Protein AF-A0A2N3FZS1-F1 (afdb_monomer)

pLDDT: mean 83.46, std 14.26, range [31.94, 97.81]

Nearest PDB structures (foldseek):
  8sd5-assembly1_A  TM=6.606E-01  e=2.708E-04  Methanocaldococcus jannaschii
  8sd5-assembly3_C  TM=6.291E-01  e=4.454E-04  Methanocaldococcus jannaschii
  8riu-assembly1_A  TM=2.107E-01  e=1.649E-01  Candidatus Methanoperedenaceae archaeon GB50
  4krg-assembly2_B  TM=2.454E-01  e=2.056E-01  Haemonchus contortus
  6wlf-assembly2_B  TM=1.527E-01  e=2.865E-01  Bursaphelenchus xylophilus

Sequence (386 aa):
MGRFRRTKSVEAGDHAIRGSVKTDRDVRALARKLRPGDIAVVDIMDIDQRSAEAIARCRPRAVINAQVSISGRYPTGGPLVLVDA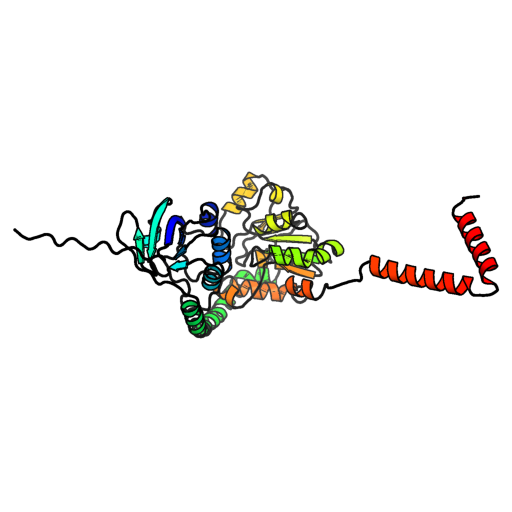GIVIVDNAGAEVMTWRDGTALTIDDGLITPLEGEPVQGTRLTRDVIESAMASAADGMHVQLASFTANAMDVVAHDAGVLLDGKDIPEIGVSLADKHVVVVAPGYRHVEQLAAIKRYVRERKPVFIAVGEAADAVAASTRRPAIIVGNVESVSEKVLSAAKAIVVHDPSAKEAGLNRVESLGLDHAGSKATIASADLAVLIAAAGGAAVIVTVGMDVRLIDFLEQGRSDMAGTFLARLQAGPAIVDASTLALVYRHQFSWWSLSALVLSGLAALAVAISATPGGPQWWRSVVDTVASWVGVA

Secondary structure (DSSP, 8-state):
-------------TT-EEEEEEE-SSHHHHHHH--TT-EEEE--SS--HHHHHHHHHT--SEEEESS-S--SSS--SHHHHHHHTT-EEEE---GGGGGPPTT-EEEEETTEEEESSS--EE-EEE-HHHHHHHHHHHHHHHHHHHHHHHHHHHHHHHHHHHHHHS-TTPPPPSS--TT-EEEEE-S-TTHHHHHHHTHHHHHHH-PEEEEETTHHHHHHHHTS--SEEEE--TTS-HHHHTT-SEEEE--TT---HHHHHHHHTT---EE----S-HHHHHHHHHHHTT-SEEEEES----HHHHHHS-TTHHHHHHHHHHHHGGGEEEHHHHHHHS-----HHHHHHHHHHHHHHHHHHHHHSTTHHHHHHHHHHHHHHHHT--

Radius of gyration: 29.66 Å; Cα contacts (8 Å, |Δi|>4): 709; chains: 1; bounding box: 73×57×118 Å

Solvent-accessible surface area (backbone atoms only — not comparable to full-atom values): 20675 Å² total; per-residue (Å²): 138,83,81,81,77,79,79,78,77,76,77,81,58,103,74,57,46,67,30,35,32,38,58,35,75,46,64,71,64,32,47,75,70,50,44,71,49,21,26,39,36,39,63,43,70,46,33,39,52,64,59,27,49,52,49,47,74,36,42,34,52,27,39,39,23,25,27,43,45,65,75,34,56,43,52,52,58,6,64,56,54,26,47,75,70,69,25,44,37,24,28,46,37,35,71,71,61,72,72,52,53,70,63,43,51,36,38,37,47,83,28,42,37,36,43,83,76,72,78,68,41,63,30,44,51,58,46,72,70,58,48,55,52,48,32,58,60,2,52,67,32,33,60,60,51,54,57,52,44,67,67,41,37,56,55,43,49,70,73,41,35,49,49,64,71,71,54,43,81,60,70,89,64,98,62,91,31,59,76,29,46,33,36,41,33,26,77,35,74,63,23,69,59,40,51,58,60,32,46,65,58,47,70,74,67,61,50,49,32,37,15,21,24,63,24,32,55,58,38,48,74,73,81,49,72,30,42,30,38,27,16,48,44,66,81,40,52,64,77,57,59,78,61,29,79,39,35,36,39,31,42,62,84,72,60,56,64,28,51,55,50,39,58,75,69,72,54,78,67,43,76,43,86,63,70,42,44,42,60,33,52,49,47,40,50,41,42,76,38,40,33,58,29,39,33,39,25,20,66,79,81,47,76,55,62,40,66,73,70,40,79,69,41,48,42,38,44,55,45,31,49,60,64,39,41,89,34,60,41,49,31,68,59,47,41,65,71,72,59,82,77,79,54,65,65,58,54,50,50,50,51,50,50,52,52,50,53,48,53,51,55,37,66,74,36,100,63,23,71,63,53,52,49,55,50,51,54,55,50,33,67,72,72,68,65,126

Structure (mmCIF, N/CA/C/O backbone):
data_AF-A0A2N3FZS1-F1
#
_entry.id   AF-A0A2N3FZS1-F1
#
loop_
_atom_site.group_PDB
_atom_site.id
_atom_site.type_symbol
_atom_site.label_atom_id
_atom_site.label_alt_id
_atom_site.label_comp_id
_atom_site.label_asym_id
_atom_site.label_entity_id
_atom_site.label_seq_id
_atom_site.pdbx_PDB_ins_code
_atom_site.Cartn_x
_atom_site.Cartn_y
_atom_site.Cartn_z
_atom_site.occupancy
_atom_site.B_iso_or_equiv
_atom_site.auth_seq_id
_atom_site.auth_comp_id
_atom_site.auth_asym_id
_atom_site.auth_atom_id
_atom_site.pdbx_PDB_model_num
ATOM 1 N N . MET A 1 1 ? -47.655 -1.595 49.159 1.00 39.94 1 MET A N 1
ATOM 2 C CA . MET A 1 1 ? -47.545 -2.605 48.080 1.00 39.94 1 MET A CA 1
ATOM 3 C C . MET A 1 1 ? -47.520 -1.885 46.738 1.00 39.94 1 MET A C 1
ATOM 5 O O . MET A 1 1 ? -48.568 -1.571 46.190 1.00 39.94 1 MET A O 1
ATOM 9 N N . GLY A 1 2 ? -46.321 -1.518 46.275 1.00 32.81 2 GLY A N 1
ATOM 10 C CA . GLY A 1 2 ? -46.117 -0.795 45.017 1.00 32.81 2 GLY A CA 1
ATOM 11 C C . GLY A 1 2 ? -46.139 -1.755 43.832 1.00 32.81 2 GLY A C 1
ATOM 12 O O . GLY A 1 2 ? -45.402 -2.738 43.813 1.00 32.81 2 GLY A O 1
ATOM 13 N N . ARG A 1 3 ? -47.018 -1.493 42.861 1.00 34.84 3 ARG A N 1
ATOM 14 C CA . ARG A 1 3 ? -47.107 -2.255 41.612 1.00 34.84 3 ARG A CA 1
ATOM 15 C C . ARG A 1 3 ? -45.893 -1.941 40.738 1.00 34.84 3 ARG A C 1
ATOM 17 O O . ARG A 1 3 ? -45.744 -0.818 40.267 1.00 34.84 3 ARG A O 1
ATOM 24 N N . PHE A 1 4 ? -45.065 -2.957 40.512 1.00 38.03 4 PHE A N 1
ATOM 25 C CA . PHE A 1 4 ? -44.002 -2.955 39.513 1.00 38.03 4 PHE A CA 1
ATOM 26 C C . PHE A 1 4 ? -44.577 -2.627 38.130 1.00 38.03 4 PHE A C 1
ATOM 28 O O . PHE A 1 4 ? -45.426 -3.343 37.593 1.00 38.03 4 PHE A O 1
ATOM 35 N N . ARG A 1 5 ? -44.110 -1.514 37.566 1.00 33.00 5 ARG A N 1
ATOM 36 C CA . ARG A 1 5 ? -44.392 -1.081 36.201 1.00 33.00 5 ARG A CA 1
ATOM 37 C C . ARG A 1 5 ? -43.515 -1.920 35.272 1.00 33.00 5 ARG A C 1
ATOM 39 O O . ARG A 1 5 ? -42.307 -1.732 35.223 1.00 33.00 5 ARG A O 1
ATOM 46 N N . ARG A 1 6 ? -44.139 -2.878 34.583 1.00 34.22 6 ARG A N 1
ATOM 47 C CA . ARG A 1 6 ? -43.544 -3.688 33.511 1.00 34.22 6 ARG A CA 1
ATOM 48 C C . ARG A 1 6 ? -42.936 -2.751 32.461 1.00 34.22 6 ARG A C 1
ATOM 50 O O . ARG A 1 6 ? -43.669 -1.998 31.820 1.00 34.22 6 ARG A O 1
ATOM 57 N N . THR A 1 7 ? -41.616 -2.780 32.312 1.00 33.97 7 THR A N 1
ATOM 58 C CA . THR A 1 7 ? -40.899 -2.101 31.232 1.00 33.97 7 THR A CA 1
ATOM 59 C C . THR A 1 7 ? -41.316 -2.751 29.919 1.00 33.97 7 THR A C 1
ATOM 61 O O . THR A 1 7 ? -41.229 -3.966 29.750 1.00 33.97 7 THR A O 1
ATOM 64 N N . LYS A 1 8 ? -41.869 -1.932 29.029 1.00 31.94 8 LYS A N 1
ATOM 65 C CA . LYS A 1 8 ? -42.335 -2.320 27.704 1.00 31.94 8 LYS A CA 1
ATOM 66 C C . LYS A 1 8 ? -41.091 -2.662 26.882 1.00 31.94 8 LYS A C 1
ATOM 68 O O . LYS A 1 8 ? -40.278 -1.783 26.620 1.00 31.94 8 LYS A O 1
ATOM 73 N N . SER A 1 9 ? -40.927 -3.937 26.553 1.00 36.78 9 SER A N 1
ATOM 74 C CA . SER A 1 9 ? -39.980 -4.417 25.551 1.00 36.78 9 SER A CA 1
ATOM 75 C C . SER A 1 9 ? -40.211 -3.630 24.262 1.00 36.78 9 SER A C 1
ATOM 77 O O . SER A 1 9 ? -41.295 -3.711 23.683 1.00 36.78 9 SER A O 1
ATOM 79 N N . VAL A 1 10 ? -39.229 -2.819 23.879 1.00 40.78 10 VAL A N 1
ATOM 80 C CA . VAL A 1 10 ? -39.198 -2.140 22.585 1.00 40.78 10 VAL A CA 1
ATOM 81 C C . VAL A 1 10 ? -39.111 -3.239 21.530 1.00 40.78 10 VAL A C 1
ATOM 83 O O . VAL A 1 10 ? -38.168 -4.029 21.527 1.00 40.78 10 VAL A O 1
ATOM 86 N N . GLU A 1 11 ? -40.151 -3.353 20.707 1.00 36.53 11 GLU A N 1
ATOM 87 C CA . GLU A 1 11 ? -40.146 -4.196 19.516 1.00 36.53 11 GLU A CA 1
ATOM 88 C C . GLU A 1 11 ? -38.977 -3.742 18.638 1.00 36.53 11 GLU A C 1
ATOM 90 O O . GLU A 1 11 ? -38.946 -2.601 18.180 1.00 36.53 11 GLU A O 1
ATOM 95 N N . ALA A 1 12 ? -37.982 -4.615 18.472 1.00 39.94 12 ALA A N 1
ATOM 96 C CA . ALA A 1 12 ? -36.862 -4.381 17.575 1.00 39.94 12 ALA A CA 1
ATOM 97 C C . ALA A 1 12 ? -37.417 -4.221 16.154 1.00 39.94 12 ALA A C 1
ATOM 99 O O . ALA A 1 12 ? -37.927 -5.183 15.578 1.00 39.94 12 ALA A O 1
ATOM 100 N N . GLY A 1 13 ? -37.357 -2.998 15.628 1.00 37.91 13 GLY A N 1
ATOM 101 C CA . GLY A 1 13 ? -37.726 -2.706 14.250 1.00 37.91 13 GLY A CA 1
ATOM 102 C C . GLY A 1 13 ? -36.845 -3.472 13.261 1.00 37.91 13 GLY A C 1
ATOM 103 O O . GLY A 1 13 ? -35.712 -3.848 13.567 1.00 37.91 13 GLY A O 1
ATOM 104 N N . ASP A 1 14 ? -37.368 -3.660 12.052 1.00 51.72 14 ASP A N 1
ATOM 105 C CA . ASP A 1 14 ? -36.834 -4.442 10.919 1.00 51.72 14 ASP A CA 1
ATOM 106 C C . ASP A 1 14 ? -35.474 -3.936 10.351 1.00 51.72 14 ASP A C 1
ATOM 108 O O . ASP A 1 14 ? -35.050 -4.303 9.257 1.00 51.72 14 ASP A O 1
ATOM 112 N N . HIS A 1 15 ? -34.764 -3.075 11.092 1.00 67.31 15 HIS A N 1
ATOM 113 C CA . HIS A 1 15 ? -33.503 -2.421 10.716 1.00 67.31 15 HIS A CA 1
ATOM 114 C C . HIS A 1 15 ? -32.329 -2.713 11.665 1.00 67.31 15 HIS A C 1
ATOM 116 O O . HIS A 1 15 ? -31.204 -2.288 11.391 1.00 67.31 15 HIS A O 1
ATOM 122 N N . ALA A 1 16 ? -32.557 -3.457 12.752 1.00 84.25 16 ALA A N 1
ATOM 123 C CA . ALA A 1 16 ? -31.519 -3.771 13.727 1.00 84.25 16 ALA A CA 1
ATOM 124 C C . ALA A 1 16 ? -30.495 -4.778 13.170 1.00 84.25 16 ALA A C 1
ATOM 126 O O . ALA A 1 16 ? -30.830 -5.899 12.768 1.00 84.25 16 ALA A O 1
ATOM 127 N N . ILE A 1 17 ? -29.218 -4.402 13.181 1.00 91.75 17 ILE A N 1
ATOM 128 C CA . ILE A 1 17 ? -28.123 -5.256 12.714 1.00 91.75 17 ILE A CA 1
ATOM 129 C C . ILE A 1 17 ? -27.674 -6.135 13.866 1.00 91.75 17 ILE A C 1
ATOM 131 O O . ILE A 1 17 ? -27.374 -5.649 14.949 1.00 91.75 17 ILE A O 1
ATOM 135 N N . ARG A 1 18 ? -27.589 -7.441 13.622 1.00 93.56 18 ARG A N 1
ATOM 136 C CA . ARG A 1 18 ? -27.043 -8.405 14.579 1.00 93.56 18 ARG A CA 1
ATOM 137 C C . ARG A 1 18 ? -25.853 -9.124 13.980 1.00 93.56 18 ARG A C 1
ATOM 139 O O . ARG A 1 18 ? -25.887 -9.484 12.797 1.00 93.56 18 ARG A O 1
ATOM 146 N N . GLY A 1 19 ? -24.848 -9.361 14.812 1.00 93.25 19 GLY A N 1
ATOM 147 C CA . GLY A 1 19 ? -23.646 -10.086 14.431 1.00 93.25 19 GLY A CA 1
ATOM 148 C C . GLY A 1 19 ? -22.753 -10.410 15.623 1.00 93.25 19 GLY A C 1
ATOM 149 O O . GLY A 1 19 ? -22.951 -9.912 16.733 1.00 93.25 19 GLY A O 1
ATOM 150 N N . SER A 1 20 ? -21.786 -11.286 15.369 1.00 95.81 20 SER A N 1
ATOM 151 C CA . SER A 1 20 ? -20.727 -11.629 16.313 1.00 95.81 20 SER A CA 1
ATOM 152 C C . SER A 1 20 ? -19.578 -10.640 16.174 1.00 95.81 20 SER A C 1
ATOM 154 O O . SER A 1 20 ? -19.136 -10.359 15.063 1.00 95.81 20 SER A O 1
ATOM 156 N N . VAL A 1 21 ? -19.045 -10.176 17.296 1.00 95.94 21 VAL A N 1
ATOM 157 C CA . VAL A 1 21 ? -17.900 -9.264 17.334 1.00 95.94 21 VAL A CA 1
ATOM 158 C C . VAL A 1 21 ? -16.602 -9.966 16.962 1.00 95.94 21 VAL A C 1
ATOM 160 O O . VAL A 1 21 ? -16.362 -11.110 17.376 1.00 95.94 21 VAL A O 1
ATOM 163 N N . LYS A 1 22 ? -15.756 -9.241 16.228 1.00 97.25 22 LYS A N 1
ATOM 164 C CA . LYS A 1 22 ? -14.310 -9.445 16.129 1.00 97.25 22 LYS A CA 1
ATOM 165 C C . LYS A 1 22 ? -13.610 -8.129 16.434 1.00 97.25 22 LYS A C 1
ATOM 167 O O . LYS A 1 22 ? -13.889 -7.135 15.766 1.00 97.25 22 LYS A O 1
ATOM 172 N N . THR A 1 23 ? -12.712 -8.144 17.410 1.00 95.69 23 THR A N 1
ATOM 173 C CA . THR A 1 23 ? -12.032 -6.943 17.904 1.00 95.69 23 THR A CA 1
ATOM 174 C C . THR A 1 23 ? -10.530 -7.075 17.705 1.00 95.69 23 THR A C 1
ATOM 176 O O . THR A 1 23 ? -9.921 -8.063 18.121 1.00 95.69 23 THR A O 1
ATOM 179 N N . ASP A 1 24 ? -9.909 -6.071 17.091 1.00 94.31 24 ASP A N 1
ATOM 180 C CA . ASP A 1 24 ? -8.452 -5.941 17.072 1.00 94.31 24 ASP A CA 1
ATOM 181 C C . ASP A 1 24 ? -8.042 -4.488 16.802 1.00 94.31 24 ASP A C 1
ATOM 183 O O . ASP A 1 24 ? -8.775 -3.736 16.161 1.00 94.31 24 ASP A O 1
ATOM 187 N N . ARG A 1 25 ? -6.855 -4.101 17.277 1.00 89.81 25 ARG A N 1
ATOM 188 C CA . ARG A 1 25 ? -6.254 -2.796 16.956 1.00 89.81 25 ARG A CA 1
ATOM 189 C C . ARG A 1 25 ? -5.504 -2.831 15.630 1.00 89.81 25 ARG A C 1
ATOM 191 O O . ARG A 1 25 ? -5.398 -1.809 14.963 1.00 89.81 25 ARG A O 1
ATOM 198 N N . ASP A 1 26 ? -4.983 -3.995 15.247 1.00 87.94 26 ASP A N 1
ATOM 199 C CA . ASP A 1 26 ? -4.335 -4.186 13.954 1.00 87.94 26 ASP A CA 1
ATOM 200 C C . ASP A 1 26 ? -5.359 -4.693 12.930 1.00 87.94 26 ASP A C 1
ATOM 202 O O . ASP A 1 26 ? -5.866 -5.813 13.027 1.00 87.94 26 ASP A O 1
ATOM 206 N N . VAL A 1 27 ? -5.622 -3.885 11.899 1.00 89.31 27 VAL A N 1
ATOM 207 C CA . VAL A 1 27 ? -6.530 -4.223 10.790 1.00 89.31 27 VAL A CA 1
ATOM 208 C C . VAL A 1 27 ? -6.135 -5.532 10.107 1.00 89.31 27 VAL A C 1
ATOM 210 O O . VAL A 1 27 ? -7.006 -6.307 9.711 1.00 89.31 27 VAL A O 1
ATOM 213 N N . ARG A 1 28 ? -4.835 -5.835 9.990 1.00 85.19 28 ARG A N 1
ATOM 214 C CA . ARG A 1 28 ? -4.372 -7.096 9.393 1.00 85.19 28 ARG A CA 1
ATOM 215 C C . ARG A 1 28 ? -4.717 -8.282 10.284 1.00 85.19 28 ARG A C 1
ATOM 217 O O . ARG A 1 28 ? -5.136 -9.326 9.781 1.00 85.19 28 ARG A O 1
ATOM 224 N N . ALA A 1 29 ? -4.547 -8.142 11.597 1.00 87.31 29 ALA A N 1
ATOM 225 C CA . ALA A 1 29 ? -4.935 -9.169 12.557 1.00 87.31 29 ALA A CA 1
ATOM 226 C C . ALA A 1 29 ? -6.454 -9.366 12.591 1.00 87.31 29 ALA A C 1
ATOM 228 O O . ALA A 1 29 ? -6.917 -10.510 12.578 1.00 87.31 29 ALA A O 1
ATOM 229 N N . LEU A 1 30 ? -7.216 -8.273 12.523 1.00 92.81 30 LEU A N 1
ATOM 230 C CA . LEU A 1 30 ? -8.670 -8.297 12.432 1.00 92.81 30 LEU A CA 1
ATOM 231 C C . LEU A 1 30 ? -9.154 -9.008 11.161 1.00 92.81 30 LEU A C 1
ATOM 233 O O . LEU A 1 30 ? -9.987 -9.912 11.236 1.00 92.81 30 LEU A O 1
ATOM 237 N N . ALA A 1 31 ? -8.591 -8.664 10.000 1.00 90.38 31 ALA A N 1
ATOM 238 C CA . ALA A 1 31 ? -8.965 -9.244 8.711 1.00 90.38 31 ALA A CA 1
ATOM 239 C C . ALA A 1 31 ? -8.760 -10.769 8.656 1.00 90.38 31 ALA A C 1
ATOM 241 O O . ALA A 1 31 ? -9.528 -11.469 8.000 1.00 90.38 31 ALA A O 1
ATOM 242 N N . ARG A 1 32 ? -7.771 -11.310 9.388 1.00 91.25 32 ARG A N 1
ATOM 243 C CA . ARG A 1 32 ? -7.554 -12.766 9.513 1.00 91.25 32 ARG A CA 1
ATOM 244 C C . ARG A 1 32 ? -8.639 -13.479 10.330 1.00 91.25 32 ARG A C 1
ATOM 246 O O . ARG A 1 32 ? -8.815 -14.685 10.171 1.00 91.25 32 ARG A O 1
ATOM 253 N N . LYS A 1 33 ? -9.330 -12.764 11.223 1.00 93.69 33 LYS A N 1
ATOM 254 C CA . LYS A 1 33 ? -10.345 -13.312 12.142 1.00 93.69 33 LYS A CA 1
ATOM 255 C C . LYS A 1 33 ? -11.778 -13.086 11.651 1.00 93.69 33 LYS A C 1
ATOM 257 O O . LYS A 1 33 ? -12.656 -13.883 11.988 1.00 93.69 33 LYS A O 1
ATOM 262 N N . LEU A 1 34 ? -12.003 -12.007 10.899 1.00 95.06 34 LEU A N 1
ATOM 263 C CA . LEU A 1 34 ? -13.308 -11.596 10.387 1.00 95.06 34 LEU A CA 1
ATOM 264 C C . LEU A 1 34 ? -13.909 -12.618 9.422 1.00 95.06 34 LEU A C 1
ATOM 266 O O . LEU A 1 34 ? -13.243 -13.113 8.510 1.00 95.06 34 LEU A O 1
ATOM 270 N N . ARG A 1 35 ? -15.207 -12.876 9.585 1.00 94.62 35 ARG A N 1
ATOM 271 C CA . ARG A 1 35 ? -16.020 -13.661 8.655 1.00 94.62 35 ARG A CA 1
ATOM 272 C C . ARG A 1 35 ? -17.152 -12.806 8.078 1.00 94.62 35 ARG A C 1
ATOM 274 O O . ARG A 1 35 ? -17.611 -11.872 8.739 1.00 94.62 35 ARG A O 1
ATOM 281 N N . PRO A 1 36 ? -17.652 -13.138 6.873 1.00 95.88 36 PRO A N 1
ATOM 282 C CA . PRO A 1 36 ? -18.831 -12.480 6.331 1.00 95.88 36 PRO A CA 1
ATOM 283 C C . PRO A 1 36 ? -19.996 -12.567 7.317 1.00 95.88 36 PRO A C 1
ATOM 285 O O . PRO A 1 36 ? -20.329 -13.659 7.777 1.00 95.88 36 PRO A O 1
ATOM 288 N N . GLY A 1 37 ? -20.616 -11.432 7.632 1.00 93.56 37 GLY A N 1
ATOM 289 C CA . GLY A 1 37 ? -21.695 -11.378 8.622 1.00 93.56 37 GLY A CA 1
ATOM 290 C C . GLY A 1 37 ? -21.290 -10.879 10.017 1.00 93.56 37 GLY A C 1
ATOM 291 O O . GLY A 1 37 ? -22.175 -10.499 10.786 1.00 93.56 37 GLY A O 1
ATOM 292 N N . ASP A 1 38 ? -19.993 -10.849 10.337 1.00 96.62 38 ASP A N 1
ATOM 293 C CA . ASP A 1 38 ? -19.489 -10.383 11.636 1.00 96.62 38 ASP A CA 1
ATOM 294 C C . ASP A 1 38 ? -19.627 -8.857 11.803 1.00 96.62 38 ASP A C 1
ATOM 296 O O . ASP A 1 38 ? -19.881 -8.117 10.847 1.00 96.62 38 ASP A O 1
ATOM 300 N N . ILE A 1 39 ? -19.446 -8.385 13.037 1.00 97.44 39 ILE A N 1
ATOM 301 C CA . ILE A 1 39 ? -19.285 -6.970 13.385 1.00 97.44 39 ILE A CA 1
ATOM 302 C C . ILE A 1 39 ? -17.807 -6.740 13.708 1.00 97.44 39 ILE A C 1
ATOM 304 O O . ILE A 1 39 ? -17.260 -7.356 14.623 1.00 97.44 39 ILE A O 1
ATOM 308 N N . ALA A 1 40 ? -17.162 -5.868 12.942 1.00 97.75 40 ALA A N 1
ATOM 309 C CA . ALA A 1 40 ? -15.778 -5.470 13.162 1.00 97.75 40 ALA A CA 1
ATOM 310 C C . ALA A 1 40 ? -15.717 -4.370 14.227 1.00 97.75 40 ALA A C 1
ATOM 312 O O . ALA A 1 40 ? -16.450 -3.391 14.124 1.00 97.75 40 ALA A O 1
ATOM 313 N N . VAL A 1 41 ? -14.837 -4.506 15.215 1.00 97.38 41 VAL A N 1
ATOM 314 C CA . VAL A 1 41 ? -14.562 -3.468 16.214 1.00 97.38 41 VAL A CA 1
ATOM 315 C C . VAL A 1 41 ? -13.108 -3.035 16.068 1.00 97.38 41 VAL A C 1
ATOM 317 O O . VAL A 1 41 ? -12.200 -3.868 16.133 1.00 97.38 41 VAL A O 1
ATOM 320 N N . VAL A 1 42 ? -12.906 -1.742 15.823 1.00 97.00 42 VAL A N 1
ATOM 321 C CA . VAL A 1 42 ? -11.608 -1.132 15.509 1.00 97.00 42 VAL A CA 1
ATOM 322 C C . VAL A 1 42 ? -11.342 0.093 16.382 1.00 97.00 42 VAL A C 1
ATOM 324 O O . VAL A 1 42 ? -12.260 0.696 16.930 1.00 97.00 42 VAL A O 1
ATOM 327 N N . ASP A 1 43 ? -10.071 0.463 16.489 1.00 95.38 43 ASP A N 1
ATOM 328 C CA . ASP A 1 43 ? -9.585 1.631 17.230 1.00 95.38 43 ASP A CA 1
ATOM 329 C C . ASP A 1 43 ? -8.657 2.428 16.312 1.00 95.38 43 ASP A C 1
ATOM 331 O O . ASP A 1 43 ? -7.434 2.290 16.368 1.00 95.38 43 ASP A O 1
ATOM 335 N N . ILE A 1 44 ? -9.255 3.157 15.364 1.00 92.88 44 ILE A N 1
ATOM 336 C CA . ILE A 1 44 ? -8.529 3.818 14.274 1.00 92.88 44 ILE A CA 1
ATOM 337 C C . ILE A 1 44 ? -8.993 5.267 14.176 1.00 92.88 44 ILE A C 1
ATOM 339 O O . ILE A 1 44 ? -10.147 5.546 13.851 1.00 92.88 44 ILE A O 1
ATOM 343 N N . MET A 1 45 ? -8.077 6.199 14.428 1.00 91.75 45 MET A N 1
ATOM 344 C CA . MET A 1 45 ? -8.280 7.597 14.059 1.00 91.75 45 MET A CA 1
ATOM 345 C C . MET A 1 45 ? -8.143 7.738 12.549 1.00 91.75 45 MET A C 1
ATOM 347 O O . MET A 1 45 ? -7.186 7.199 12.001 1.00 91.75 45 MET A O 1
ATOM 351 N N . ASP A 1 46 ? -9.016 8.522 11.914 1.00 90.31 46 ASP A N 1
ATOM 352 C CA . ASP A 1 46 ? -8.883 8.866 10.492 1.00 90.31 46 ASP A CA 1
ATOM 353 C C . ASP A 1 46 ? -8.774 7.614 9.604 1.00 90.31 46 ASP A C 1
ATOM 355 O O . ASP A 1 46 ? -7.743 7.377 8.980 1.00 90.31 46 ASP A O 1
ATOM 359 N N . ILE A 1 47 ? -9.830 6.783 9.575 1.00 90.69 47 ILE A N 1
ATOM 360 C CA . ILE A 1 47 ? -9.824 5.517 8.825 1.00 90.69 47 ILE A CA 1
ATOM 361 C C . ILE A 1 47 ? -9.440 5.786 7.368 1.00 90.69 47 ILE A C 1
ATOM 363 O O . ILE A 1 47 ? -10.194 6.393 6.603 1.00 90.69 47 ILE A O 1
ATOM 367 N N . ASP A 1 48 ? -8.275 5.280 6.986 1.00 85.69 48 ASP A N 1
ATOM 368 C CA . ASP A 1 48 ? -7.741 5.426 5.645 1.00 85.69 48 ASP A CA 1
ATOM 369 C C . ASP A 1 48 ? -8.408 4.451 4.663 1.00 85.69 48 ASP A C 1
ATOM 371 O O . ASP A 1 48 ? -9.055 3.455 5.023 1.00 85.69 48 ASP A O 1
ATOM 375 N N . GLN A 1 49 ? -8.231 4.732 3.376 1.00 84.38 49 GLN A N 1
ATOM 376 C CA . GLN A 1 49 ? -8.837 3.948 2.308 1.00 84.38 49 GLN A CA 1
ATOM 377 C C . GLN A 1 49 ? -8.340 2.488 2.276 1.00 84.38 49 GLN A C 1
ATOM 379 O O . GLN A 1 49 ? -9.124 1.579 1.992 1.00 84.38 49 GLN A O 1
ATOM 384 N N . ARG A 1 50 ? -7.064 2.226 2.588 1.00 81.19 50 ARG A N 1
ATOM 385 C CA . ARG A 1 50 ? -6.470 0.876 2.559 1.00 81.19 50 ARG A CA 1
ATOM 386 C C . ARG A 1 50 ? -7.014 0.014 3.696 1.00 81.19 50 ARG A C 1
ATOM 388 O O . ARG A 1 50 ? -7.385 -1.140 3.458 1.00 81.19 50 ARG A O 1
ATOM 395 N N . SER A 1 51 ? -7.078 0.565 4.904 1.00 87.50 51 SER A N 1
ATOM 396 C CA . SER A 1 51 ? -7.659 -0.090 6.077 1.00 87.50 51 SER A CA 1
ATOM 397 C C . SER A 1 51 ? -9.133 -0.417 5.844 1.00 87.50 51 SER A C 1
ATOM 399 O O . SER A 1 51 ? -9.556 -1.558 6.050 1.00 87.50 51 SER A O 1
ATOM 401 N N . ALA A 1 52 ? -9.894 0.540 5.307 1.00 91.94 52 ALA A N 1
ATOM 402 C CA . ALA A 1 52 ? -11.290 0.342 4.939 1.00 91.94 52 ALA A CA 1
ATOM 403 C C . ALA A 1 52 ? -11.482 -0.790 3.917 1.00 91.94 52 ALA A C 1
ATOM 405 O O . ALA A 1 52 ? -12.332 -1.654 4.117 1.00 91.94 52 ALA A O 1
ATOM 406 N N . GLU A 1 53 ? -10.673 -0.855 2.855 1.00 88.12 53 GLU A N 1
ATOM 407 C CA . GLU A 1 53 ? -10.755 -1.945 1.873 1.00 88.12 53 GLU A CA 1
ATOM 408 C C . GLU A 1 53 ? -10.412 -3.317 2.458 1.00 88.12 53 GLU A C 1
ATOM 410 O O . GLU A 1 53 ? -11.022 -4.325 2.091 1.00 88.12 53 GLU A O 1
ATOM 415 N N . ALA A 1 54 ? -9.404 -3.385 3.331 1.00 88.81 54 ALA A N 1
ATOM 416 C CA . ALA A 1 54 ? -9.035 -4.626 4.004 1.00 88.81 54 ALA A CA 1
ATOM 417 C C . ALA A 1 54 ? -10.211 -5.174 4.823 1.00 88.81 54 ALA A C 1
ATOM 419 O O . ALA A 1 54 ? -10.531 -6.357 4.708 1.00 88.81 54 ALA A O 1
ATOM 420 N N . ILE A 1 55 ? -10.903 -4.301 5.558 1.00 94.69 55 ILE A N 1
ATOM 421 C CA . ILE A 1 55 ? -12.107 -4.645 6.320 1.00 94.69 55 ILE A CA 1
ATOM 422 C C . ILE A 1 55 ? -13.266 -4.995 5.375 1.00 94.69 55 ILE A C 1
ATOM 424 O O . ILE A 1 55 ? -13.917 -6.028 5.545 1.00 94.69 55 ILE A O 1
ATOM 428 N N . ALA A 1 56 ? -13.501 -4.186 4.338 1.00 94.94 56 ALA A N 1
ATOM 429 C CA . ALA A 1 56 ? -14.611 -4.366 3.405 1.00 94.94 56 ALA A CA 1
ATOM 430 C C . ALA A 1 56 ? -14.545 -5.700 2.652 1.00 94.94 56 ALA A C 1
ATOM 432 O O . ALA A 1 56 ? -15.569 -6.358 2.449 1.00 94.94 56 ALA A O 1
ATOM 433 N N . ARG A 1 57 ? -13.337 -6.155 2.294 1.00 93.25 57 ARG A N 1
ATOM 434 C CA . ARG A 1 57 ? -13.117 -7.464 1.656 1.00 93.25 57 ARG A CA 1
ATOM 435 C C . ARG A 1 57 ? -13.632 -8.635 2.497 1.00 93.25 57 ARG A C 1
ATOM 437 O O . ARG A 1 57 ? -14.078 -9.628 1.921 1.00 93.25 57 ARG A O 1
ATOM 444 N N . CYS A 1 58 ? -13.631 -8.514 3.824 1.00 94.50 58 CYS A N 1
ATOM 445 C CA . CYS A 1 58 ? -14.155 -9.537 4.731 1.00 94.50 58 CYS A CA 1
ATOM 446 C C . CYS A 1 58 ? -15.693 -9.542 4.828 1.00 94.50 58 CYS A C 1
ATOM 448 O O . CYS A 1 58 ? -16.259 -10.490 5.371 1.00 94.50 58 CYS A O 1
ATOM 450 N N . ARG A 1 59 ? -16.372 -8.526 4.272 1.00 96.19 59 ARG A N 1
ATOM 451 C CA . ARG A 1 59 ? -17.838 -8.355 4.265 1.00 96.19 59 ARG A CA 1
ATOM 452 C C . ARG A 1 59 ? -18.492 -8.411 5.661 1.00 96.19 59 ARG A C 1
ATOM 454 O O . ARG A 1 59 ? -19.455 -9.168 5.848 1.00 96.19 59 ARG A O 1
ATOM 461 N N . PRO A 1 60 ? -17.997 -7.648 6.655 1.00 97.06 60 PRO A N 1
ATOM 462 C CA . PRO A 1 60 ? -18.723 -7.489 7.911 1.00 97.06 60 PRO A CA 1
ATOM 463 C C . PRO A 1 60 ? -20.068 -6.791 7.660 1.00 97.06 60 PRO A C 1
ATOM 465 O O . PRO A 1 60 ? -20.228 -6.068 6.679 1.00 97.06 60 PRO A O 1
ATOM 468 N N . ARG A 1 61 ? -21.048 -6.984 8.549 1.00 96.25 61 ARG A N 1
ATOM 469 C CA . ARG A 1 61 ? -22.321 -6.237 8.477 1.00 96.25 61 ARG A CA 1
ATOM 470 C C . ARG A 1 61 ? -22.175 -4.814 8.990 1.00 96.25 61 ARG A C 1
ATOM 472 O O . ARG A 1 61 ? -22.889 -3.927 8.530 1.00 96.25 61 ARG A O 1
ATOM 479 N N . ALA A 1 62 ? -21.281 -4.618 9.955 1.00 97.19 62 ALA A N 1
ATOM 480 C CA . ALA A 1 62 ? -21.010 -3.315 10.528 1.00 97.19 62 ALA A CA 1
ATOM 481 C C . ALA A 1 62 ? -19.563 -3.188 11.015 1.00 97.19 62 ALA A C 1
ATOM 483 O O . ALA A 1 62 ? -18.911 -4.188 11.326 1.00 97.19 62 ALA A O 1
ATOM 484 N N . VAL A 1 63 ? -19.099 -1.946 11.099 1.00 97.81 63 VAL A N 1
ATOM 485 C CA . VAL A 1 63 ? -17.840 -1.527 11.713 1.00 97.81 63 VAL A CA 1
ATOM 486 C C . VAL A 1 63 ? -18.174 -0.582 12.861 1.00 97.81 63 VAL A C 1
ATOM 488 O O . VAL A 1 63 ? -18.862 0.416 12.665 1.00 97.81 63 VAL A O 1
ATOM 491 N N . ILE A 1 64 ? -17.694 -0.901 14.056 1.00 97.69 64 ILE A N 1
ATOM 492 C CA . ILE A 1 64 ? -17.750 -0.040 15.232 1.00 97.69 64 ILE A CA 1
ATOM 493 C C . ILE A 1 64 ? -16.343 0.500 15.452 1.00 97.69 64 ILE A C 1
ATOM 495 O O . ILE A 1 64 ? -15.417 -0.279 15.678 1.00 97.69 64 ILE A O 1
ATOM 499 N N . ASN A 1 65 ? -16.177 1.814 15.376 1.00 97.50 65 ASN A N 1
ATOM 500 C CA . ASN A 1 65 ? -14.902 2.463 15.638 1.00 97.50 65 ASN A CA 1
ATOM 501 C C . ASN A 1 65 ? -14.924 3.131 17.014 1.00 97.50 65 ASN A C 1
ATOM 503 O O . ASN A 1 65 ? -15.826 3.909 17.328 1.00 97.50 65 ASN A O 1
ATOM 507 N N . ALA A 1 66 ? -13.915 2.835 17.829 1.00 96.81 66 ALA A N 1
ATOM 508 C CA . ALA A 1 66 ? -13.722 3.467 19.128 1.00 96.81 66 ALA A CA 1
ATOM 509 C C . ALA A 1 66 ? -13.405 4.967 18.996 1.00 96.81 66 ALA A C 1
ATOM 511 O O . ALA A 1 66 ? -13.778 5.759 19.861 1.00 96.81 66 ALA A O 1
ATOM 512 N N . GLN A 1 67 ? -12.726 5.355 17.913 1.00 95.81 67 GLN A N 1
ATOM 513 C CA . GLN A 1 67 ? -12.307 6.730 17.640 1.00 95.81 67 GLN A CA 1
ATOM 514 C C . GLN A 1 67 ? -13.167 7.393 16.564 1.00 95.81 67 GLN A C 1
ATOM 516 O O . GLN A 1 67 ? -14.156 6.824 16.115 1.00 95.81 67 GLN A O 1
ATOM 521 N N . VAL A 1 68 ? -12.792 8.613 16.172 1.00 94.31 68 VAL A N 1
ATOM 522 C CA . VAL A 1 68 ? -13.382 9.326 15.037 1.00 94.31 68 VAL A CA 1
ATOM 523 C C . VAL A 1 68 ? -12.720 8.898 13.729 1.00 94.31 68 VAL A C 1
ATOM 525 O O . VAL A 1 68 ? -11.498 8.943 13.577 1.00 94.31 68 VAL A O 1
ATOM 528 N N . SER A 1 69 ? -13.539 8.521 12.756 1.00 93.75 69 SER A N 1
ATOM 529 C CA . SER A 1 69 ? -13.100 8.126 11.420 1.00 93.75 69 SER A CA 1
ATOM 530 C C . SER A 1 69 ? -12.736 9.321 10.533 1.00 93.75 69 SER A C 1
ATOM 532 O O . SER A 1 69 ? -12.031 9.145 9.540 1.00 93.75 69 SER A O 1
ATOM 534 N N . ILE A 1 70 ? -13.231 10.520 10.868 1.00 92.94 70 ILE A N 1
ATOM 535 C CA . ILE A 1 70 ? -12.918 11.792 10.200 1.00 92.94 70 ILE A CA 1
ATOM 536 C C . ILE A 1 70 ? -12.700 12.848 11.288 1.00 92.94 70 ILE A C 1
ATOM 538 O O . ILE A 1 70 ? -13.648 13.425 11.814 1.00 92.94 70 ILE A O 1
ATOM 542 N N . SER A 1 71 ? -11.445 13.096 11.654 1.00 90.19 71 SER A N 1
ATOM 543 C CA . SER A 1 71 ? -11.071 14.031 12.727 1.00 90.19 71 SER A CA 1
ATOM 544 C C . SER A 1 71 ? -11.210 15.508 12.349 1.00 90.19 71 SER A C 1
ATOM 546 O O . SER A 1 71 ? -11.161 16.374 13.221 1.00 90.19 71 SER A O 1
ATOM 548 N N . GLY A 1 72 ? -11.327 15.813 11.053 1.00 87.19 72 GLY A N 1
ATOM 549 C CA . GLY A 1 72 ? -11.301 17.181 10.530 1.00 87.19 72 GLY A CA 1
ATOM 550 C C . GLY A 1 72 ? -9.900 17.702 10.192 1.00 87.19 72 GLY A C 1
ATOM 551 O O . GLY A 1 72 ? -9.780 18.813 9.684 1.00 87.19 72 GLY A O 1
ATOM 552 N N . ARG A 1 73 ? -8.835 16.919 10.430 1.00 81.94 73 ARG A N 1
ATOM 553 C CA . ARG A 1 73 ? -7.457 17.302 10.058 1.00 81.94 73 ARG A CA 1
ATOM 554 C C . ARG A 1 73 ? -7.259 17.375 8.544 1.00 81.94 73 ARG A C 1
ATOM 556 O O . ARG A 1 73 ? -6.538 18.239 8.054 1.00 81.94 73 ARG A O 1
ATOM 563 N N . TYR A 1 74 ? -7.866 16.439 7.827 1.00 81.69 74 TYR A N 1
ATOM 564 C CA . TYR A 1 74 ? -7.890 16.353 6.373 1.00 81.69 74 TYR A CA 1
ATOM 565 C C . TYR A 1 74 ? -9.040 15.422 5.947 1.00 81.69 74 TYR A C 1
ATOM 567 O O . TYR A 1 74 ? -9.511 14.624 6.762 1.00 81.69 74 TYR A O 1
ATOM 575 N N . PRO A 1 75 ? -9.526 15.510 4.698 1.00 82.88 75 PRO A N 1
ATOM 576 C CA . PRO A 1 75 ? -10.553 14.608 4.190 1.00 82.88 75 PRO A CA 1
ATOM 577 C C . PRO A 1 75 ? -10.011 13.176 4.066 1.00 82.88 75 PRO A C 1
ATOM 579 O O . PRO A 1 75 ? -9.045 12.953 3.338 1.00 82.88 75 PRO A O 1
ATOM 582 N N . THR A 1 76 ? -10.648 12.211 4.732 1.00 82.69 76 THR A N 1
ATOM 583 C CA . THR A 1 76 ? -10.322 10.776 4.647 1.00 82.69 76 THR A CA 1
ATOM 584 C C . THR A 1 76 ? -11.358 10.022 3.819 1.00 82.69 76 THR A C 1
ATOM 586 O O . THR A 1 76 ? -12.561 10.248 3.934 1.00 82.69 76 THR A O 1
ATOM 589 N N . GLY A 1 77 ? -10.897 9.112 2.955 1.00 83.50 77 GLY A N 1
ATOM 590 C CA . GLY A 1 77 ? -11.774 8.352 2.052 1.00 83.50 77 GLY A CA 1
ATOM 591 C C . GLY A 1 77 ? -12.305 7.030 2.620 1.00 83.50 77 GLY A C 1
ATOM 592 O O . GLY A 1 77 ? -13.230 6.451 2.049 1.00 83.50 77 GLY A O 1
ATOM 593 N N . GLY A 1 78 ? -11.733 6.523 3.718 1.00 90.56 78 GLY A N 1
ATOM 594 C CA . GLY A 1 78 ? -12.034 5.185 4.240 1.00 90.56 78 GLY A CA 1
ATOM 595 C C . GLY A 1 78 ? -13.497 4.955 4.635 1.00 90.56 78 GLY A C 1
ATOM 596 O O . GLY A 1 78 ? -14.062 3.938 4.223 1.00 90.56 78 GLY A O 1
ATOM 597 N N . PRO A 1 79 ? -14.168 5.881 5.347 1.00 94.12 79 PRO A N 1
ATOM 598 C CA . PRO A 1 79 ? -15.584 5.724 5.687 1.00 94.12 79 PRO A CA 1
ATOM 599 C C . PRO A 1 79 ? -16.481 5.577 4.459 1.00 94.12 79 PRO A C 1
ATOM 601 O O . PRO A 1 79 ? -17.403 4.763 4.462 1.00 94.12 79 PRO A O 1
ATOM 604 N N . LEU A 1 80 ? -16.180 6.305 3.380 1.00 93.25 80 LEU A N 1
ATOM 605 C CA . LEU A 1 80 ? -16.946 6.215 2.141 1.00 93.25 80 LEU A CA 1
ATOM 606 C C . LEU A 1 80 ? -16.808 4.829 1.502 1.00 93.25 80 LEU A C 1
ATOM 608 O O . LEU A 1 80 ? -17.806 4.249 1.095 1.00 93.25 80 LEU A O 1
ATOM 612 N N . VAL A 1 81 ? -15.602 4.249 1.503 1.00 92.75 81 VAL A N 1
ATOM 613 C CA . VAL A 1 81 ? -15.370 2.880 1.003 1.00 92.75 81 VAL A CA 1
ATOM 614 C C . VAL A 1 81 ? -16.205 1.842 1.753 1.00 92.75 81 VAL A C 1
ATOM 616 O O . VAL A 1 81 ? -16.758 0.932 1.135 1.00 92.75 81 VAL A O 1
ATOM 619 N N . LEU A 1 82 ? -16.316 1.967 3.077 1.00 95.88 82 LEU A N 1
ATOM 620 C CA . LEU A 1 82 ? -17.124 1.055 3.889 1.00 95.88 82 LEU A CA 1
ATOM 621 C C . LEU A 1 82 ? -18.625 1.213 3.589 1.00 95.88 82 LEU A C 1
ATOM 623 O O . LEU A 1 82 ? -19.311 0.212 3.370 1.00 95.88 82 LEU A O 1
ATOM 627 N N . VAL A 1 83 ? -19.125 2.451 3.509 1.00 95.06 83 VAL A N 1
ATOM 628 C CA . VAL A 1 83 ? -20.537 2.722 3.180 1.00 95.06 83 VAL A CA 1
ATOM 629 C C . VAL A 1 83 ? -20.884 2.263 1.761 1.00 95.06 83 VAL A C 1
ATOM 631 O O . VAL A 1 83 ? -21.930 1.643 1.564 1.00 95.06 83 VAL A O 1
ATOM 634 N N . ASP A 1 84 ? -20.002 2.486 0.785 1.00 92.94 84 ASP A N 1
ATOM 635 C CA . ASP A 1 84 ? -20.161 2.038 -0.607 1.00 92.94 84 ASP A CA 1
ATOM 636 C C . ASP A 1 84 ? -20.217 0.511 -0.715 1.00 92.94 84 ASP A C 1
ATOM 638 O O . ASP A 1 84 ? -20.932 -0.037 -1.556 1.00 92.94 84 ASP A O 1
ATOM 642 N N . ALA A 1 85 ? -19.503 -0.190 0.169 1.00 93.00 85 ALA A N 1
ATOM 643 C CA . ALA A 1 85 ? -19.561 -1.643 0.297 1.00 93.00 85 ALA A CA 1
ATOM 644 C C . ALA A 1 85 ? -20.829 -2.149 1.019 1.00 93.00 85 ALA A C 1
ATOM 646 O O . ALA A 1 85 ? -20.989 -3.360 1.193 1.00 93.00 85 ALA A O 1
ATOM 647 N N . GLY A 1 86 ? -21.734 -1.254 1.435 1.00 94.38 86 GLY A N 1
ATOM 648 C CA . GLY A 1 86 ? -22.967 -1.586 2.151 1.00 94.38 86 GLY A CA 1
ATOM 649 C C . GLY A 1 86 ? -22.754 -1.928 3.627 1.00 94.38 86 GLY A C 1
ATOM 650 O O . GLY A 1 86 ? -23.597 -2.599 4.225 1.00 94.38 86 GLY A O 1
ATOM 651 N N . ILE A 1 87 ? -21.631 -1.506 4.210 1.00 96.69 87 ILE A N 1
ATOM 652 C CA . ILE A 1 87 ? -21.261 -1.787 5.598 1.00 96.69 87 ILE A CA 1
ATOM 653 C C . ILE A 1 87 ? -21.698 -0.609 6.465 1.00 96.69 87 ILE A C 1
ATOM 655 O O . ILE A 1 87 ? -21.370 0.542 6.177 1.00 96.69 87 ILE A O 1
ATOM 659 N N . VAL A 1 88 ? -22.434 -0.883 7.542 1.00 96.44 88 VAL A N 1
ATOM 660 C CA . VAL A 1 88 ? -22.849 0.171 8.479 1.00 96.44 88 VAL A CA 1
ATOM 661 C C . VAL A 1 88 ? -21.690 0.561 9.383 1.00 96.44 88 VAL A C 1
ATOM 663 O O . VAL A 1 88 ? -21.025 -0.307 9.935 1.00 96.44 88 VAL A O 1
ATOM 666 N N . ILE A 1 89 ? -21.465 1.859 9.568 1.00 97.06 89 ILE A N 1
ATOM 667 C CA . ILE A 1 89 ? -20.418 2.363 10.458 1.00 97.06 89 ILE A CA 1
ATOM 668 C C . ILE A 1 89 ? -21.064 3.063 11.649 1.00 97.06 89 ILE A C 1
ATOM 670 O O . ILE A 1 89 ? -21.905 3.948 11.466 1.00 97.06 89 ILE A O 1
ATOM 674 N N . VAL A 1 90 ? -20.634 2.691 12.853 1.00 97.19 90 VAL A N 1
ATOM 675 C CA . VAL A 1 90 ? -20.888 3.439 14.086 1.00 97.19 90 VAL A CA 1
ATOM 676 C C . VAL A 1 90 ? -19.548 3.936 14.607 1.00 97.19 90 VAL A C 1
ATOM 678 O O . VAL A 1 90 ? -18.671 3.146 14.942 1.00 97.19 90 VAL A O 1
ATOM 681 N N . ASP A 1 91 ? -19.380 5.247 14.625 1.00 96.19 91 ASP A N 1
ATOM 682 C CA . ASP A 1 91 ? -18.123 5.932 14.899 1.00 96.19 91 ASP A CA 1
ATOM 683 C C . ASP A 1 91 ? -18.130 6.578 16.284 1.00 96.19 91 ASP A C 1
ATOM 685 O O . ASP A 1 91 ? -19.198 6.808 16.857 1.00 96.19 91 ASP A O 1
ATOM 689 N N . ASN A 1 92 ? -16.949 6.902 16.812 1.00 95.62 92 ASN A N 1
ATOM 690 C CA . ASN A 1 92 ? -16.791 7.541 18.118 1.00 95.62 92 ASN A CA 1
ATOM 691 C C . ASN A 1 92 ? -17.529 6.795 19.248 1.00 95.62 92 ASN A C 1
ATOM 693 O O . ASN A 1 92 ? -18.190 7.407 20.086 1.00 95.62 92 ASN A O 1
ATOM 697 N N . ALA A 1 93 ? -17.446 5.463 19.246 1.00 95.31 93 ALA A N 1
ATOM 698 C CA . ALA A 1 93 ? -18.116 4.615 20.229 1.00 95.31 93 ALA A CA 1
ATOM 699 C C . ALA A 1 93 ? -17.348 4.498 21.562 1.00 95.31 93 ALA A C 1
ATOM 701 O O . ALA A 1 93 ? -17.792 3.785 22.453 1.00 95.31 93 ALA A O 1
ATOM 702 N N . GLY A 1 94 ? -16.205 5.179 21.707 1.00 94.81 94 GLY A N 1
ATOM 703 C CA . GLY A 1 94 ? -15.403 5.168 22.930 1.00 94.81 94 GLY A CA 1
ATOM 704 C C . GLY A 1 94 ? -14.473 3.957 23.036 1.00 94.81 94 GLY A C 1
ATOM 705 O O . GLY A 1 94 ? -14.651 2.938 22.373 1.00 94.81 94 GLY A O 1
ATOM 706 N N . ALA A 1 95 ? -13.430 4.065 23.862 1.00 93.56 95 ALA A N 1
ATOM 707 C CA . ALA A 1 95 ? -12.399 3.029 23.996 1.00 93.56 95 ALA A CA 1
ATOM 708 C C . ALA A 1 95 ? -12.913 1.737 24.661 1.00 93.56 95 ALA A C 1
ATOM 710 O O . ALA A 1 95 ? -12.316 0.670 24.505 1.00 93.56 95 ALA A O 1
ATOM 711 N N . GLU A 1 96 ? -14.022 1.814 25.393 1.00 91.81 96 GLU A N 1
ATOM 712 C CA . GLU A 1 96 ? -14.673 0.705 26.084 1.00 91.81 96 GLU A CA 1
ATOM 713 C C . GLU A 1 96 ? -15.098 -0.427 25.141 1.00 91.81 96 GLU A C 1
ATOM 715 O O . GLU A 1 96 ? -15.028 -1.596 25.532 1.00 91.81 96 GLU A O 1
ATOM 720 N N . VAL A 1 97 ? -15.443 -0.123 23.884 1.00 92.94 97 VAL A N 1
ATOM 721 C CA . VAL A 1 97 ? -15.834 -1.137 22.885 1.00 92.94 97 VAL A CA 1
ATOM 722 C C . VAL A 1 97 ? -14.701 -2.114 22.581 1.00 92.94 97 VAL A C 1
ATOM 724 O O . VAL A 1 97 ? -14.944 -3.275 22.259 1.00 92.94 97 VAL A O 1
ATOM 727 N N . MET A 1 98 ? -13.449 -1.687 22.773 1.00 93.94 98 MET A N 1
ATOM 728 C CA . MET A 1 98 ? -12.268 -2.527 22.561 1.00 93.94 98 MET A CA 1
ATOM 729 C C . MET A 1 98 ? -12.114 -3.624 23.618 1.00 93.94 98 MET A C 1
ATOM 731 O O . MET A 1 98 ? -11.298 -4.529 23.451 1.00 93.94 98 MET A O 1
ATOM 735 N N . THR A 1 99 ? -12.885 -3.566 24.707 1.00 92.56 99 THR A N 1
ATOM 736 C CA . THR A 1 99 ? -12.890 -4.603 25.750 1.00 92.56 99 THR A CA 1
ATOM 737 C C . THR A 1 99 ? -13.798 -5.787 25.408 1.00 92.56 99 THR A C 1
ATOM 739 O O . THR A 1 99 ? -13.725 -6.831 26.067 1.00 92.56 99 THR A O 1
ATOM 742 N N . TRP A 1 100 ? -14.636 -5.664 24.372 1.00 92.31 100 TRP A N 1
ATOM 743 C CA . TRP A 1 100 ? -15.524 -6.737 23.945 1.00 92.31 100 TRP A CA 1
ATOM 744 C C . TRP A 1 100 ? -14.750 -7.906 23.351 1.00 92.31 100 TRP A C 1
ATOM 746 O O . TRP A 1 100 ? -13.880 -7.751 22.492 1.00 92.31 100 TRP A O 1
ATOM 756 N N . ARG A 1 101 ? -15.105 -9.108 23.810 1.00 91.75 101 ARG A N 1
ATOM 757 C CA . ARG A 1 101 ? -14.451 -10.349 23.396 1.00 91.75 101 ARG A CA 1
ATOM 758 C C . ARG A 1 101 ? -14.952 -10.801 22.030 1.00 91.75 101 ARG A C 1
ATOM 760 O O . ARG A 1 101 ? -16.144 -10.695 21.732 1.00 91.75 101 ARG A O 1
ATOM 767 N N . ASP A 1 102 ? -14.062 -11.404 21.251 1.00 93.31 102 ASP A N 1
ATOM 768 C CA . ASP A 1 102 ? -14.437 -12.103 20.024 1.00 93.31 102 ASP A CA 1
ATOM 769 C C . ASP A 1 102 ? -15.556 -13.117 20.302 1.00 93.31 102 ASP A C 1
ATOM 771 O O . ASP A 1 102 ? -15.454 -13.934 21.218 1.00 93.31 102 ASP A O 1
ATOM 775 N N . GLY A 1 103 ? -16.615 -13.091 19.492 1.00 92.44 103 GLY A N 1
ATOM 776 C CA . GLY A 1 103 ? -17.795 -13.941 19.697 1.00 92.44 103 GLY A CA 1
ATOM 777 C C . GLY A 1 103 ? -18.955 -13.263 20.428 1.00 92.44 103 GLY A C 1
ATOM 778 O O . GLY A 1 103 ? -20.054 -13.814 20.435 1.00 92.44 103 GLY A O 1
ATOM 779 N N . THR A 1 104 ? -18.747 -12.080 21.020 1.00 92.69 104 THR A N 1
ATOM 780 C CA . THR A 1 104 ? -19.821 -11.343 21.706 1.00 92.69 104 THR A CA 1
ATOM 781 C C . THR A 1 104 ? -20.924 -10.992 20.710 1.00 92.69 104 THR A C 1
ATOM 783 O O . THR A 1 104 ? -20.653 -10.416 19.657 1.00 92.69 104 THR A O 1
ATOM 786 N N . ALA A 1 105 ? -22.169 -11.346 21.029 1.00 93.38 105 ALA A N 1
ATOM 787 C CA . ALA A 1 105 ? -23.321 -11.000 20.206 1.00 93.38 105 ALA A CA 1
ATOM 788 C C . ALA A 1 105 ? -23.765 -9.564 20.508 1.00 93.38 105 ALA A C 1
ATOM 790 O O . ALA A 1 105 ? -24.077 -9.239 21.657 1.00 93.38 105 ALA A O 1
ATOM 791 N N . LEU A 1 106 ? -23.821 -8.729 19.470 1.00 93.81 106 LEU A N 1
ATOM 792 C CA . LEU A 1 106 ? -24.301 -7.351 19.564 1.00 93.81 106 LEU A CA 1
ATOM 793 C C . LEU A 1 106 ? -25.520 -7.137 18.672 1.00 93.81 106 LEU A C 1
ATOM 795 O O . LEU A 1 106 ? -25.670 -7.771 17.621 1.00 93.81 106 LEU A O 1
ATOM 799 N N . THR A 1 107 ? -26.359 -6.194 19.087 1.00 94.94 107 THR A N 1
ATOM 800 C CA . THR A 1 107 ? -27.378 -5.575 18.240 1.00 94.94 107 THR A CA 1
ATOM 801 C C . THR A 1 107 ? -27.045 -4.100 18.072 1.00 94.94 107 THR A C 1
ATOM 803 O O . THR A 1 107 ? -26.798 -3.417 19.059 1.00 94.94 107 THR A O 1
ATOM 806 N N . ILE A 1 108 ? -27.041 -3.614 16.837 1.00 94.88 108 ILE A N 1
ATOM 807 C CA . ILE A 1 108 ? -26.858 -2.202 16.509 1.00 94.88 108 ILE A CA 1
ATOM 808 C C . ILE A 1 108 ? -28.182 -1.681 15.968 1.00 94.88 108 ILE A C 1
ATOM 810 O O . ILE A 1 108 ? -28.717 -2.240 15.006 1.00 94.88 108 ILE A O 1
ATOM 814 N N . ASP A 1 109 ? -28.683 -0.615 16.576 1.00 93.75 109 ASP A N 1
ATOM 815 C CA . ASP A 1 109 ? -29.829 0.137 16.082 1.00 93.75 109 ASP A CA 1
ATOM 816 C C . ASP A 1 109 ? -29.431 1.603 15.923 1.00 93.75 109 ASP A C 1
ATOM 818 O O . ASP A 1 109 ? -29.129 2.293 16.896 1.00 93.75 109 ASP A O 1
ATOM 822 N N . ASP A 1 110 ? -29.365 2.046 14.671 1.00 86.62 110 ASP A N 1
ATOM 823 C CA . ASP A 1 110 ? -28.821 3.341 14.271 1.00 86.62 110 ASP A CA 1
ATOM 824 C C . ASP A 1 110 ? -27.376 3.565 14.772 1.00 86.62 110 ASP A C 1
ATOM 826 O O . ASP A 1 110 ? -26.437 3.089 14.131 1.00 86.62 110 ASP A O 1
ATOM 830 N N . GLY A 1 111 ? -27.201 4.226 15.920 1.00 89.75 111 GLY A N 1
ATOM 831 C CA . GLY A 1 111 ? -25.920 4.414 16.615 1.00 89.75 111 GLY A CA 1
ATOM 832 C C . GLY A 1 111 ? -25.857 3.797 18.019 1.00 89.75 111 GLY A C 1
ATOM 833 O O . GLY A 1 111 ? -24.825 3.901 18.678 1.00 89.75 111 GLY A O 1
ATOM 834 N N . LEU A 1 112 ? -26.935 3.165 18.493 1.00 95.00 112 LEU A N 1
ATOM 835 C CA . LEU A 1 112 ? -26.983 2.501 19.793 1.00 95.00 112 LEU A CA 1
ATOM 836 C C . LEU A 1 112 ? -26.527 1.046 19.652 1.00 95.00 112 LEU A C 1
ATOM 838 O O . LEU A 1 112 ? -27.164 0.233 18.976 1.00 95.00 112 LEU A O 1
ATOM 842 N N . ILE A 1 113 ? -25.434 0.703 20.321 1.00 95.19 113 ILE A N 1
ATOM 843 C CA . ILE A 1 113 ? -24.845 -0.632 20.318 1.00 95.19 113 ILE A CA 1
ATOM 844 C C . ILE A 1 113 ? -25.226 -1.327 21.622 1.00 95.19 113 ILE A C 1
ATOM 846 O O . ILE A 1 113 ? -24.818 -0.919 22.704 1.00 95.19 113 ILE A O 1
ATOM 850 N N . THR A 1 114 ? -26.008 -2.398 21.527 1.00 94.56 114 THR A N 1
ATOM 851 C CA . THR A 1 114 ? -26.495 -3.158 22.682 1.00 94.56 114 THR A CA 1
ATOM 852 C C . THR A 1 114 ? -25.849 -4.545 22.715 1.00 94.56 114 THR A C 1
ATOM 854 O O . THR A 1 114 ? -26.182 -5.387 21.868 1.00 94.56 114 THR A O 1
ATOM 857 N N . PRO A 1 115 ? -24.935 -4.818 23.663 1.00 89.81 115 PRO A N 1
ATOM 858 C CA . PRO A 1 115 ? -24.448 -6.169 23.902 1.00 89.81 115 PRO A CA 1
ATOM 859 C C . PRO A 1 115 ? -25.518 -7.042 24.559 1.00 89.81 115 PRO A C 1
ATOM 861 O O . PRO A 1 115 ? -26.401 -6.548 25.255 1.00 89.81 115 PRO A O 1
ATOM 864 N N . LEU A 1 116 ? -25.435 -8.360 24.347 1.00 84.81 116 LEU A N 1
ATOM 865 C CA . LEU A 1 116 ? -26.312 -9.313 25.039 1.00 84.81 116 LEU A CA 1
ATOM 866 C C . LEU A 1 116 ? -26.123 -9.254 26.566 1.00 84.81 116 LEU A C 1
ATOM 868 O O . LEU A 1 116 ? -27.086 -9.388 27.317 1.00 84.81 116 LEU A O 1
ATOM 872 N N . GLU A 1 117 ? -24.881 -9.039 27.002 1.00 82.75 117 GLU A N 1
ATOM 873 C CA . GLU A 1 117 ? -24.485 -8.864 28.396 1.00 82.75 117 GLU A CA 1
ATOM 874 C C . GLU A 1 117 ? -23.615 -7.604 28.511 1.00 82.75 117 GLU A C 1
ATOM 876 O O . GLU A 1 117 ? -22.555 -7.525 27.892 1.00 82.75 117 GLU A O 1
ATOM 881 N N . GLY A 1 118 ? -24.063 -6.616 29.288 1.00 83.69 118 GLY A N 1
ATOM 882 C CA . GLY A 1 118 ? -23.355 -5.349 29.496 1.00 83.69 118 GLY A CA 1
ATOM 883 C C . GLY A 1 118 ? -24.250 -4.125 29.317 1.00 83.69 118 GLY A C 1
ATOM 884 O O . GLY A 1 118 ? -25.451 -4.245 29.072 1.00 83.69 118 GLY A O 1
ATOM 885 N N . GLU A 1 119 ? -23.658 -2.942 29.466 1.00 88.62 119 GLU A N 1
ATOM 886 C CA . GLU A 1 119 ? -24.348 -1.674 29.224 1.00 88.62 119 GLU A CA 1
ATOM 887 C C . GLU A 1 119 ? -24.310 -1.303 27.733 1.00 88.62 119 GLU A C 1
ATOM 889 O O . GLU A 1 119 ? -23.324 -1.598 27.049 1.00 88.62 119 GLU A O 1
ATOM 894 N N . PRO A 1 120 ? -25.381 -0.684 27.206 1.00 92.06 120 PRO A N 1
ATOM 895 C CA . PRO A 1 120 ? -25.392 -0.200 25.837 1.00 92.06 120 PRO A CA 1
ATOM 896 C C . PRO A 1 120 ? -24.432 0.981 25.669 1.00 92.06 120 PRO A C 1
ATOM 898 O O . PRO A 1 120 ? -24.338 1.852 26.533 1.00 92.06 120 PRO A O 1
ATOM 901 N N . VAL A 1 121 ? -23.761 1.025 24.523 1.00 94.75 121 VAL A N 1
ATOM 902 C CA . VAL A 1 121 ? -22.814 2.077 24.146 1.00 94.75 121 VAL A CA 1
ATOM 903 C C . VAL A 1 121 ? -23.411 2.897 23.010 1.00 94.75 121 VAL A C 1
ATOM 905 O O . VAL A 1 121 ? -23.977 2.344 22.067 1.00 94.75 121 VAL A O 1
ATOM 908 N N . GLN A 1 122 ? -23.295 4.219 23.094 1.00 95.69 122 GLN A N 1
ATOM 909 C CA . GLN A 1 122 ? -23.759 5.130 22.055 1.00 95.69 122 GLN A CA 1
ATOM 910 C C . GLN A 1 122 ? -22.577 5.576 21.198 1.00 95.69 122 GLN A C 1
ATOM 912 O O . GLN A 1 122 ? -21.607 6.117 21.717 1.00 95.69 122 GLN A O 1
ATOM 917 N N . GLY A 1 123 ? -22.700 5.413 19.886 1.00 94.88 123 GLY A N 1
ATOM 918 C CA . GLY A 1 123 ? -21.833 6.061 18.909 1.00 94.88 123 GLY A CA 1
ATOM 919 C C . GLY A 1 123 ? -22.631 6.898 17.914 1.00 94.88 123 GLY A C 1
ATOM 920 O O . GLY A 1 123 ? -23.842 7.109 18.053 1.00 94.88 123 GLY A O 1
ATOM 921 N N . THR A 1 124 ? -21.939 7.362 16.882 1.00 95.31 124 THR A N 1
ATOM 922 C CA . THR A 1 124 ? -22.494 8.164 15.793 1.00 95.31 124 THR A CA 1
ATOM 923 C C . THR A 1 124 ? -22.580 7.313 14.538 1.00 95.31 124 THR A C 1
ATOM 925 O O . THR A 1 124 ? -21.559 6.886 14.003 1.00 95.31 124 THR A O 1
ATOM 928 N N . ARG A 1 125 ? -23.789 7.077 14.022 1.00 95.44 125 ARG A N 1
ATOM 929 C CA . ARG A 1 125 ? -23.929 6.409 12.728 1.00 95.44 125 ARG A CA 1
ATOM 930 C C . ARG A 1 125 ? -23.410 7.315 11.618 1.00 95.44 125 ARG A C 1
ATOM 932 O O . ARG A 1 125 ? -23.908 8.426 11.443 1.00 95.44 125 ARG A O 1
ATOM 939 N N . LEU A 1 126 ? -22.466 6.816 10.826 1.00 95.25 126 LEU A N 1
ATOM 940 C CA . LEU A 1 126 ? -22.002 7.530 9.641 1.00 95.25 126 LEU A CA 1
ATOM 941 C C . LEU A 1 126 ? -22.828 7.108 8.427 1.00 95.25 126 LEU A C 1
ATOM 943 O O . LEU A 1 126 ? -22.761 5.969 7.961 1.00 95.25 126 LEU A O 1
ATOM 947 N N . THR A 1 127 ? -23.629 8.039 7.918 1.00 94.31 127 THR A N 1
ATOM 948 C CA . THR A 1 127 ? -24.264 7.930 6.601 1.00 94.31 127 THR A CA 1
ATOM 949 C C . THR A 1 127 ? -23.384 8.597 5.548 1.00 94.31 127 THR A C 1
ATOM 951 O O . THR A 1 127 ? -22.483 9.367 5.884 1.00 94.31 127 THR A O 1
ATOM 954 N N . ARG A 1 128 ? -23.665 8.338 4.265 1.00 94.62 128 ARG A N 1
ATOM 955 C CA . ARG A 1 128 ? -22.993 9.031 3.156 1.00 94.62 128 ARG A CA 1
ATOM 956 C C . ARG A 1 128 ? -23.016 10.552 3.340 1.00 94.62 128 ARG A C 1
ATOM 958 O O . ARG A 1 128 ? -21.961 11.166 3.282 1.00 94.62 128 ARG A O 1
ATOM 965 N N . ASP A 1 129 ? -24.180 11.130 3.626 1.00 93.88 129 ASP A N 1
ATOM 966 C CA . ASP A 1 129 ? -24.332 12.585 3.757 1.00 93.88 129 ASP A CA 1
ATOM 967 C C . ASP A 1 129 ? -23.499 13.151 4.920 1.00 93.88 129 ASP A C 1
ATOM 969 O O . ASP A 1 129 ? -22.864 14.198 4.790 1.00 93.88 129 ASP A O 1
ATOM 973 N N . VAL A 1 130 ? -23.452 12.435 6.053 1.00 93.31 130 VAL A N 1
ATOM 974 C CA . VAL A 1 130 ? -22.624 12.814 7.212 1.00 93.31 130 VAL A CA 1
ATOM 975 C C . VAL A 1 130 ? -21.139 12.770 6.850 1.00 93.31 130 VAL A C 1
ATOM 977 O O . VAL A 1 130 ? -20.400 13.693 7.187 1.00 93.31 130 VAL A O 1
ATOM 980 N N . ILE A 1 131 ? -20.709 11.726 6.137 1.00 93.88 131 ILE A N 1
ATOM 981 C CA . ILE A 1 131 ? -19.323 11.562 5.681 1.00 93.88 131 ILE A CA 1
ATOM 982 C C . ILE A 1 131 ? -18.942 12.681 4.712 1.00 93.88 131 ILE A C 1
ATOM 984 O O . ILE A 1 131 ? -17.922 13.332 4.912 1.00 93.88 131 ILE A O 1
ATOM 988 N N . GLU A 1 132 ? -19.762 12.944 3.695 1.00 91.62 132 GLU A N 1
ATOM 989 C CA . GLU A 1 132 ? -19.492 13.975 2.689 1.00 91.62 132 GLU A CA 1
ATOM 990 C C . GLU A 1 132 ? -19.419 15.373 3.322 1.00 91.62 132 GLU A C 1
ATOM 992 O O . GLU A 1 132 ? -18.504 16.142 3.017 1.00 91.62 132 GLU A O 1
ATOM 997 N N . SER A 1 133 ? -20.305 15.680 4.276 1.00 91.38 133 SER A N 1
ATOM 998 C CA . SER A 1 133 ? -20.240 16.931 5.038 1.00 91.38 133 SER A CA 1
ATOM 999 C C . SER A 1 133 ? -18.975 17.023 5.896 1.00 91.38 133 SER A C 1
ATOM 1001 O O . SER A 1 133 ? -18.332 18.072 5.924 1.00 91.38 133 SER A O 1
ATOM 1003 N N . ALA A 1 134 ? -18.600 15.948 6.594 1.00 90.75 134 ALA A N 1
ATOM 1004 C CA . ALA A 1 134 ? -17.397 15.925 7.423 1.00 90.75 134 ALA A CA 1
ATOM 1005 C C . ALA A 1 134 ? -16.120 16.064 6.578 1.00 90.75 134 ALA A C 1
ATOM 1007 O O . ALA A 1 134 ? -15.212 16.805 6.952 1.00 90.75 134 ALA A O 1
ATOM 1008 N N . MET A 1 135 ? -16.069 15.420 5.408 1.00 88.31 135 MET A N 1
ATOM 1009 C CA . MET A 1 135 ? -14.978 15.571 4.442 1.00 88.31 135 MET A CA 1
ATOM 1010 C C . MET A 1 135 ? -14.870 17.007 3.922 1.00 88.31 135 MET A C 1
ATOM 1012 O O . MET A 1 135 ? -13.759 17.523 3.805 1.00 88.31 135 MET A O 1
ATOM 1016 N N . ALA A 1 136 ? -15.999 17.665 3.639 1.00 86.50 136 ALA A N 1
ATOM 1017 C CA . ALA A 1 136 ? -16.008 19.061 3.211 1.00 86.50 136 ALA A CA 1
ATOM 1018 C C . ALA A 1 136 ? -15.447 19.990 4.299 1.00 86.50 136 ALA A C 1
ATOM 1020 O O . ALA A 1 136 ? -14.589 20.817 4.007 1.00 86.50 136 ALA A O 1
ATOM 1021 N N . SER A 1 137 ? -15.853 19.812 5.560 1.00 85.62 137 SER A N 1
ATOM 1022 C CA . SER A 1 137 ? -15.305 20.587 6.685 1.00 85.62 137 SER A CA 1
ATOM 1023 C C . SER A 1 137 ? -13.826 20.292 6.954 1.00 85.62 137 SER A C 1
ATOM 1025 O O . SER A 1 137 ? -13.074 21.184 7.338 1.00 85.62 137 SER A O 1
ATOM 1027 N N . ALA A 1 138 ? -13.378 19.057 6.724 1.00 85.75 138 ALA A N 1
ATOM 1028 C CA . ALA A 1 138 ? -11.980 18.674 6.896 1.00 85.75 138 ALA A CA 1
ATOM 1029 C C . ALA A 1 138 ? -11.043 19.287 5.837 1.00 85.75 138 ALA A C 1
ATOM 1031 O O . ALA A 1 138 ? -9.828 19.327 6.041 1.00 85.75 138 ALA A O 1
ATOM 1032 N N . ALA A 1 139 ? -11.579 19.776 4.712 1.00 77.75 139 ALA A N 1
ATOM 1033 C CA . ALA A 1 139 ? -10.787 20.452 3.686 1.00 77.75 139 ALA A CA 1
ATOM 1034 C C . ALA A 1 139 ? -10.134 21.739 4.221 1.00 77.75 139 ALA A C 1
ATOM 1036 O O . ALA A 1 139 ? -8.979 22.011 3.898 1.00 77.75 139 ALA A O 1
ATOM 1037 N N . ASP A 1 140 ? -10.815 22.468 5.110 1.00 78.25 140 ASP A N 1
ATOM 1038 C CA . ASP A 1 140 ? -10.280 23.684 5.736 1.00 78.25 140 ASP A CA 1
ATOM 1039 C C . ASP A 1 140 ? -9.119 23.372 6.700 1.00 78.25 140 ASP A C 1
ATOM 1041 O O . ASP A 1 140 ? -8.139 24.120 6.781 1.00 78.25 140 ASP A O 1
ATOM 1045 N N . GLY A 1 141 ? -9.179 22.223 7.388 1.00 75.00 141 GLY A N 1
ATOM 1046 C CA . GLY A 1 141 ? -8.117 21.736 8.277 1.00 75.00 141 GLY A CA 1
ATOM 1047 C C . GLY A 1 141 ? -6.810 21.400 7.549 1.00 75.00 141 GLY A C 1
ATOM 1048 O O . GLY A 1 141 ? -5.722 21.504 8.127 1.00 75.00 141 GLY A O 1
ATOM 1049 N N . MET A 1 142 ? -6.892 21.097 6.249 1.00 73.69 142 MET A N 1
ATOM 1050 C CA . MET A 1 142 ? -5.743 20.725 5.423 1.00 73.69 142 MET A CA 1
ATOM 1051 C C . MET A 1 142 ? -4.692 21.839 5.335 1.00 73.69 142 MET A C 1
ATOM 1053 O O . MET A 1 142 ? -3.495 21.552 5.297 1.00 73.69 142 MET A O 1
ATOM 1057 N N . HIS A 1 143 ? -5.106 23.109 5.344 1.00 74.00 143 HIS A N 1
ATOM 1058 C CA . HIS A 1 143 ? -4.179 24.242 5.281 1.00 74.00 143 HIS A CA 1
ATOM 1059 C C . HIS A 1 143 ? -3.212 24.277 6.472 1.00 74.00 143 HIS A C 1
ATOM 1061 O O . HIS A 1 143 ? -2.020 24.539 6.298 1.00 74.00 143 HIS A O 1
ATOM 1067 N N . VAL A 1 144 ? -3.705 23.960 7.672 1.00 72.44 144 VAL A N 1
ATOM 1068 C CA . VAL A 1 144 ? -2.890 23.907 8.895 1.00 72.44 144 VAL A CA 1
ATOM 1069 C C . VAL A 1 144 ? -1.901 22.743 8.826 1.00 72.44 144 VAL A C 1
ATOM 1071 O O . VAL A 1 144 ? -0.725 22.899 9.164 1.00 72.44 144 VAL A O 1
ATOM 1074 N N . GLN A 1 145 ? -2.349 21.592 8.323 1.00 69.94 145 GLN A N 1
ATOM 1075 C CA . GLN A 1 145 ? -1.506 20.406 8.197 1.00 69.94 145 GLN A CA 1
ATOM 1076 C C . GLN A 1 145 ? -0.393 20.594 7.150 1.00 69.94 145 GLN A C 1
ATOM 1078 O O . GLN A 1 145 ? 0.754 20.214 7.391 1.00 69.94 145 GLN A O 1
ATOM 1083 N N . LEU A 1 146 ? -0.695 21.259 6.031 1.00 69.75 146 LEU A N 1
ATOM 1084 C CA . LEU A 1 146 ? 0.284 21.640 5.007 1.00 69.75 146 LEU A CA 1
ATOM 1085 C C . LEU A 1 146 ? 1.347 22.613 5.535 1.00 69.75 146 LEU A C 1
ATOM 1087 O O . LEU A 1 146 ? 2.527 22.470 5.222 1.00 69.75 146 LEU A O 1
ATOM 1091 N N . ALA A 1 147 ? 0.965 23.587 6.363 1.00 68.44 147 ALA A N 1
ATOM 1092 C CA . ALA A 1 147 ? 1.932 24.494 6.980 1.00 68.44 147 ALA A CA 1
ATOM 1093 C C . ALA A 1 147 ? 2.879 23.751 7.944 1.00 68.44 147 ALA A C 1
ATOM 1095 O O . ALA A 1 147 ? 4.079 24.030 7.976 1.00 68.44 147 ALA A O 1
ATOM 1096 N N . SER A 1 148 ? 2.360 22.764 8.686 1.00 65.81 148 SER A N 1
ATOM 1097 C CA . SER A 1 148 ? 3.176 21.900 9.549 1.00 65.81 148 SER A CA 1
ATOM 1098 C C . SER A 1 148 ? 4.152 21.020 8.757 1.00 65.81 148 SER A C 1
ATOM 1100 O O . SER A 1 148 ? 5.259 20.766 9.234 1.00 65.81 148 SER A O 1
ATOM 1102 N N . PHE A 1 149 ? 3.792 20.591 7.542 1.00 62.59 149 PHE A N 1
ATOM 1103 C CA . PHE A 1 149 ? 4.689 19.837 6.660 1.00 62.59 149 PHE A CA 1
ATOM 1104 C C . PHE A 1 149 ? 5.966 20.618 6.330 1.00 62.59 149 PHE A C 1
ATOM 1106 O O . PHE A 1 149 ? 7.061 20.094 6.528 1.00 62.59 149 PHE A O 1
ATOM 1113 N N . THR A 1 150 ? 5.849 21.878 5.900 1.00 62.81 150 THR A N 1
ATOM 1114 C CA . THR A 1 150 ? 7.013 22.697 5.517 1.00 62.81 150 THR A CA 1
ATOM 1115 C C . THR A 1 150 ? 8.012 22.853 6.664 1.00 62.81 150 THR A C 1
ATOM 1117 O O . THR A 1 150 ? 9.219 22.850 6.433 1.00 62.81 150 THR A O 1
ATOM 1120 N N . ALA A 1 151 ? 7.521 22.944 7.905 1.00 63.97 151 ALA A N 1
ATOM 1121 C CA . ALA A 1 151 ? 8.372 23.037 9.087 1.00 63.97 151 ALA A CA 1
ATOM 1122 C C . ALA A 1 151 ? 9.172 21.746 9.349 1.00 63.97 151 ALA A C 1
ATOM 1124 O O . ALA A 1 151 ? 10.335 21.834 9.726 1.00 63.97 151 ALA A O 1
ATOM 1125 N N . ASN A 1 152 ? 8.588 20.565 9.109 1.00 58.88 152 ASN A N 1
ATOM 1126 C CA . ASN A 1 152 ? 9.242 19.275 9.388 1.00 58.88 152 ASN A CA 1
ATOM 1127 C C . ASN A 1 152 ? 10.042 18.728 8.190 1.00 58.88 152 ASN A C 1
ATOM 1129 O O . ASN A 1 152 ? 10.904 17.872 8.366 1.00 58.88 152 ASN A O 1
ATOM 1133 N N . ALA A 1 153 ? 9.785 19.204 6.967 1.00 63.06 153 ALA A N 1
ATOM 1134 C CA . ALA A 1 153 ? 10.518 18.755 5.783 1.00 63.06 153 ALA A CA 1
ATOM 1135 C C . ALA A 1 153 ? 12.028 19.037 5.888 1.00 63.06 153 ALA A C 1
ATOM 1137 O O . ALA A 1 153 ? 12.839 18.253 5.396 1.00 63.06 153 ALA A O 1
ATOM 1138 N N . MET A 1 154 ? 12.408 20.119 6.577 1.00 65.81 154 MET A N 1
ATOM 1139 C CA . MET A 1 154 ? 13.811 20.464 6.826 1.00 65.81 154 MET A CA 1
ATOM 1140 C C . MET A 1 154 ? 14.506 19.477 7.771 1.00 65.81 154 MET A C 1
ATOM 1142 O O . MET A 1 154 ? 15.685 19.195 7.573 1.00 65.81 154 MET A O 1
ATOM 1146 N N . ASP A 1 155 ? 13.786 18.897 8.736 1.00 67.00 155 ASP A N 1
ATOM 1147 C CA . ASP A 1 155 ? 14.347 17.900 9.658 1.00 67.00 155 ASP A CA 1
ATOM 1148 C C . ASP A 1 155 ? 14.655 16.577 8.947 1.00 67.00 155 ASP A C 1
ATOM 1150 O O . ASP A 1 155 ? 15.674 15.950 9.238 1.00 67.00 155 ASP A O 1
ATOM 1154 N N . VAL A 1 156 ? 13.819 16.182 7.979 1.00 62.53 156 VAL A N 1
ATOM 1155 C CA . VAL A 1 156 ? 14.042 14.986 7.146 1.00 62.53 156 VAL A CA 1
ATOM 1156 C C . VAL A 1 156 ? 15.226 15.190 6.211 1.00 62.53 156 VAL A C 1
ATOM 1158 O O . VAL A 1 156 ? 16.080 14.315 6.109 1.00 62.53 156 VAL A O 1
ATOM 1161 N N . VAL A 1 157 ? 15.339 16.364 5.580 1.00 65.44 157 VAL A N 1
ATOM 1162 C CA . VAL A 1 157 ? 16.541 16.706 4.806 1.00 65.44 157 VAL A CA 1
ATOM 1163 C C . VAL A 1 157 ? 17.777 16.661 5.706 1.00 65.44 157 VAL A C 1
ATOM 1165 O O . VAL A 1 157 ? 18.790 16.108 5.304 1.00 65.44 157 VAL A O 1
ATOM 1168 N N . ALA A 1 158 ? 17.710 17.196 6.927 1.00 66.56 158 ALA A N 1
ATOM 1169 C CA . ALA A 1 158 ? 18.853 17.211 7.835 1.00 66.56 158 ALA A CA 1
ATOM 1170 C C . ALA A 1 158 ? 19.286 15.807 8.305 1.00 66.56 158 ALA A C 1
ATOM 1172 O O . ALA A 1 158 ? 20.487 15.568 8.426 1.00 66.56 158 ALA A O 1
ATOM 1173 N N . HIS A 1 159 ? 18.345 14.886 8.553 1.00 67.81 159 HIS A N 1
ATOM 1174 C CA . HIS A 1 159 ? 18.649 13.524 9.019 1.00 67.81 159 HIS A CA 1
ATOM 1175 C C . HIS A 1 159 ? 19.016 12.558 7.884 1.00 67.81 159 HIS A C 1
ATOM 1177 O O . HIS A 1 159 ? 19.951 11.775 8.041 1.00 67.81 159 HIS A O 1
ATOM 1183 N N . ASP A 1 160 ? 18.336 12.640 6.737 1.00 67.25 160 ASP A N 1
ATOM 1184 C CA . ASP A 1 160 ? 18.443 11.660 5.646 1.00 67.25 160 ASP A CA 1
ATOM 1185 C C . ASP A 1 160 ? 19.142 12.209 4.385 1.00 67.25 160 ASP A C 1
ATOM 1187 O O . ASP A 1 160 ? 19.172 11.544 3.345 1.00 67.25 160 ASP A O 1
ATOM 1191 N N . ALA A 1 161 ? 19.764 13.396 4.454 1.00 66.06 161 ALA A N 1
ATOM 1192 C CA . ALA A 1 161 ? 20.526 13.988 3.345 1.00 66.06 161 ALA A CA 1
ATOM 1193 C C . ALA A 1 161 ? 21.570 13.035 2.742 1.00 66.06 161 ALA A C 1
ATOM 1195 O O . ALA A 1 161 ? 21.784 13.065 1.536 1.00 66.06 161 ALA A O 1
ATOM 1196 N N . GLY A 1 162 ? 22.217 12.180 3.541 1.00 65.12 162 GLY A N 1
ATOM 1197 C CA . GLY A 1 162 ? 23.211 11.229 3.029 1.00 65.12 162 GLY A CA 1
ATOM 1198 C C . GLY A 1 162 ? 22.618 10.239 2.021 1.00 65.12 162 GLY A C 1
ATOM 1199 O O . GLY A 1 162 ? 23.166 10.063 0.934 1.00 65.12 162 GLY A O 1
ATOM 1200 N N . VAL A 1 163 ? 21.460 9.662 2.345 1.00 66.12 163 VAL A N 1
ATOM 1201 C CA . VAL A 1 163 ? 20.732 8.733 1.466 1.00 66.12 163 VAL A CA 1
ATOM 1202 C C . VAL A 1 163 ? 20.124 9.477 0.275 1.00 66.12 163 VAL A C 1
ATOM 1204 O O . VAL A 1 163 ? 20.239 9.027 -0.865 1.00 66.12 163 VAL A O 1
ATOM 1207 N N . LEU A 1 164 ? 19.520 10.641 0.530 1.00 66.62 164 LEU A N 1
ATOM 1208 C CA . LEU A 1 164 ? 18.739 11.402 -0.452 1.00 66.62 164 LEU A CA 1
ATOM 1209 C C . LEU A 1 164 ? 19.576 12.269 -1.410 1.00 66.62 164 LEU A C 1
ATOM 1211 O O . LEU A 1 164 ? 19.112 12.602 -2.497 1.00 66.62 164 LEU A O 1
ATOM 1215 N N . LEU A 1 165 ? 20.785 12.687 -1.025 1.00 67.12 165 LEU A N 1
ATOM 1216 C CA . LEU A 1 165 ? 21.633 13.582 -1.829 1.00 67.12 165 LEU A CA 1
ATOM 1217 C C . LEU A 1 165 ? 22.911 12.891 -2.307 1.00 67.12 165 LEU A C 1
ATOM 1219 O O . LEU A 1 165 ? 23.274 13.034 -3.472 1.00 67.12 165 LEU A O 1
ATOM 1223 N N . ASP A 1 166 ? 23.559 12.109 -1.439 1.00 65.38 166 ASP A N 1
ATOM 1224 C CA . ASP A 1 166 ? 24.838 11.460 -1.755 1.00 65.38 166 ASP A CA 1
ATOM 1225 C C . ASP A 1 166 ? 24.677 9.990 -2.187 1.00 65.38 166 ASP A C 1
ATOM 1227 O O . ASP A 1 166 ? 25.655 9.365 -2.601 1.00 65.38 166 ASP A O 1
ATOM 1231 N N . GLY A 1 167 ? 23.478 9.405 -2.045 1.00 62.81 167 GLY A N 1
ATOM 1232 C CA . GLY A 1 167 ? 23.260 7.963 -2.217 1.00 62.81 167 GLY A CA 1
ATOM 1233 C C . GLY A 1 167 ? 24.047 7.100 -1.219 1.00 62.81 167 GLY A C 1
ATOM 1234 O O . GLY A 1 167 ? 24.195 5.895 -1.427 1.00 62.81 167 GLY A O 1
ATOM 1235 N N . LYS A 1 168 ? 24.574 7.707 -0.147 1.00 63.31 168 LYS A N 1
ATOM 1236 C CA . LYS A 1 168 ? 25.245 7.001 0.950 1.00 63.31 168 LYS A CA 1
ATOM 1237 C C . LYS A 1 168 ? 24.222 6.139 1.682 1.00 63.31 168 LYS A C 1
ATOM 1239 O O . LYS A 1 168 ? 23.060 6.505 1.778 1.00 63.31 168 LYS A O 1
ATOM 1244 N N . ASP A 1 169 ? 24.647 4.980 2.169 1.00 67.00 169 ASP A N 1
ATOM 1245 C CA . ASP A 1 169 ? 23.796 4.008 2.875 1.00 67.00 169 ASP A CA 1
ATOM 1246 C C . ASP A 1 169 ? 22.701 3.328 2.023 1.00 67.00 169 ASP A C 1
ATOM 1248 O O . ASP A 1 169 ? 21.871 2.585 2.560 1.00 67.00 169 ASP A O 1
ATOM 1252 N N . ILE A 1 170 ? 22.726 3.490 0.691 1.00 77.44 170 ILE A N 1
ATOM 1253 C CA . ILE A 1 170 ? 22.008 2.585 -0.214 1.00 77.44 170 ILE A CA 1
ATOM 1254 C C . 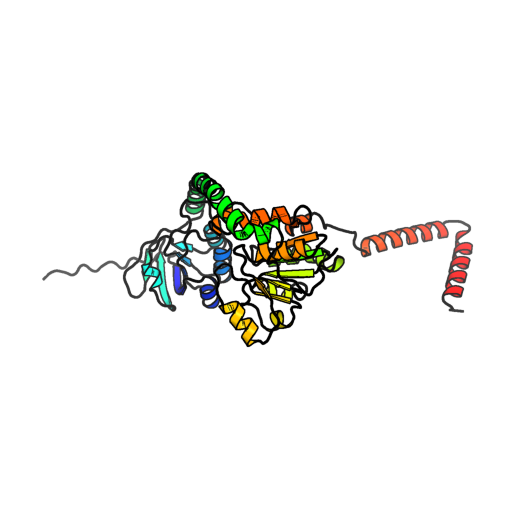ILE A 1 170 ? 22.814 1.279 -0.288 1.00 77.44 170 ILE A C 1
ATOM 1256 O O . ILE A 1 170 ? 23.966 1.301 -0.727 1.00 77.44 170 ILE A O 1
ATOM 1260 N N . PRO A 1 171 ? 22.252 0.137 0.141 1.00 80.50 171 PRO A N 1
ATOM 1261 C CA . PRO A 1 171 ? 22.988 -1.117 0.146 1.00 80.50 171 PRO A CA 1
ATOM 1262 C C . PRO A 1 171 ? 23.336 -1.542 -1.280 1.00 80.50 171 PRO A C 1
ATOM 1264 O O . PRO A 1 171 ? 22.496 -1.479 -2.180 1.00 80.50 171 PRO A O 1
ATOM 1267 N N . GLU A 1 172 ? 24.565 -2.017 -1.482 1.00 76.75 172 GLU A N 1
ATOM 1268 C CA . GLU A 1 172 ? 24.957 -2.604 -2.758 1.00 76.75 172 GLU A CA 1
ATOM 1269 C C . GLU A 1 172 ? 24.156 -3.880 -3.005 1.00 76.75 172 GLU A C 1
ATOM 1271 O O . GLU A 1 172 ? 24.200 -4.846 -2.241 1.00 76.75 172 GLU A O 1
ATOM 1276 N N . ILE A 1 173 ? 23.408 -3.880 -4.103 1.00 80.38 173 ILE A N 1
ATOM 1277 C CA . ILE A 1 173 ? 22.581 -5.012 -4.492 1.00 80.38 173 ILE A CA 1
ATOM 1278 C C . ILE A 1 173 ? 23.291 -5.740 -5.623 1.00 80.38 173 ILE A C 1
ATOM 1280 O O . ILE A 1 173 ? 23.526 -5.167 -6.684 1.00 80.38 173 ILE A O 1
ATOM 1284 N N . GLY A 1 174 ? 23.568 -7.036 -5.448 1.00 82.94 174 GLY A N 1
ATOM 1285 C CA . GLY A 1 174 ? 24.198 -7.903 -6.461 1.00 82.94 174 GLY A CA 1
ATOM 1286 C C . GLY A 1 174 ? 23.372 -8.127 -7.742 1.00 82.94 174 GLY A C 1
ATOM 1287 O O . GLY A 1 174 ? 23.627 -9.056 -8.510 1.00 82.94 174 GLY A O 1
ATOM 1288 N N . VAL A 1 175 ? 22.348 -7.305 -7.984 1.00 89.50 175 VAL A N 1
ATOM 1289 C CA . VAL A 1 175 ? 21.473 -7.333 -9.153 1.00 89.50 175 VAL A CA 1
ATOM 1290 C C . VAL A 1 175 ? 21.726 -6.075 -9.976 1.00 89.50 175 VAL A C 1
ATOM 1292 O O . VAL A 1 175 ? 21.362 -4.977 -9.580 1.00 89.50 175 VAL A O 1
ATOM 1295 N N . SER A 1 176 ? 22.293 -6.239 -11.172 1.00 91.81 176 SER A N 1
ATOM 1296 C CA . SER A 1 176 ? 22.492 -5.126 -12.109 1.00 91.81 176 SER A CA 1
ATOM 1297 C C . SER A 1 176 ? 21.147 -4.525 -12.549 1.00 91.81 176 SER A C 1
ATOM 1299 O O . SER A 1 176 ? 20.337 -5.225 -13.173 1.00 91.81 176 SER A O 1
ATOM 1301 N N . LEU A 1 177 ? 20.949 -3.234 -12.266 1.00 94.06 177 LEU A N 1
ATOM 1302 C CA . LEU A 1 177 ? 19.796 -2.427 -12.697 1.00 94.06 177 LEU A CA 1
ATOM 1303 C C . LEU A 1 177 ? 20.131 -1.458 -13.846 1.00 94.06 177 LEU A C 1
ATOM 1305 O O . LEU A 1 177 ? 19.212 -0.943 -14.478 1.00 94.06 177 LEU A O 1
ATOM 1309 N N . ALA A 1 178 ? 21.420 -1.289 -14.156 1.00 94.06 178 ALA A N 1
ATOM 1310 C CA . ALA A 1 178 ? 21.916 -0.384 -15.188 1.00 94.06 178 ALA A CA 1
ATOM 1311 C C . ALA A 1 178 ? 21.225 -0.603 -16.542 1.00 94.06 178 ALA A C 1
ATOM 1313 O O . ALA A 1 178 ? 21.127 -1.741 -17.016 1.00 94.06 178 ALA A O 1
ATOM 1314 N N . ASP A 1 179 ? 20.733 0.492 -17.129 1.00 92.12 179 ASP A N 1
ATOM 1315 C CA . ASP A 1 179 ? 20.042 0.562 -18.424 1.00 92.12 179 ASP A CA 1
ATOM 1316 C C . ASP A 1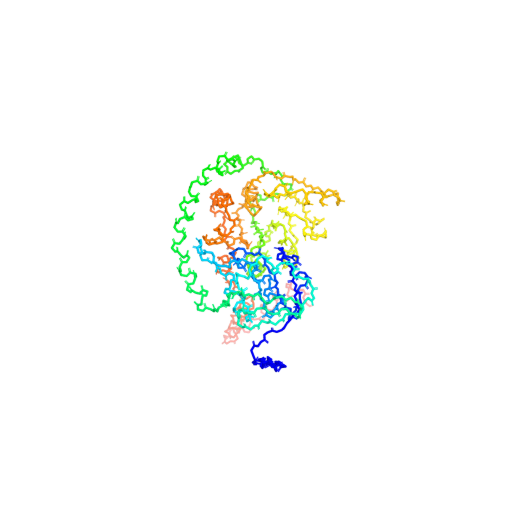 179 ? 18.793 -0.332 -18.546 1.00 92.12 179 ASP A C 1
ATOM 1318 O O . ASP A 1 179 ? 18.291 -0.601 -19.643 1.00 92.12 179 ASP A O 1
ATOM 1322 N N . LYS A 1 180 ? 18.249 -0.811 -17.420 1.00 94.94 180 LYS A N 1
ATOM 1323 C CA . LYS A 1 180 ? 17.058 -1.669 -17.397 1.00 94.94 180 LYS A CA 1
ATOM 1324 C C . LYS A 1 180 ? 15.819 -0.899 -16.983 1.00 94.94 180 LYS A C 1
ATOM 1326 O O . LYS A 1 180 ? 15.861 0.086 -16.254 1.00 94.94 180 LYS A O 1
ATOM 1331 N N . HIS A 1 181 ? 14.684 -1.429 -17.420 1.00 96.19 181 HIS A N 1
ATOM 1332 C CA . HIS A 1 181 ? 13.390 -1.053 -16.883 1.00 96.19 181 HIS A CA 1
ATOM 1333 C C . HIS A 1 181 ? 13.196 -1.775 -15.547 1.00 96.19 181 HIS A C 1
ATOM 1335 O O . HIS A 1 181 ? 13.343 -2.999 -15.469 1.00 96.19 181 HIS A O 1
ATOM 1341 N N . VAL A 1 182 ? 12.838 -1.025 -14.517 1.00 96.62 182 VAL A N 1
ATOM 1342 C CA . VAL A 1 182 ? 12.540 -1.521 -13.178 1.00 96.62 182 VAL A CA 1
ATOM 1343 C C . VAL A 1 182 ? 11.069 -1.266 -12.882 1.00 96.62 182 VAL A C 1
ATOM 1345 O O . VAL A 1 182 ? 10.531 -0.229 -13.256 1.00 96.62 182 VAL A O 1
ATOM 1348 N N . VAL A 1 183 ? 10.398 -2.222 -12.247 1.00 96.25 183 VAL A N 1
ATOM 1349 C CA . VAL A 1 183 ? 9.044 -2.051 -11.713 1.00 96.25 183 VAL A CA 1
ATOM 1350 C C . VAL A 1 183 ? 9.130 -2.170 -10.197 1.00 96.25 183 VAL A C 1
ATOM 1352 O O . VAL A 1 183 ? 9.459 -3.242 -9.683 1.00 96.25 183 VAL A O 1
ATOM 1355 N N . VAL A 1 184 ? 8.846 -1.071 -9.502 1.00 95.88 184 VAL A N 1
ATOM 1356 C CA . VAL A 1 184 ? 8.746 -1.007 -8.042 1.00 95.88 184 VAL A CA 1
ATOM 1357 C C . VAL A 1 184 ? 7.287 -1.220 -7.656 1.00 95.88 184 VAL A C 1
ATOM 1359 O O . VAL A 1 184 ? 6.414 -0.476 -8.102 1.00 95.88 184 VAL A O 1
ATOM 1362 N N . VAL A 1 185 ? 7.012 -2.249 -6.854 1.00 95.00 185 VAL A N 1
ATOM 1363 C CA . VAL A 1 185 ? 5.651 -2.612 -6.435 1.00 95.00 185 VAL A CA 1
ATOM 1364 C C . VAL A 1 185 ? 5.526 -2.483 -4.927 1.00 95.00 185 VAL A C 1
ATOM 1366 O O . VAL A 1 185 ? 6.142 -3.250 -4.189 1.00 95.00 185 VAL A O 1
ATOM 1369 N N . ALA A 1 186 ? 4.709 -1.534 -4.483 1.00 91.69 186 ALA A N 1
ATOM 1370 C CA . ALA A 1 186 ? 4.396 -1.296 -3.082 1.00 91.69 186 ALA A CA 1
ATOM 1371 C C . ALA A 1 186 ? 2.965 -1.744 -2.737 1.00 91.69 186 ALA A C 1
ATOM 1373 O O . ALA A 1 186 ? 2.118 -1.838 -3.631 1.00 91.69 186 ALA A O 1
ATOM 1374 N N . PRO A 1 187 ? 2.660 -2.025 -1.455 1.00 85.81 187 PRO A N 1
ATOM 1375 C CA . PRO A 1 187 ? 1.350 -2.519 -1.032 1.00 85.81 187 PRO A CA 1
ATOM 1376 C C . PRO A 1 187 ? 0.301 -1.399 -0.920 1.00 85.81 187 PRO A C 1
ATOM 1378 O O . PRO A 1 187 ? -0.498 -1.360 0.014 1.00 85.81 187 PRO A O 1
ATOM 1381 N N . GLY A 1 188 ? 0.308 -0.452 -1.856 1.00 79.62 188 GLY A N 1
ATOM 1382 C CA . GLY A 1 188 ? -0.684 0.613 -1.906 1.00 79.62 188 GLY A CA 1
ATOM 1383 C C . GLY A 1 188 ? -1.982 0.209 -2.584 1.00 79.62 188 GLY A C 1
ATOM 1384 O O . GLY A 1 188 ? -2.223 -0.952 -2.942 1.00 79.62 188 GLY A O 1
ATOM 1385 N N . TYR A 1 189 ? -2.841 1.213 -2.726 1.00 73.44 189 TYR A N 1
ATOM 1386 C CA . TYR A 1 189 ? -4.180 1.077 -3.273 1.00 73.44 189 TYR A CA 1
ATOM 1387 C C . TYR A 1 189 ? -4.157 0.409 -4.652 1.00 73.44 189 TYR A C 1
ATOM 1389 O O . TYR A 1 189 ? -3.346 0.755 -5.508 1.00 73.44 189 TYR A O 1
ATOM 1397 N N . ARG A 1 190 ? -5.022 -0.597 -4.851 1.00 79.00 190 ARG A N 1
ATOM 1398 C CA . ARG A 1 190 ? -5.207 -1.314 -6.130 1.00 79.00 190 ARG A CA 1
ATOM 1399 C C . ARG A 1 190 ? -3.913 -1.780 -6.825 1.00 79.00 190 ARG A C 1
ATOM 1401 O O . ARG A 1 190 ? -3.926 -2.018 -8.033 1.00 79.00 190 ARG A O 1
ATOM 1408 N N . HIS A 1 191 ? -2.817 -1.997 -6.093 1.00 86.81 191 HIS A N 1
ATOM 1409 C CA . HIS A 1 191 ? -1.525 -2.385 -6.676 1.00 86.81 191 HIS A CA 1
ATOM 1410 C C . HIS A 1 191 ? -1.617 -3.663 -7.530 1.00 86.81 191 HIS A C 1
ATOM 1412 O O . HIS A 1 191 ? -0.980 -3.759 -8.576 1.00 86.81 191 HIS A O 1
ATOM 1418 N N . VAL A 1 192 ? -2.466 -4.624 -7.140 1.00 88.88 192 VAL A N 1
ATOM 1419 C CA . VAL A 1 192 ? -2.732 -5.851 -7.916 1.00 88.88 192 VAL A CA 1
ATOM 1420 C C . VAL A 1 192 ? -3.370 -5.536 -9.272 1.00 88.88 192 VAL A C 1
ATOM 1422 O O . VAL A 1 192 ? -2.982 -6.104 -10.293 1.00 88.88 192 VAL A O 1
ATOM 1425 N N . GLU A 1 193 ? -4.337 -4.621 -9.303 1.00 88.00 193 GLU A N 1
ATOM 1426 C CA . GLU A 1 193 ? -5.033 -4.228 -10.530 1.00 88.00 193 GLU A CA 1
ATOM 1427 C C . GLU A 1 193 ? -4.135 -3.385 -11.436 1.00 88.00 193 GLU A C 1
ATOM 1429 O O . GLU A 1 193 ? -4.095 -3.609 -12.646 1.00 88.00 193 GLU A O 1
ATOM 1434 N N . GLN A 1 194 ? -3.358 -2.468 -10.856 1.00 89.44 194 GLN A N 1
ATOM 1435 C CA . GLN A 1 194 ? -2.354 -1.689 -11.579 1.00 89.44 194 GLN A CA 1
ATOM 1436 C C . GLN A 1 194 ? -1.284 -2.601 -12.200 1.00 89.44 194 GLN A C 1
ATOM 1438 O O . GLN A 1 194 ? -0.947 -2.457 -13.378 1.00 89.44 194 GLN A O 1
ATOM 1443 N N . LEU A 1 195 ? -0.805 -3.601 -11.452 1.00 90.62 195 LEU A N 1
ATOM 1444 C CA . LEU A 1 195 ? 0.143 -4.595 -11.955 1.00 90.62 195 LEU A CA 1
ATOM 1445 C C . LEU A 1 195 ? -0.454 -5.420 -13.105 1.00 90.62 195 LEU A C 1
ATOM 1447 O O . LEU A 1 195 ? 0.212 -5.669 -14.115 1.00 90.62 195 LEU A O 1
ATOM 1451 N N . ALA A 1 196 ? -1.730 -5.802 -12.996 1.00 90.25 196 ALA A N 1
ATOM 1452 C CA . ALA A 1 196 ? -2.448 -6.479 -14.071 1.00 90.25 196 ALA A CA 1
ATOM 1453 C C . ALA A 1 196 ? -2.609 -5.588 -15.317 1.00 90.25 196 ALA A C 1
ATOM 1455 O O . ALA A 1 196 ? -2.469 -6.081 -16.442 1.00 90.25 196 ALA A O 1
ATOM 1456 N N . ALA A 1 197 ? -2.834 -4.283 -15.140 1.00 89.62 197 ALA A N 1
ATOM 1457 C CA . ALA A 1 197 ? -2.985 -3.326 -16.235 1.00 89.62 197 ALA A CA 1
ATOM 1458 C C . ALA A 1 197 ? -1.704 -3.184 -17.079 1.00 89.62 197 ALA A C 1
ATOM 1460 O O . ALA A 1 197 ? -1.779 -3.051 -18.302 1.00 89.62 197 ALA A O 1
ATOM 1461 N N . ILE A 1 198 ? -0.522 -3.307 -16.465 1.00 91.19 198 ILE A N 1
ATOM 1462 C CA . ILE A 1 198 ? 0.774 -3.227 -17.164 1.00 91.19 198 ILE A CA 1
ATOM 1463 C C . ILE A 1 198 ? 1.311 -4.585 -17.648 1.00 91.19 198 ILE A C 1
ATOM 1465 O O . ILE A 1 198 ? 2.437 -4.667 -18.146 1.00 91.19 198 ILE A O 1
ATOM 1469 N N . LYS A 1 199 ? 0.524 -5.669 -17.569 1.00 90.06 199 LYS A N 1
ATOM 1470 C CA . LYS A 1 199 ? 0.956 -7.037 -17.931 1.00 90.06 199 LYS A CA 1
ATOM 1471 C C . LYS A 1 199 ? 1.602 -7.130 -19.318 1.00 90.06 199 LYS A C 1
ATOM 1473 O O . LYS A 1 199 ? 2.552 -7.890 -19.519 1.00 90.06 199 LYS A O 1
ATOM 1478 N N . ARG A 1 200 ? 1.110 -6.351 -20.286 1.00 86.38 200 ARG A N 1
ATOM 1479 C CA . ARG A 1 200 ? 1.676 -6.293 -21.642 1.00 86.38 200 ARG A CA 1
ATOM 1480 C C . ARG A 1 200 ? 3.090 -5.715 -21.646 1.00 86.38 200 ARG A C 1
ATOM 1482 O O . ARG A 1 200 ? 3.992 -6.346 -22.192 1.00 86.38 200 ARG A O 1
ATOM 1489 N N . TYR A 1 201 ? 3.275 -4.562 -21.010 1.00 90.31 201 TYR A N 1
ATOM 1490 C CA . TYR A 1 201 ? 4.579 -3.927 -20.859 1.00 90.31 201 TYR A CA 1
ATOM 1491 C C . TYR A 1 201 ? 5.573 -4.873 -20.176 1.00 90.31 201 TYR A C 1
ATOM 1493 O O . TYR A 1 201 ? 6.681 -5.063 -20.672 1.00 90.31 201 TYR A O 1
ATOM 1501 N N . VAL A 1 202 ? 5.147 -5.561 -19.110 1.00 91.50 202 VAL A N 1
ATOM 1502 C CA . VAL A 1 202 ? 5.980 -6.551 -18.410 1.00 91.50 202 VAL A CA 1
ATOM 1503 C C . VAL A 1 202 ? 6.416 -7.685 -19.343 1.00 91.50 202 VAL A C 1
ATOM 1505 O O . VAL A 1 202 ? 7.576 -8.099 -19.326 1.00 91.50 202 VAL A O 1
ATOM 1508 N N . ARG A 1 203 ? 5.508 -8.187 -20.187 1.00 88.88 203 ARG A N 1
ATOM 1509 C CA . ARG A 1 203 ? 5.812 -9.255 -21.149 1.00 88.88 203 ARG A CA 1
ATOM 1510 C C . ARG A 1 203 ? 6.813 -8.811 -22.221 1.00 88.88 203 ARG A C 1
ATOM 1512 O O . ARG A 1 203 ? 7.686 -9.598 -22.580 1.00 88.88 203 ARG A O 1
ATOM 1519 N N . GLU A 1 204 ? 6.672 -7.589 -22.728 1.00 88.56 204 GLU A N 1
ATOM 1520 C CA . GLU A 1 204 ? 7.468 -7.063 -23.845 1.00 88.56 204 GLU A CA 1
ATOM 1521 C C . GLU A 1 204 ? 8.838 -6.540 -23.392 1.00 88.56 204 GLU A C 1
ATOM 1523 O O . GLU A 1 204 ? 9.852 -6.859 -24.009 1.00 88.56 204 GLU A O 1
ATOM 1528 N N . ARG A 1 205 ? 8.892 -5.791 -22.284 1.00 91.38 205 ARG A N 1
ATOM 1529 C CA . ARG A 1 205 ? 10.125 -5.169 -21.771 1.00 91.38 205 ARG A CA 1
ATOM 1530 C C . ARG A 1 205 ? 10.891 -6.029 -20.772 1.00 91.38 205 ARG A C 1
ATOM 1532 O O . ARG A 1 205 ? 12.060 -5.754 -20.537 1.00 91.38 205 ARG A O 1
ATOM 1539 N N . LYS A 1 206 ? 10.267 -7.076 -20.213 1.00 92.62 206 LYS A N 1
ATOM 1540 C CA . LYS A 1 206 ? 10.866 -7.990 -19.219 1.00 92.62 206 LYS A CA 1
ATOM 1541 C C . LYS A 1 206 ? 11.618 -7.235 -18.098 1.00 92.62 206 LYS A C 1
ATOM 1543 O O . LYS A 1 206 ? 12.794 -7.527 -17.877 1.00 92.62 206 LYS A O 1
ATOM 1548 N N . PRO A 1 207 ? 10.965 -6.280 -17.410 1.00 95.06 207 PRO A N 1
ATOM 1549 C CA . PRO A 1 207 ? 11.620 -5.450 -16.407 1.00 95.06 207 PRO A CA 1
ATOM 1550 C C . PRO A 1 207 ? 12.096 -6.262 -15.194 1.00 95.06 207 PRO A C 1
ATOM 1552 O O . PRO A 1 207 ? 11.622 -7.376 -14.941 1.00 95.06 207 PRO A O 1
ATOM 1555 N N . VAL A 1 208 ? 13.017 -5.677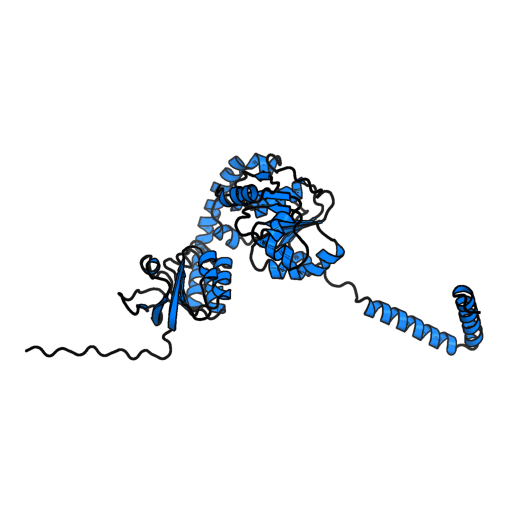 -14.428 1.00 95.94 208 VAL A N 1
ATOM 1556 C CA . VAL A 1 208 ? 13.416 -6.172 -13.105 1.00 95.94 208 VAL A CA 1
ATOM 1557 C C . VAL A 1 208 ? 12.373 -5.728 -12.080 1.00 95.94 208 VAL A C 1
ATOM 1559 O O . VAL A 1 208 ? 11.963 -4.574 -12.081 1.00 95.94 208 VAL A O 1
ATOM 1562 N N . PHE A 1 209 ? 11.936 -6.635 -11.208 1.00 96.38 209 PHE A N 1
ATOM 1563 C CA . PHE A 1 209 ? 10.959 -6.324 -10.165 1.00 96.38 209 PHE A CA 1
ATOM 1564 C C . PHE A 1 209 ? 11.641 -6.076 -8.823 1.00 96.38 209 PHE A C 1
ATOM 1566 O O . PHE A 1 209 ? 12.392 -6.938 -8.354 1.00 96.38 209 PHE A O 1
ATOM 1573 N N . ILE A 1 210 ? 11.311 -4.942 -8.209 1.00 96.94 210 ILE A N 1
ATOM 1574 C CA . ILE A 1 210 ? 11.581 -4.641 -6.804 1.00 96.94 210 ILE A CA 1
ATOM 1575 C C . ILE A 1 210 ? 10.233 -4.638 -6.087 1.00 96.94 210 ILE A C 1
ATOM 1577 O O . ILE A 1 210 ? 9.358 -3.845 -6.427 1.00 96.94 210 ILE A O 1
ATOM 1581 N N . ALA A 1 211 ? 10.032 -5.545 -5.137 1.00 96.12 211 ALA A N 1
ATOM 1582 C CA . ALA A 1 211 ? 8.792 -5.610 -4.373 1.00 96.12 211 ALA A CA 1
ATOM 1583 C C . ALA A 1 211 ? 9.002 -5.128 -2.939 1.00 96.12 211 ALA A C 1
ATOM 1585 O O . ALA A 1 211 ? 10.009 -5.454 -2.314 1.00 96.12 211 ALA A O 1
ATOM 1586 N N . VAL A 1 212 ? 8.040 -4.370 -2.421 1.00 94.75 212 VAL A N 1
ATOM 1587 C CA . VAL A 1 212 ? 8.116 -3.775 -1.088 1.00 94.75 212 VAL A CA 1
ATOM 1588 C C . VAL A 1 212 ? 7.287 -4.600 -0.107 1.00 94.75 212 VAL A C 1
ATOM 1590 O O . VAL A 1 212 ? 6.059 -4.646 -0.220 1.00 94.75 212 VAL A O 1
ATOM 1593 N N . GLY A 1 213 ? 7.951 -5.253 0.848 1.00 91.69 213 GLY A N 1
ATOM 1594 C CA . GLY A 1 213 ? 7.326 -6.080 1.884 1.00 91.69 213 GLY A CA 1
ATOM 1595 C C . GLY A 1 213 ? 6.264 -7.037 1.331 1.00 91.69 213 GLY A C 1
ATOM 1596 O O . GLY A 1 213 ? 6.523 -7.808 0.406 1.00 91.69 213 GLY A O 1
ATOM 1597 N N . GLU A 1 214 ? 5.042 -6.950 1.862 1.00 86.94 214 GLU A N 1
ATOM 1598 C CA . GLU A 1 214 ? 3.906 -7.821 1.507 1.00 86.94 214 GLU A CA 1
ATOM 1599 C C . GLU A 1 214 ? 3.503 -7.789 0.020 1.00 86.94 214 GLU A C 1
ATOM 1601 O O . GLU A 1 214 ? 2.896 -8.738 -0.479 1.00 86.94 214 GLU A O 1
ATOM 1606 N N . ALA A 1 215 ? 3.886 -6.751 -0.733 1.00 91.31 215 ALA A N 1
ATOM 1607 C CA . ALA A 1 215 ? 3.647 -6.714 -2.175 1.00 91.31 215 ALA A CA 1
ATOM 1608 C C . ALA A 1 215 ? 4.441 -7.796 -2.936 1.00 91.31 215 ALA A C 1
ATOM 1610 O O . ALA A 1 215 ? 4.092 -8.137 -4.069 1.00 91.31 215 ALA A O 1
ATOM 1611 N N . ALA A 1 216 ? 5.485 -8.372 -2.328 1.00 94.19 216 ALA A N 1
ATOM 1612 C CA . ALA A 1 216 ? 6.294 -9.435 -2.923 1.00 94.19 216 ALA A CA 1
ATOM 1613 C C . ALA A 1 216 ? 5.468 -10.670 -3.304 1.00 94.19 216 ALA A C 1
ATOM 1615 O O . ALA A 1 216 ? 5.660 -11.226 -4.391 1.00 94.19 216 ALA A O 1
ATOM 1616 N N . ASP A 1 217 ? 4.503 -11.056 -2.469 1.00 91.88 217 ASP A N 1
ATOM 1617 C CA . ASP A 1 217 ? 3.620 -12.187 -2.752 1.00 91.88 217 ASP A CA 1
ATOM 1618 C C . ASP A 1 217 ? 2.653 -11.878 -3.909 1.00 91.88 217 ASP A C 1
ATOM 1620 O O . ASP A 1 217 ? 2.439 -12.718 -4.788 1.00 91.88 217 ASP A O 1
ATOM 1624 N N . ALA A 1 218 ? 2.141 -10.644 -3.989 1.00 89.19 218 ALA A N 1
ATOM 1625 C CA . ALA A 1 218 ? 1.294 -10.199 -5.099 1.00 89.19 218 ALA A CA 1
ATOM 1626 C C . ALA A 1 218 ? 2.047 -10.184 -6.445 1.00 89.19 218 ALA A C 1
ATOM 1628 O O . ALA A 1 218 ? 1.498 -10.573 -7.486 1.00 89.19 218 ALA A O 1
ATOM 1629 N N . VAL A 1 219 ? 3.323 -9.787 -6.437 1.00 92.56 219 VAL A N 1
ATOM 1630 C CA . VAL A 1 219 ? 4.203 -9.841 -7.617 1.00 92.56 219 VAL A CA 1
ATOM 1631 C C . VAL A 1 219 ? 4.426 -11.288 -8.055 1.00 92.56 219 VAL A C 1
ATOM 1633 O O . VAL A 1 219 ? 4.199 -11.626 -9.224 1.00 92.56 219 VAL A O 1
ATOM 1636 N N . ALA A 1 220 ? 4.773 -12.161 -7.104 1.00 91.62 220 ALA A N 1
ATOM 1637 C CA . ALA A 1 220 ? 4.994 -13.579 -7.360 1.00 91.62 220 ALA A CA 1
ATOM 1638 C C . ALA A 1 220 ? 3.749 -14.292 -7.921 1.00 91.62 220 ALA A C 1
ATOM 1640 O O . ALA A 1 220 ? 3.892 -15.200 -8.743 1.00 91.62 220 ALA A O 1
ATOM 1641 N N . ALA A 1 221 ? 2.544 -13.871 -7.523 1.00 88.12 221 ALA A N 1
ATOM 1642 C CA . ALA A 1 221 ? 1.282 -14.446 -7.985 1.00 88.12 221 ALA A CA 1
ATOM 1643 C C . ALA A 1 221 ? 0.860 -14.006 -9.402 1.00 88.12 221 ALA A C 1
ATOM 1645 O O . ALA A 1 221 ? 0.180 -14.757 -10.100 1.00 88.12 221 ALA A O 1
ATOM 1646 N N . SER A 1 222 ? 1.228 -12.799 -9.844 1.00 77.81 222 SER A N 1
ATOM 1647 C CA . SER A 1 222 ? 0.601 -12.151 -11.012 1.00 77.81 222 SER A CA 1
ATOM 1648 C C . SER A 1 222 ? 1.473 -12.075 -12.271 1.00 77.81 222 SER A C 1
ATOM 1650 O O . SER A 1 222 ? 0.936 -11.997 -13.380 1.00 77.81 222 SER A O 1
ATOM 1652 N N . THR A 1 223 ? 2.806 -12.079 -12.145 1.00 69.88 223 THR A N 1
ATOM 1653 C CA . THR A 1 223 ? 3.701 -11.807 -13.290 1.00 69.88 223 THR A CA 1
ATOM 1654 C C . THR A 1 223 ? 4.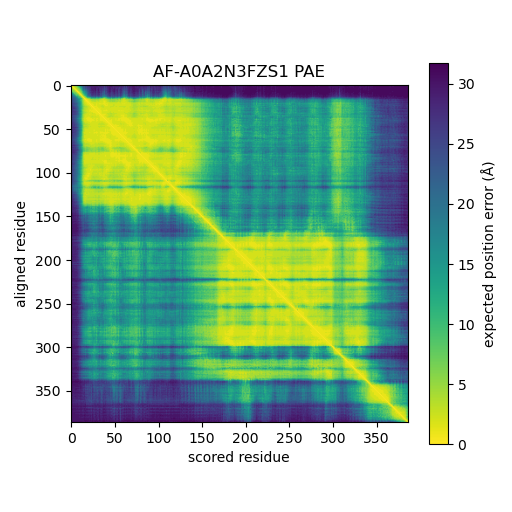981 -12.640 -13.296 1.00 69.88 223 THR A C 1
ATOM 1656 O O . THR A 1 223 ? 5.165 -13.455 -14.204 1.00 69.88 223 THR A O 1
ATOM 1659 N N . ARG A 1 224 ? 5.885 -12.412 -12.335 1.00 74.75 224 ARG A N 1
ATOM 1660 C CA . ARG A 1 224 ? 7.198 -13.072 -12.173 1.00 74.75 224 ARG A CA 1
ATOM 1661 C C . ARG A 1 224 ? 7.640 -12.977 -10.712 1.00 74.75 224 ARG A C 1
ATOM 1663 O O . ARG A 1 224 ? 7.077 -12.207 -9.952 1.00 74.75 224 ARG A O 1
ATOM 1670 N N . ARG A 1 225 ? 8.669 -13.733 -10.320 1.00 86.06 225 ARG A N 1
ATOM 1671 C CA . ARG A 1 225 ? 9.263 -13.595 -8.981 1.00 86.06 225 ARG A CA 1
ATOM 1672 C C . ARG A 1 225 ? 9.959 -12.230 -8.847 1.00 86.06 225 ARG A C 1
ATOM 1674 O O . ARG A 1 225 ? 10.631 -11.833 -9.808 1.00 86.06 225 ARG A O 1
ATOM 1681 N N . PRO A 1 226 ? 9.824 -11.532 -7.706 1.00 92.56 226 PRO A N 1
ATOM 1682 C CA . PRO A 1 226 ? 10.581 -10.312 -7.459 1.00 92.56 226 PRO A CA 1
ATOM 1683 C C . PRO A 1 226 ? 12.077 -10.635 -7.449 1.00 92.56 226 PRO A C 1
ATOM 1685 O O . PRO A 1 226 ? 12.501 -11.634 -6.871 1.00 92.56 226 PRO A O 1
ATOM 1688 N N . ALA A 1 227 ? 12.878 -9.822 -8.137 1.00 95.00 227 ALA A N 1
ATOM 1689 C CA . ALA A 1 227 ? 14.328 -9.990 -8.118 1.00 95.00 227 ALA A CA 1
ATOM 1690 C C . ALA A 1 227 ? 14.911 -9.445 -6.813 1.00 95.00 227 ALA A C 1
ATOM 1692 O O . ALA A 1 227 ? 15.845 -10.031 -6.273 1.00 95.00 227 ALA A O 1
ATOM 1693 N N . ILE A 1 228 ? 14.343 -8.342 -6.331 1.00 96.38 228 ILE A N 1
ATOM 1694 C CA . ILE A 1 228 ? 14.749 -7.654 -5.112 1.00 96.38 228 ILE A CA 1
ATOM 1695 C C . ILE A 1 228 ? 13.507 -7.502 -4.233 1.00 96.38 228 ILE A C 1
ATOM 1697 O O . ILE A 1 228 ? 12.434 -7.153 -4.734 1.00 96.38 228 ILE A O 1
ATOM 1701 N N . ILE A 1 229 ? 13.649 -7.763 -2.937 1.00 96.75 229 ILE A N 1
ATOM 1702 C CA . ILE A 1 229 ? 12.625 -7.476 -1.927 1.00 96.75 229 ILE A CA 1
ATOM 1703 C C . ILE A 1 229 ? 13.181 -6.408 -0.988 1.00 96.75 229 ILE A C 1
ATOM 1705 O O . ILE A 1 229 ? 14.309 -6.543 -0.528 1.00 96.75 229 ILE A O 1
ATOM 1709 N N . VAL A 1 230 ? 12.411 -5.354 -0.717 1.00 95.50 230 VAL A N 1
ATOM 1710 C CA . VAL A 1 230 ? 12.801 -4.242 0.166 1.00 95.50 230 VAL A CA 1
ATOM 1711 C C . VAL A 1 230 ? 11.740 -4.049 1.247 1.00 95.50 230 VAL A C 1
ATOM 1713 O O . VAL A 1 230 ? 10.550 -4.085 0.950 1.00 95.50 230 VAL A O 1
ATOM 1716 N N . GLY A 1 231 ? 12.132 -3.800 2.492 1.00 92.44 231 GLY A N 1
ATOM 1717 C CA . GLY A 1 231 ? 11.204 -3.426 3.565 1.00 92.44 231 GLY A CA 1
ATOM 1718 C C . GLY A 1 231 ? 11.032 -4.492 4.647 1.00 92.44 231 GLY A C 1
ATOM 1719 O O . GLY A 1 231 ? 11.874 -5.378 4.800 1.00 92.44 231 GLY A O 1
ATOM 1720 N N . ASN A 1 232 ? 9.938 -4.404 5.409 1.00 90.06 232 ASN A N 1
ATOM 1721 C CA . ASN A 1 232 ? 9.608 -5.404 6.419 1.00 90.06 232 ASN A CA 1
ATOM 1722 C C . ASN A 1 232 ? 9.084 -6.683 5.738 1.00 90.06 232 ASN A C 1
ATOM 1724 O O . ASN A 1 232 ? 8.084 -6.673 5.017 1.00 90.06 232 ASN A O 1
ATOM 1728 N N . VAL A 1 233 ? 9.790 -7.784 5.978 1.00 90.56 233 VAL A N 1
ATOM 1729 C CA . VAL A 1 233 ? 9.579 -9.100 5.363 1.00 90.56 233 VAL A CA 1
ATOM 1730 C C . VAL A 1 233 ? 8.883 -10.107 6.282 1.00 90.56 233 VAL A C 1
ATOM 1732 O O . VAL A 1 233 ? 8.739 -11.274 5.922 1.00 90.56 233 VAL A O 1
ATOM 1735 N N . GLU A 1 234 ? 8.425 -9.671 7.457 1.00 88.50 234 GLU A N 1
ATOM 1736 C CA . GLU A 1 234 ? 7.763 -10.515 8.458 1.00 88.50 234 GLU A CA 1
ATOM 1737 C C . GLU A 1 234 ? 6.572 -11.292 7.876 1.00 88.50 234 GLU A C 1
ATOM 1739 O O . GLU A 1 234 ? 6.417 -12.486 8.133 1.00 88.50 234 GLU A O 1
ATOM 1744 N N . SER A 1 235 ? 5.762 -10.634 7.044 1.00 85.75 235 SER A N 1
ATOM 1745 C CA . SER A 1 235 ? 4.564 -11.216 6.433 1.00 85.75 235 SER A CA 1
ATOM 1746 C C . SER A 1 235 ? 4.803 -11.905 5.087 1.00 85.75 235 SER A C 1
ATOM 1748 O O . SER A 1 235 ? 3.860 -12.471 4.536 1.00 85.75 235 SER A O 1
ATOM 1750 N N . VAL A 1 236 ? 6.027 -11.876 4.551 1.00 92.31 236 VAL A N 1
ATOM 1751 C CA . VAL A 1 236 ? 6.328 -12.409 3.214 1.00 92.31 236 VAL A CA 1
ATOM 1752 C C . VAL A 1 236 ? 6.512 -13.925 3.271 1.00 92.31 236 VAL A C 1
ATOM 1754 O O . VAL A 1 236 ? 7.165 -14.468 4.174 1.00 92.31 236 VAL A O 1
ATOM 1757 N N . SER A 1 237 ? 5.947 -14.629 2.286 1.00 92.00 237 SER A N 1
ATOM 1758 C CA . SER A 1 237 ? 6.073 -16.085 2.212 1.00 92.00 237 SER A CA 1
ATOM 1759 C C . SER A 1 237 ? 7.526 -16.541 2.004 1.00 92.00 237 SER A C 1
ATOM 1761 O O . SER A 1 237 ? 8.279 -15.980 1.205 1.00 92.00 237 SER A O 1
ATOM 1763 N N . GLU A 1 238 ? 7.923 -17.622 2.683 1.00 93.00 238 GLU A N 1
ATOM 1764 C CA . GLU A 1 238 ? 9.291 -18.170 2.612 1.00 93.00 238 GLU A CA 1
ATOM 1765 C C . GLU A 1 238 ? 9.691 -18.533 1.181 1.00 93.00 238 GLU A C 1
ATOM 1767 O O . GLU A 1 238 ? 10.789 -18.223 0.732 1.00 93.00 238 GLU A O 1
ATOM 1772 N N . LYS A 1 239 ? 8.756 -19.105 0.411 1.00 92.88 239 LYS A N 1
ATOM 1773 C CA . LYS A 1 239 ? 8.966 -19.440 -1.003 1.00 92.88 239 LYS A CA 1
ATOM 1774 C C . LYS A 1 239 ? 9.359 -18.220 -1.840 1.00 92.88 239 LYS A C 1
ATOM 1776 O O . LYS A 1 239 ? 10.103 -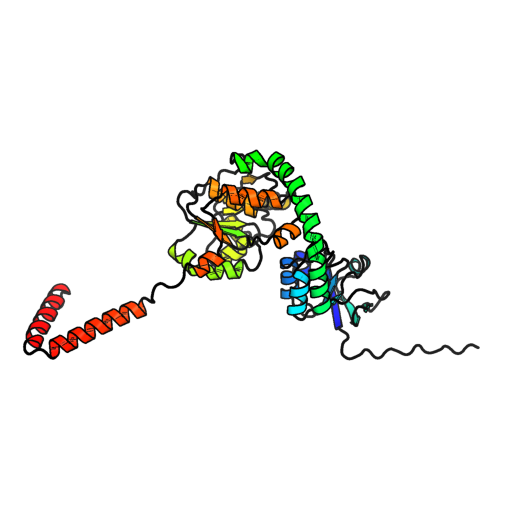18.373 -2.810 1.00 92.88 239 LYS A O 1
ATOM 1781 N N . VAL A 1 240 ? 8.809 -17.047 -1.529 1.00 94.31 240 VAL A N 1
ATOM 1782 C CA . VAL A 1 240 ? 9.116 -15.800 -2.236 1.00 94.31 240 VAL A CA 1
ATOM 1783 C C . VAL A 1 240 ? 10.434 -15.216 -1.740 1.00 94.31 240 VAL A C 1
ATOM 1785 O O . VAL A 1 240 ? 11.253 -14.846 -2.580 1.00 94.31 240 VAL A O 1
ATOM 1788 N N . LEU A 1 241 ? 10.688 -15.234 -0.426 1.00 94.06 241 LEU A N 1
ATOM 1789 C CA . LEU A 1 241 ? 11.960 -14.794 0.160 1.00 94.06 241 LEU A CA 1
ATOM 1790 C C . LEU A 1 241 ? 13.149 -15.588 -0.391 1.00 94.06 241 LEU A C 1
ATOM 1792 O O . LEU A 1 241 ? 14.053 -15.001 -0.975 1.00 94.06 241 LEU A O 1
ATOM 1796 N N . SER A 1 242 ? 13.109 -16.921 -0.324 1.00 92.12 242 SER A N 1
ATOM 1797 C CA . SER A 1 242 ? 14.192 -17.785 -0.820 1.00 92.12 242 SER A CA 1
ATOM 1798 C C . SER A 1 242 ? 14.396 -17.717 -2.337 1.00 92.12 242 SER A C 1
ATOM 1800 O O . SER A 1 242 ? 15.365 -18.259 -2.859 1.00 92.12 242 SER A O 1
ATOM 1802 N N . ALA A 1 243 ? 13.460 -17.117 -3.075 1.00 91.69 243 ALA A N 1
ATOM 1803 C CA . ALA A 1 243 ? 13.552 -16.979 -4.520 1.00 91.69 243 ALA A CA 1
ATOM 1804 C C . ALA A 1 243 ? 14.043 -15.607 -4.989 1.00 91.69 243 ALA A C 1
ATOM 1806 O O . ALA A 1 243 ? 14.327 -15.453 -6.183 1.00 91.69 243 ALA A O 1
ATOM 1807 N N . ALA A 1 244 ? 14.085 -14.621 -4.093 1.00 93.38 244 ALA A N 1
ATOM 1808 C CA . ALA A 1 244 ? 14.646 -13.318 -4.391 1.00 93.38 244 ALA A CA 1
ATOM 1809 C C . ALA A 1 244 ? 16.163 -13.438 -4.569 1.00 93.38 244 ALA A C 1
ATOM 1811 O O . ALA A 1 244 ? 16.818 -14.269 -3.949 1.00 93.38 244 ALA A O 1
ATOM 1812 N N . LYS A 1 245 ? 16.728 -12.605 -5.443 1.00 94.56 245 LYS A N 1
ATOM 1813 C CA . LYS A 1 245 ? 18.184 -12.533 -5.636 1.00 94.56 245 LYS A CA 1
ATOM 1814 C C . LYS A 1 245 ? 18.857 -11.640 -4.604 1.00 94.56 245 LYS A C 1
ATOM 1816 O O . LYS A 1 245 ? 20.055 -11.763 -4.396 1.00 94.56 245 LYS A O 1
ATOM 1821 N N . ALA A 1 246 ? 18.100 -10.713 -4.028 1.00 95.00 246 ALA A N 1
ATOM 1822 C CA . ALA A 1 246 ? 18.557 -9.851 -2.959 1.00 95.00 246 ALA A CA 1
ATOM 1823 C C . ALA A 1 246 ? 17.387 -9.449 -2.062 1.00 95.00 246 ALA A C 1
ATOM 1825 O O . ALA A 1 246 ? 16.273 -9.207 -2.542 1.00 95.00 246 ALA A O 1
ATOM 1826 N N . ILE A 1 247 ? 17.666 -9.350 -0.767 1.00 95.50 247 ILE A N 1
ATOM 1827 C CA . ILE A 1 247 ? 16.720 -8.922 0.258 1.00 95.50 247 ILE A CA 1
ATOM 1828 C C . ILE A 1 247 ? 17.346 -7.732 0.982 1.00 95.50 247 ILE A C 1
ATOM 1830 O O . ILE A 1 247 ? 18.460 -7.826 1.491 1.00 95.50 247 ILE A O 1
ATOM 1834 N N . VAL A 1 248 ? 16.631 -6.613 1.017 1.00 94.69 248 VAL A N 1
ATOM 1835 C CA . VAL A 1 248 ? 16.989 -5.423 1.788 1.00 94.69 248 VAL A CA 1
ATOM 1836 C C . VAL A 1 248 ? 15.984 -5.286 2.922 1.00 94.69 248 VAL A C 1
ATOM 1838 O O . VAL A 1 248 ? 14.854 -4.835 2.718 1.00 94.69 248 VAL A O 1
ATOM 1841 N N . VAL A 1 249 ? 16.382 -5.710 4.117 1.00 92.94 249 VAL A N 1
ATOM 1842 C CA . VAL A 1 249 ? 15.546 -5.599 5.312 1.00 92.94 249 VAL A CA 1
ATOM 1843 C C . VAL A 1 249 ? 15.563 -4.151 5.777 1.00 92.94 249 VAL A C 1
ATOM 1845 O O . VAL A 1 249 ? 16.624 -3.559 5.987 1.00 92.94 249 VAL A O 1
ATOM 1848 N N . HIS A 1 250 ? 14.374 -3.575 5.906 1.00 90.94 250 HIS A N 1
ATOM 1849 C CA . HIS A 1 250 ? 14.216 -2.174 6.258 1.00 90.94 250 HIS A CA 1
ATOM 1850 C C . HIS A 1 250 ? 12.861 -1.937 6.931 1.00 90.94 250 HIS A C 1
ATOM 1852 O O . HIS A 1 250 ? 11.812 -2.168 6.329 1.00 90.94 250 HIS A O 1
ATOM 1858 N N . ASP A 1 251 ? 12.881 -1.462 8.172 1.00 85.06 251 ASP A N 1
ATOM 1859 C CA . ASP A 1 251 ? 11.687 -1.064 8.915 1.00 85.06 251 ASP A CA 1
ATOM 1860 C C . ASP A 1 251 ? 11.914 0.353 9.471 1.00 85.06 251 ASP A C 1
ATOM 1862 O O . ASP A 1 251 ? 12.776 0.518 10.339 1.00 85.06 251 ASP A O 1
ATOM 1866 N N . PRO A 1 252 ? 11.167 1.371 8.998 1.00 73.12 252 PRO A N 1
ATOM 1867 C CA . PRO A 1 252 ? 11.316 2.749 9.475 1.00 73.12 252 PRO A CA 1
ATOM 1868 C C . PRO A 1 252 ? 11.063 2.907 10.982 1.00 73.12 252 PRO A C 1
ATOM 1870 O O . PRO A 1 252 ? 11.574 3.828 11.609 1.00 73.12 252 PRO A O 1
ATOM 1873 N N . SER A 1 253 ? 10.303 1.990 11.598 1.00 75.06 253 SER A N 1
ATOM 1874 C CA . SER A 1 253 ? 10.063 1.962 13.048 1.00 75.06 253 SER A CA 1
ATOM 1875 C C . SER A 1 253 ? 11.169 1.241 13.833 1.00 75.06 253 SER A C 1
ATOM 1877 O O . SER A 1 253 ? 10.985 0.968 15.019 1.00 75.06 253 SER A O 1
ATOM 1879 N N . ALA A 1 254 ? 12.285 0.886 13.184 1.00 71.25 254 ALA A N 1
ATOM 1880 C CA . ALA A 1 254 ? 13.422 0.169 13.763 1.00 71.25 254 ALA A CA 1
ATOM 1881 C C . ALA A 1 254 ? 13.055 -1.173 14.431 1.00 71.25 254 ALA A C 1
ATOM 1883 O O . ALA A 1 254 ? 13.692 -1.602 15.394 1.00 71.25 254 ALA A O 1
ATOM 1884 N N . LYS A 1 255 ? 12.018 -1.859 13.931 1.00 77.25 255 LYS A N 1
ATOM 1885 C CA . LYS A 1 255 ? 11.635 -3.190 14.423 1.00 77.25 255 LYS A CA 1
ATOM 1886 C C . LYS A 1 255 ? 12.537 -4.273 13.836 1.00 77.25 255 LYS A C 1
ATOM 1888 O O . LYS A 1 255 ? 12.728 -4.354 12.627 1.00 77.25 255 LYS A O 1
ATOM 1893 N N . GLU A 1 256 ? 12.992 -5.186 14.688 1.00 82.88 256 GLU A N 1
ATOM 1894 C CA . GLU A 1 256 ? 13.893 -6.281 14.295 1.00 82.88 256 GLU A CA 1
ATOM 1895 C C . GLU A 1 256 ? 13.160 -7.554 13.834 1.00 82.88 256 GLU A C 1
ATOM 1897 O O . GLU A 1 256 ? 13.796 -8.497 13.378 1.00 82.88 256 GLU A O 1
ATOM 1902 N N . ALA A 1 257 ? 11.824 -7.611 13.911 1.00 84.88 257 ALA A N 1
ATOM 1903 C CA . ALA A 1 257 ? 11.054 -8.823 13.594 1.00 84.88 257 ALA A CA 1
ATOM 1904 C C . ALA A 1 257 ? 11.323 -9.355 12.172 1.00 84.88 257 ALA A C 1
ATOM 1906 O O . ALA A 1 257 ? 11.520 -10.557 11.979 1.00 84.88 257 ALA A O 1
ATOM 1907 N N . GLY A 1 258 ? 11.390 -8.456 11.184 1.00 85.12 258 GLY A N 1
ATOM 1908 C CA . GLY A 1 258 ? 11.744 -8.808 9.810 1.00 85.12 258 GLY A CA 1
ATOM 1909 C C . GLY A 1 258 ? 13.184 -9.316 9.674 1.00 85.12 258 GLY A C 1
ATOM 1910 O O . GLY A 1 258 ? 13.412 -10.283 8.951 1.00 85.12 258 GLY A O 1
ATOM 1911 N N . LEU A 1 259 ? 14.134 -8.717 10.401 1.00 88.69 259 LEU A N 1
ATOM 1912 C CA . LEU A 1 259 ? 15.544 -9.122 10.407 1.00 88.69 259 LEU A CA 1
ATOM 1913 C C . LEU A 1 259 ? 15.706 -10.523 11.004 1.00 88.69 259 LEU A C 1
ATOM 1915 O O . LEU A 1 259 ? 16.198 -11.427 10.331 1.00 88.69 259 LEU A O 1
ATOM 1919 N N . ASN A 1 260 ? 15.163 -10.729 12.206 1.00 89.94 260 ASN A N 1
ATOM 1920 C CA . ASN A 1 260 ? 15.184 -12.009 12.913 1.00 89.94 260 ASN A CA 1
ATOM 1921 C C . ASN A 1 260 ? 14.597 -13.142 12.058 1.00 89.94 260 ASN A C 1
ATOM 1923 O O . ASN A 1 260 ? 15.112 -14.260 12.054 1.00 89.94 260 ASN A O 1
ATOM 1927 N N . ARG A 1 261 ? 13.528 -12.863 11.296 1.00 90.75 261 ARG A N 1
ATOM 1928 C CA . ARG A 1 261 ? 12.930 -13.836 10.371 1.00 90.75 261 ARG A CA 1
ATOM 1929 C C . ARG A 1 261 ? 13.907 -14.250 9.270 1.00 90.75 261 ARG A C 1
ATOM 1931 O O . ARG A 1 261 ? 14.073 -15.444 9.037 1.00 90.75 261 ARG A O 1
ATOM 1938 N N . VAL A 1 262 ? 14.546 -13.297 8.597 1.00 91.44 262 VAL A N 1
ATOM 1939 C CA . VAL A 1 262 ? 15.491 -13.581 7.501 1.00 91.44 262 VAL A CA 1
ATOM 1940 C C . VAL A 1 262 ? 16.723 -14.326 8.008 1.00 91.44 262 VAL A C 1
ATOM 1942 O O . VAL A 1 262 ? 17.136 -15.304 7.383 1.00 91.44 262 VAL A O 1
ATOM 1945 N N . GLU A 1 263 ? 17.247 -13.929 9.168 1.00 92.19 263 GLU A N 1
ATOM 1946 C CA . GLU A 1 263 ? 18.362 -14.611 9.830 1.00 92.19 263 GLU A CA 1
ATOM 1947 C C . GLU A 1 263 ? 18.001 -16.052 10.205 1.00 92.19 263 GLU A C 1
ATOM 1949 O O . GLU A 1 263 ? 18.762 -16.974 9.913 1.00 92.19 263 GLU A O 1
ATOM 1954 N N . SER A 1 264 ? 16.808 -16.282 10.767 1.00 92.25 264 SER A N 1
ATOM 1955 C CA . SER A 1 264 ? 16.342 -17.631 11.123 1.00 92.25 264 SER A CA 1
ATOM 1956 C C . SER A 1 264 ? 16.181 -18.567 9.918 1.00 92.25 264 SER A C 1
ATOM 1958 O O . SER A 1 264 ? 16.311 -19.782 10.057 1.00 92.25 264 SER A O 1
ATOM 1960 N N . LEU A 1 265 ? 15.922 -18.005 8.732 1.00 92.31 265 LEU A N 1
ATOM 1961 C CA . LEU A 1 265 ? 15.827 -18.740 7.469 1.00 92.31 265 LEU A CA 1
ATOM 1962 C C . LEU A 1 265 ? 17.191 -18.916 6.779 1.00 92.31 265 LEU A C 1
ATOM 1964 O O . LEU A 1 265 ? 17.262 -19.600 5.758 1.00 92.31 265 LEU A O 1
ATOM 1968 N N . GLY A 1 266 ? 18.261 -18.310 7.310 1.00 92.56 266 GLY A N 1
ATOM 1969 C CA . GLY A 1 266 ? 19.610 -18.379 6.748 1.00 92.56 266 GLY A CA 1
ATOM 1970 C C . GLY A 1 266 ? 19.733 -17.732 5.366 1.00 92.56 266 GLY A C 1
ATOM 1971 O O . GLY A 1 266 ? 20.477 -18.232 4.525 1.00 92.56 266 GLY A O 1
ATOM 1972 N N . LEU A 1 267 ? 18.961 -16.673 5.103 1.00 93.31 267 LEU A N 1
ATOM 1973 C CA . LEU A 1 267 ? 18.953 -15.981 3.813 1.00 93.31 267 LEU A CA 1
ATOM 1974 C C . LEU A 1 267 ? 19.897 -14.770 3.819 1.00 93.31 267 LEU A C 1
ATOM 1976 O O . LEU A 1 267 ? 19.892 -13.964 4.754 1.00 93.31 267 LEU A O 1
ATOM 1980 N N . ASP A 1 268 ? 20.658 -14.610 2.734 1.00 91.62 268 ASP A N 1
ATOM 1981 C CA . ASP A 1 268 ? 21.515 -13.442 2.520 1.00 91.62 268 ASP A CA 1
ATOM 1982 C C . ASP A 1 268 ? 20.679 -12.163 2.416 1.00 91.62 268 ASP A C 1
ATOM 1984 O O . ASP A 1 268 ? 19.683 -12.096 1.684 1.00 91.62 268 ASP A O 1
ATOM 1988 N N . HIS A 1 269 ? 21.100 -11.126 3.137 1.00 92.38 269 HIS A N 1
ATOM 1989 C CA . HIS A 1 269 ? 20.389 -9.858 3.188 1.00 92.38 269 HIS A CA 1
ATOM 1990 C C . HIS A 1 269 ? 21.319 -8.678 3.456 1.00 92.38 269 HIS A C 1
ATOM 1992 O O . HIS A 1 269 ? 22.394 -8.817 4.035 1.00 92.38 269 HIS A O 1
ATOM 1998 N N . ALA A 1 270 ? 20.862 -7.498 3.054 1.00 91.69 270 ALA A N 1
ATOM 1999 C CA . ALA A 1 270 ? 21.420 -6.226 3.477 1.00 91.69 270 ALA A CA 1
ATOM 2000 C C . ALA A 1 270 ? 20.436 -5.529 4.425 1.00 91.69 270 ALA A C 1
ATOM 2002 O O . ALA A 1 270 ? 19.222 -5.602 4.232 1.00 91.69 270 ALA A O 1
ATOM 2003 N N . GLY A 1 271 ? 20.953 -4.842 5.439 1.00 86.12 271 GLY A N 1
ATOM 2004 C CA . GLY A 1 271 ? 20.158 -3.959 6.290 1.00 86.12 271 GLY A CA 1
ATOM 2005 C C . GLY A 1 271 ? 20.237 -2.520 5.792 1.00 86.12 271 GLY A C 1
ATOM 2006 O O . GLY A 1 271 ? 21.312 -2.062 5.410 1.00 86.12 271 GLY A O 1
ATOM 2007 N N . SER A 1 272 ? 19.122 -1.794 5.832 1.00 84.19 272 SER A N 1
ATOM 2008 C CA . SER A 1 272 ? 19.126 -0.334 5.704 1.00 84.19 272 SER A CA 1
ATOM 2009 C C . SER A 1 272 ? 18.567 0.296 6.974 1.00 84.19 272 SER A C 1
ATOM 2011 O O . SER A 1 272 ? 17.585 -0.190 7.532 1.00 84.19 272 SER A O 1
ATOM 2013 N N . LYS A 1 273 ? 19.213 1.374 7.426 1.00 81.56 273 LYS A N 1
ATOM 2014 C CA . LYS A 1 273 ? 18.805 2.177 8.590 1.00 81.56 273 LYS A CA 1
ATOM 2015 C C . LYS A 1 273 ? 18.143 3.498 8.191 1.00 81.56 273 LYS A C 1
ATOM 2017 O O . LYS A 1 273 ? 18.011 4.377 9.036 1.00 81.56 273 LYS A O 1
ATOM 2022 N N . ALA A 1 274 ? 17.805 3.659 6.912 1.00 79.56 274 ALA A N 1
ATOM 2023 C CA . ALA A 1 274 ? 17.145 4.865 6.436 1.00 79.56 274 ALA A CA 1
ATOM 2024 C C . ALA A 1 274 ? 15.823 5.081 7.194 1.00 79.56 274 ALA A C 1
ATOM 2026 O O . ALA A 1 274 ? 15.181 4.113 7.602 1.00 79.56 274 ALA A O 1
ATOM 2027 N N . THR A 1 275 ? 15.427 6.338 7.407 1.00 76.31 275 THR A N 1
ATOM 2028 C CA . THR A 1 275 ? 14.154 6.638 8.092 1.00 76.31 275 THR A CA 1
ATOM 2029 C C . THR A 1 275 ? 12.995 6.884 7.127 1.00 76.31 275 THR A C 1
ATOM 2031 O O . THR A 1 275 ? 11.837 6.909 7.536 1.00 76.31 275 THR A O 1
ATOM 2034 N N . ILE A 1 276 ? 13.294 6.994 5.828 1.00 78.00 276 ILE A N 1
ATOM 2035 C CA . ILE A 1 276 ? 12.310 7.116 4.745 1.00 78.00 276 ILE A CA 1
ATOM 2036 C C . ILE A 1 276 ? 11.431 5.865 4.616 1.00 78.00 276 ILE A C 1
ATOM 2038 O O . ILE A 1 276 ? 11.780 4.791 5.094 1.00 78.00 276 ILE A O 1
ATOM 2042 N N . ALA A 1 277 ? 10.310 5.948 3.895 1.00 83.50 277 ALA A N 1
ATOM 2043 C CA . ALA A 1 277 ? 9.464 4.778 3.671 1.00 83.50 277 ALA A CA 1
ATOM 2044 C C . ALA A 1 277 ? 10.173 3.704 2.820 1.00 83.50 277 ALA A C 1
ATOM 2046 O O . ALA A 1 277 ? 10.936 3.997 1.895 1.00 83.50 277 ALA A O 1
ATOM 2047 N N . SER A 1 278 ? 9.872 2.421 3.058 1.00 89.38 278 SER A N 1
ATOM 2048 C CA . SER A 1 278 ? 10.491 1.311 2.309 1.00 89.38 278 SER A CA 1
ATOM 2049 C C . SER A 1 278 ? 10.229 1.370 0.798 1.00 89.38 278 SER A C 1
ATOM 2051 O O . SER A 1 278 ? 11.046 0.884 0.017 1.00 89.38 278 SER A O 1
ATOM 2053 N N . ALA A 1 279 ? 9.107 1.964 0.378 1.00 89.69 279 ALA A N 1
ATOM 2054 C CA . ALA A 1 279 ? 8.800 2.175 -1.035 1.00 89.69 279 ALA A CA 1
ATOM 2055 C C . ALA A 1 279 ? 9.717 3.223 -1.681 1.00 89.69 279 ALA A C 1
ATOM 2057 O O . ALA A 1 279 ? 10.125 3.055 -2.829 1.00 89.69 279 ALA A O 1
ATOM 2058 N N . ASP A 1 280 ? 10.098 4.252 -0.930 1.00 88.25 280 ASP A N 1
ATOM 2059 C CA . ASP A 1 280 ? 11.007 5.295 -1.398 1.00 88.25 280 ASP A CA 1
ATOM 2060 C C . ASP A 1 280 ? 12.431 4.776 -1.472 1.00 88.25 280 ASP A C 1
ATOM 2062 O O . ASP A 1 280 ? 13.089 4.950 -2.494 1.00 88.25 280 ASP A O 1
ATOM 2066 N N . LEU A 1 281 ? 12.870 4.020 -0.461 1.00 89.31 281 LEU A N 1
ATOM 2067 C CA . LEU A 1 281 ? 14.150 3.318 -0.510 1.00 89.31 281 LEU A CA 1
ATOM 2068 C C . LEU A 1 281 ? 14.245 2.404 -1.743 1.00 89.31 281 LEU A C 1
ATOM 2070 O O . LEU A 1 281 ? 15.282 2.361 -2.398 1.00 89.31 281 LEU A O 1
ATOM 2074 N N . ALA A 1 282 ? 13.165 1.707 -2.109 1.00 93.62 282 ALA A N 1
ATOM 2075 C CA . ALA A 1 282 ? 13.130 0.883 -3.317 1.00 93.62 282 ALA A CA 1
ATOM 2076 C C . ALA A 1 282 ? 13.286 1.704 -4.613 1.00 93.62 282 ALA A C 1
ATOM 2078 O O . ALA A 1 282 ? 13.950 1.252 -5.550 1.00 93.62 282 ALA A O 1
ATOM 2079 N N . VAL A 1 283 ? 12.714 2.911 -4.668 1.00 92.38 283 VAL A N 1
ATOM 2080 C CA . VAL A 1 283 ? 12.916 3.854 -5.781 1.00 92.38 283 VAL A CA 1
ATOM 2081 C C . VAL A 1 283 ? 14.358 4.361 -5.814 1.00 92.38 283 VAL A C 1
ATOM 2083 O O . VAL A 1 283 ? 14.962 4.377 -6.885 1.00 92.38 283 VAL A O 1
ATOM 2086 N N . LEU A 1 284 ? 14.938 4.700 -4.661 1.00 90.56 284 LEU A N 1
ATOM 2087 C CA . LEU A 1 284 ? 16.330 5.144 -4.557 1.00 90.56 284 LEU A CA 1
ATOM 2088 C C . LEU A 1 284 ? 17.316 4.061 -4.977 1.00 90.56 284 LEU A C 1
ATOM 2090 O O . LEU A 1 284 ? 18.230 4.332 -5.747 1.00 90.56 284 LEU A O 1
ATOM 2094 N N . ILE A 1 285 ? 17.091 2.820 -4.550 1.00 92.44 285 ILE A N 1
ATOM 2095 C CA . ILE A 1 285 ? 17.842 1.645 -5.002 1.00 92.44 285 ILE A CA 1
ATOM 2096 C C . ILE A 1 285 ? 17.792 1.529 -6.531 1.00 92.44 285 ILE A C 1
ATOM 2098 O O . ILE A 1 285 ? 18.817 1.288 -7.170 1.00 92.44 285 ILE A O 1
ATOM 2102 N N . ALA A 1 286 ? 16.611 1.700 -7.134 1.00 93.88 286 ALA A N 1
ATOM 2103 C CA . ALA A 1 286 ? 16.463 1.632 -8.584 1.00 93.88 286 ALA A CA 1
ATOM 2104 C C . ALA A 1 286 ? 17.219 2.764 -9.296 1.00 93.88 286 ALA A C 1
ATOM 2106 O O . ALA A 1 286 ? 17.902 2.511 -10.290 1.00 93.88 286 ALA A O 1
ATOM 2107 N N . ALA A 1 287 ? 17.125 3.987 -8.771 1.00 90.75 287 ALA A N 1
ATOM 2108 C CA . ALA A 1 287 ? 17.800 5.161 -9.312 1.00 90.75 287 ALA A CA 1
ATOM 2109 C C . ALA A 1 287 ? 19.329 5.050 -9.188 1.00 90.75 287 ALA A C 1
ATOM 2111 O O . ALA A 1 287 ? 20.033 5.166 -10.190 1.00 90.75 287 ALA A O 1
ATOM 2112 N N . ALA A 1 288 ? 19.841 4.738 -7.995 1.00 89.12 288 ALA A N 1
ATOM 2113 C CA . ALA A 1 288 ? 21.267 4.543 -7.734 1.00 89.12 288 ALA A CA 1
ATOM 2114 C C . ALA A 1 288 ? 21.850 3.370 -8.537 1.00 89.12 288 ALA A C 1
ATOM 2116 O O . ALA A 1 288 ? 22.995 3.421 -8.980 1.00 89.12 288 ALA A O 1
ATOM 2117 N N . GLY A 1 289 ? 21.045 2.335 -8.794 1.00 89.50 289 GLY A N 1
ATOM 2118 C CA . GLY A 1 289 ? 21.412 1.216 -9.660 1.00 89.50 289 GLY A CA 1
AT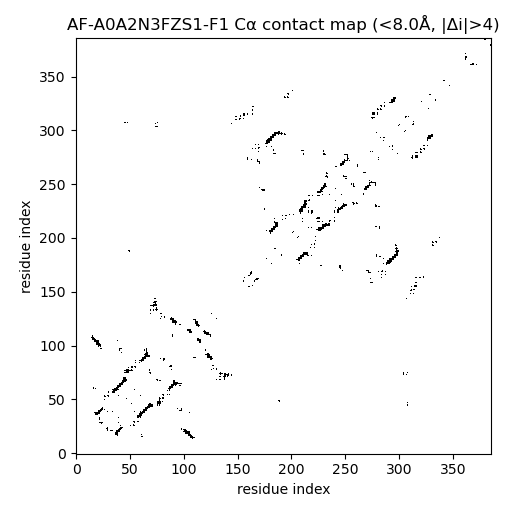OM 2119 C C . GLY A 1 289 ? 21.458 1.543 -11.160 1.00 89.50 289 GLY A C 1
ATOM 2120 O O . GLY A 1 289 ? 21.788 0.654 -11.948 1.00 89.50 289 GLY A O 1
ATOM 2121 N N . GLY A 1 290 ? 21.124 2.773 -11.571 1.00 90.25 290 GLY A N 1
ATOM 2122 C CA . GLY A 1 290 ? 21.181 3.226 -12.963 1.00 90.25 290 GLY A CA 1
ATOM 2123 C C . GLY A 1 290 ? 20.019 2.738 -13.832 1.00 90.25 290 GLY A C 1
ATOM 2124 O O . GLY A 1 290 ? 20.204 2.511 -15.030 1.00 90.25 290 GLY A O 1
ATOM 2125 N N . ALA A 1 291 ? 18.836 2.521 -13.251 1.00 94.25 291 ALA A N 1
ATOM 2126 C CA . ALA A 1 291 ? 17.655 2.128 -14.016 1.00 94.25 291 ALA A CA 1
ATOM 2127 C C . ALA A 1 291 ? 17.292 3.184 -15.074 1.00 94.25 291 ALA A C 1
ATOM 2129 O O . ALA A 1 291 ? 17.157 4.366 -14.768 1.00 94.25 291 ALA A O 1
ATOM 2130 N N . ALA A 1 292 ? 17.059 2.745 -16.314 1.00 92.94 292 ALA A N 1
ATOM 2131 C CA . ALA A 1 292 ? 16.649 3.634 -17.404 1.00 92.94 292 ALA A CA 1
ATOM 2132 C C . ALA A 1 292 ? 15.200 4.124 -17.247 1.00 92.94 292 ALA A C 1
ATOM 2134 O O . ALA A 1 292 ? 14.861 5.227 -17.667 1.00 92.94 292 ALA A O 1
ATOM 2135 N N . VAL A 1 293 ? 14.332 3.283 -16.674 1.00 94.38 293 VAL A N 1
ATOM 2136 C CA . VAL A 1 293 ? 12.921 3.593 -16.399 1.00 94.38 293 VAL A CA 1
ATOM 2137 C C . VAL A 1 293 ? 12.523 2.933 -15.087 1.00 94.38 293 VAL A C 1
ATOM 2139 O O . VAL A 1 293 ? 12.754 1.736 -14.913 1.00 94.38 293 VAL A O 1
ATOM 2142 N N . ILE A 1 294 ? 11.871 3.679 -14.202 1.00 95.62 294 ILE A N 1
ATOM 2143 C CA . ILE A 1 294 ? 11.366 3.216 -12.910 1.00 95.62 294 ILE A CA 1
ATOM 2144 C C . ILE A 1 294 ? 9.841 3.320 -12.936 1.00 95.62 294 ILE A C 1
ATOM 2146 O O . ILE A 1 294 ? 9.274 4.403 -12.841 1.00 95.62 294 ILE A O 1
ATOM 2150 N N . VAL A 1 295 ? 9.163 2.185 -13.089 1.00 94.38 295 VAL A N 1
ATOM 2151 C CA . VAL A 1 295 ? 7.700 2.118 -13.080 1.00 94.38 295 VAL A CA 1
ATOM 2152 C C . VAL A 1 295 ? 7.207 1.910 -11.657 1.00 94.38 295 VAL A C 1
ATOM 2154 O O . VAL A 1 295 ? 7.552 0.902 -11.043 1.00 94.38 295 VAL A O 1
ATOM 2157 N N . THR A 1 296 ? 6.376 2.813 -11.147 1.00 93.56 296 THR A N 1
ATOM 2158 C CA . THR A 1 296 ? 5.795 2.703 -9.803 1.00 93.56 296 THR A CA 1
ATOM 2159 C C . THR A 1 296 ? 4.409 2.068 -9.845 1.00 93.56 296 THR A C 1
ATOM 2161 O O . THR A 1 296 ? 3.558 2.467 -10.637 1.00 93.56 296 THR A O 1
ATOM 2164 N N . VAL A 1 297 ? 4.177 1.071 -8.989 1.00 92.12 297 VAL A N 1
ATOM 2165 C CA . VAL A 1 297 ? 2.898 0.362 -8.826 1.00 92.12 297 VAL A CA 1
ATOM 2166 C C . VAL A 1 297 ? 2.526 0.365 -7.349 1.00 92.12 297 VAL A C 1
ATOM 2168 O O . VAL A 1 297 ? 3.341 -0.006 -6.506 1.00 92.12 297 VAL A O 1
ATOM 2171 N N . GLY A 1 298 ? 1.294 0.746 -7.021 1.00 86.44 298 GLY A N 1
ATOM 2172 C CA . GLY A 1 298 ? 0.823 0.806 -5.639 1.00 86.44 298 GLY A CA 1
ATOM 2173 C C . GLY A 1 298 ? 1.545 1.865 -4.813 1.00 86.44 298 GLY A C 1
ATOM 2174 O O . GLY A 1 298 ? 1.629 1.740 -3.598 1.00 86.44 298 GLY A O 1
ATOM 2175 N N . MET A 1 299 ? 2.109 2.876 -5.469 1.00 82.38 299 MET A N 1
ATOM 2176 C CA . MET A 1 299 ? 2.763 4.018 -4.831 1.00 82.38 299 MET A CA 1
ATOM 2177 C C . MET A 1 299 ? 1.969 5.297 -5.103 1.00 82.38 299 MET A C 1
ATOM 2179 O O . MET A 1 299 ? 2.566 6.359 -5.281 1.00 82.38 299 MET A O 1
ATOM 2183 N N . ASP A 1 300 ? 0.641 5.186 -5.217 1.00 63.88 300 ASP A N 1
ATOM 2184 C CA . ASP A 1 300 ? -0.227 6.327 -5.497 1.00 63.88 300 ASP A CA 1
ATOM 2185 C C . ASP A 1 300 ? 0.066 7.428 -4.478 1.00 63.88 300 ASP A C 1
ATOM 2187 O O . ASP A 1 300 ? 0.021 7.226 -3.266 1.00 63.88 300 ASP A O 1
ATOM 2191 N N . VAL A 1 301 ? 0.453 8.581 -5.008 1.00 58.88 301 VAL A N 1
ATOM 2192 C CA . VAL A 1 301 ? 0.812 9.757 -4.234 1.00 58.88 301 VAL A CA 1
ATOM 2193 C C . VAL A 1 301 ? -0.232 10.805 -4.556 1.00 58.88 301 VAL A C 1
ATOM 2195 O O . VAL A 1 301 ? -0.114 11.575 -5.510 1.00 58.88 301 VAL A O 1
ATOM 2198 N N . ARG A 1 302 ? -1.306 10.798 -3.771 1.00 60.50 302 ARG A N 1
ATOM 2199 C CA . ARG A 1 302 ? -2.169 11.967 -3.630 1.00 60.50 302 ARG A CA 1
ATOM 2200 C C . ARG A 1 302 ? -1.749 12.690 -2.361 1.00 60.50 302 ARG A C 1
ATOM 2202 O O . ARG A 1 302 ? -1.290 12.077 -1.403 1.00 60.50 302 ARG A O 1
ATOM 2209 N N . LEU A 1 303 ? -1.939 14.004 -2.341 1.00 60.72 303 LEU A N 1
ATOM 2210 C CA . LEU A 1 303 ? -1.649 14.822 -1.164 1.00 60.72 303 LEU A CA 1
ATOM 2211 C C . LEU A 1 303 ? -2.359 14.299 0.097 1.00 60.72 303 LEU A C 1
ATOM 2213 O O . LEU A 1 303 ? -1.811 14.361 1.186 1.00 60.72 303 LEU A O 1
ATOM 2217 N N . ILE A 1 304 ? -3.557 13.742 -0.060 1.00 62.62 304 ILE A N 1
ATOM 2218 C CA . ILE A 1 304 ? -4.314 13.135 1.037 1.00 62.62 304 ILE A CA 1
ATOM 2219 C C . ILE A 1 304 ? -3.654 11.858 1.567 1.00 62.62 304 ILE A C 1
ATOM 2221 O O . ILE A 1 304 ? -3.476 11.743 2.775 1.00 62.62 304 ILE A O 1
ATOM 2225 N N . ASP A 1 305 ? -3.177 10.974 0.685 1.00 59.75 305 ASP A N 1
ATOM 2226 C CA . ASP A 1 305 ? -2.494 9.735 1.088 1.00 59.75 305 ASP A CA 1
ATOM 2227 C C . ASP A 1 305 ? -1.173 10.039 1.835 1.00 59.75 305 ASP A C 1
ATOM 2229 O O . ASP A 1 305 ? -0.700 9.239 2.642 1.00 59.75 305 ASP A O 1
ATOM 2233 N N . PHE A 1 306 ? -0.581 11.215 1.587 1.00 63.22 306 PHE A N 1
ATOM 2234 C CA . PHE A 1 306 ? 0.574 11.737 2.321 1.00 63.22 306 PHE A CA 1
ATOM 2235 C C . PHE A 1 306 ? 0.237 12.235 3.725 1.00 63.22 306 PHE A C 1
ATOM 2237 O O . PHE A 1 306 ? 1.014 12.031 4.655 1.00 63.22 306 PHE A O 1
ATOM 2244 N N . LEU A 1 307 ? -0.899 12.916 3.885 1.00 61.91 307 LEU A N 1
ATOM 2245 C CA . LEU A 1 307 ? -1.342 13.424 5.186 1.00 61.91 307 LEU A CA 1
ATOM 2246 C C . LEU A 1 307 ? -1.763 12.270 6.115 1.00 61.91 307 LEU A C 1
ATOM 2248 O O . LEU A 1 307 ? -1.598 12.387 7.331 1.00 61.91 307 LEU A O 1
ATOM 2252 N N . GLU A 1 308 ? -2.217 11.153 5.535 1.00 60.34 308 GLU A N 1
ATOM 2253 C CA . GLU A 1 308 ? -2.556 9.897 6.220 1.00 60.34 308 GLU A CA 1
ATOM 2254 C C . GLU A 1 308 ? -1.333 9.174 6.820 1.00 60.34 308 GLU A C 1
ATOM 2256 O O . GLU A 1 308 ? -1.428 8.610 7.908 1.00 60.34 308 GLU A O 1
ATOM 2261 N N . GLN A 1 309 ? -0.166 9.218 6.164 1.00 57.12 309 GLN A N 1
ATOM 2262 C CA . GLN A 1 309 ? 1.040 8.475 6.583 1.00 57.12 309 GLN A CA 1
ATOM 2263 C C . GLN A 1 309 ? 1.826 9.140 7.730 1.00 57.12 309 GLN A C 1
ATOM 2265 O O . GLN A 1 309 ? 2.696 8.517 8.332 1.00 57.12 309 GLN A O 1
ATOM 2270 N N . GLY A 1 310 ? 1.485 10.376 8.104 1.00 54.34 310 GLY A N 1
ATOM 2271 C CA . GLY A 1 310 ? 2.127 11.089 9.208 1.00 54.34 310 GLY A CA 1
ATOM 2272 C C . GLY A 1 310 ? 3.321 11.962 8.796 1.00 54.34 310 GLY A C 1
ATOM 2273 O O . GLY A 1 310 ? 3.626 12.163 7.624 1.00 54.34 310 GLY A O 1
ATOM 2274 N N . ARG A 1 311 ? 3.943 12.594 9.798 1.00 51.16 311 ARG A N 1
ATOM 2275 C CA . ARG A 1 311 ? 4.750 13.821 9.638 1.00 51.16 311 ARG A CA 1
ATOM 2276 C C . ARG A 1 311 ? 6.178 13.618 9.103 1.00 51.16 311 ARG A C 1
ATOM 2278 O O . ARG A 1 311 ? 6.706 14.572 8.539 1.00 51.16 311 ARG A O 1
ATOM 2285 N N . SER A 1 312 ? 6.800 12.452 9.296 1.00 51.09 312 SER A N 1
ATOM 2286 C CA . SER A 1 312 ? 8.197 12.164 8.905 1.00 51.09 312 SER A CA 1
ATOM 2287 C C . SER A 1 312 ? 8.328 11.638 7.476 1.00 51.09 312 SER A C 1
ATOM 2289 O O . SER A 1 312 ? 9.244 12.016 6.753 1.00 51.09 312 SER A O 1
ATOM 2291 N N . ASP A 1 313 ? 7.377 10.818 7.038 1.00 59.25 313 ASP A N 1
ATOM 2292 C CA . ASP A 1 313 ? 7.528 10.024 5.813 1.00 59.25 313 ASP A CA 1
ATOM 2293 C C . ASP A 1 313 ? 7.314 10.880 4.547 1.00 59.25 313 ASP A C 1
ATOM 2295 O O . ASP A 1 3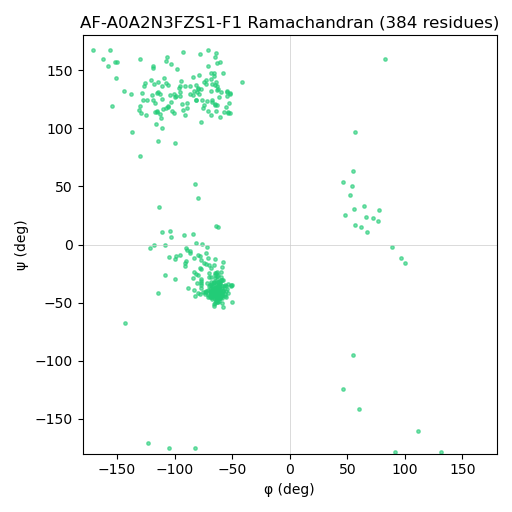13 ? 7.835 10.584 3.472 1.00 59.25 313 ASP A O 1
ATOM 2299 N N . MET A 1 314 ? 6.620 12.017 4.690 1.00 64.06 314 MET A N 1
ATOM 2300 C CA . MET A 1 314 ? 6.179 12.876 3.585 1.00 64.06 314 MET A CA 1
ATOM 2301 C C . MET A 1 314 ? 7.326 13.548 2.809 1.00 64.06 314 MET A C 1
ATOM 2303 O O . MET A 1 314 ? 7.273 13.652 1.582 1.00 64.06 314 MET A O 1
ATOM 2307 N N . ALA A 1 315 ? 8.370 14.022 3.494 1.00 69.06 315 ALA A N 1
ATOM 2308 C CA . ALA A 1 315 ? 9.486 14.700 2.829 1.00 69.06 315 ALA A CA 1
ATOM 2309 C C . ALA A 1 315 ? 10.436 13.707 2.141 1.00 69.06 315 ALA A C 1
ATOM 2311 O O . ALA A 1 315 ? 10.928 13.994 1.048 1.00 69.06 315 ALA A O 1
ATOM 2312 N N . GLY A 1 316 ? 10.625 12.519 2.726 1.00 72.44 316 GLY A N 1
ATOM 2313 C CA . GLY A 1 316 ? 11.446 11.449 2.156 1.00 72.44 316 GLY A CA 1
ATOM 2314 C C . GLY A 1 316 ? 10.920 10.976 0.801 1.00 72.44 316 GLY A C 1
ATOM 2315 O O . GLY A 1 316 ? 11.681 10.923 -0.164 1.00 72.44 316 GLY A O 1
ATOM 2316 N N . THR A 1 317 ? 9.608 10.745 0.680 1.00 75.38 317 THR A N 1
ATOM 2317 C CA . THR A 1 317 ? 8.983 10.363 -0.598 1.00 75.38 317 THR A CA 1
ATOM 2318 C C . THR A 1 317 ? 9.145 11.423 -1.676 1.00 75.38 317 THR A C 1
ATOM 2320 O O . THR A 1 317 ? 9.457 11.104 -2.827 1.00 75.38 317 THR A O 1
ATOM 2323 N N . PHE A 1 318 ? 8.929 12.695 -1.333 1.00 73.38 318 PHE A N 1
ATOM 2324 C CA . PHE A 1 318 ? 9.063 13.781 -2.300 1.00 73.38 318 PHE A CA 1
ATOM 2325 C C . PHE A 1 318 ? 10.503 13.892 -2.816 1.00 73.38 318 PHE A C 1
ATOM 2327 O O . PHE A 1 318 ? 10.723 13.969 -4.026 1.00 73.38 318 PHE A O 1
ATOM 2334 N N . LEU A 1 319 ? 11.482 13.836 -1.911 1.00 74.44 319 LEU A N 1
ATOM 2335 C CA . LEU A 1 319 ? 12.901 13.926 -2.249 1.00 74.44 319 LEU A CA 1
ATOM 2336 C C . LEU A 1 319 ? 13.385 12.703 -3.031 1.00 74.44 319 LEU A C 1
ATOM 2338 O O . LEU A 1 319 ? 14.078 12.872 -4.031 1.00 74.44 319 LEU A O 1
ATOM 2342 N N . ALA A 1 320 ? 12.950 11.495 -2.666 1.00 78.19 320 ALA A N 1
ATOM 2343 C CA . ALA A 1 320 ? 13.290 10.281 -3.402 1.00 78.19 320 ALA A CA 1
ATOM 2344 C C . ALA A 1 320 ? 12.780 10.315 -4.849 1.00 78.19 320 ALA A C 1
ATOM 2346 O O . ALA A 1 320 ? 13.481 9.913 -5.779 1.00 78.19 320 ALA A O 1
ATOM 2347 N N . ARG A 1 321 ? 11.577 10.857 -5.068 1.00 80.38 321 ARG A N 1
ATOM 2348 C CA . ARG A 1 321 ? 11.038 11.069 -6.419 1.00 80.38 321 ARG A CA 1
ATOM 2349 C C . ARG A 1 321 ? 11.788 12.153 -7.181 1.00 80.38 321 ARG A C 1
ATOM 2351 O O . ARG A 1 321 ? 12.032 11.982 -8.372 1.00 80.38 321 ARG A O 1
ATOM 2358 N N . LEU A 1 322 ? 12.165 13.242 -6.511 1.00 78.81 322 LEU A N 1
ATOM 2359 C CA . LEU A 1 322 ? 12.968 14.303 -7.118 1.00 78.81 322 LEU A CA 1
ATOM 2360 C C . LEU A 1 322 ? 14.341 13.773 -7.559 1.00 78.81 322 LEU A C 1
ATOM 2362 O O . LEU A 1 322 ? 14.781 14.080 -8.664 1.00 78.81 322 LEU A O 1
ATOM 2366 N N . GLN A 1 323 ? 14.970 12.928 -6.737 1.00 78.94 323 GLN A N 1
ATOM 2367 C CA . GLN A 1 323 ? 16.247 12.278 -7.037 1.00 78.94 323 GLN A CA 1
ATOM 2368 C C . GLN A 1 323 ? 16.127 11.252 -8.173 1.00 78.94 323 GLN A C 1
ATOM 2370 O O . GLN A 1 323 ? 16.980 11.217 -9.057 1.00 78.94 323 GLN A O 1
ATOM 2375 N N . ALA A 1 324 ? 15.057 10.449 -8.197 1.00 79.44 324 ALA A N 1
ATOM 2376 C CA . ALA A 1 324 ? 14.769 9.539 -9.312 1.00 79.44 324 ALA A CA 1
ATOM 2377 C C . ALA A 1 324 ? 14.502 10.287 -10.634 1.00 79.44 324 ALA A C 1
ATOM 2379 O O . ALA A 1 324 ? 14.696 9.737 -11.723 1.00 79.44 324 ALA A O 1
ATOM 2380 N N . GLY A 1 325 ? 14.083 11.553 -10.544 1.00 79.25 325 GLY A N 1
ATOM 2381 C CA . GLY A 1 325 ? 14.015 12.483 -11.661 1.00 79.25 325 GLY A CA 1
ATOM 2382 C C . GLY A 1 325 ? 13.086 12.006 -12.787 1.00 79.25 325 GLY A C 1
ATOM 2383 O O . GLY A 1 325 ? 12.018 11.450 -12.523 1.00 79.25 325 GLY A O 1
ATOM 2384 N N . PRO A 1 326 ? 13.450 12.218 -14.066 1.00 77.31 326 PRO A N 1
ATOM 2385 C CA . PRO A 1 326 ? 12.574 11.928 -15.203 1.00 77.31 326 PRO A CA 1
ATOM 2386 C C . PRO A 1 326 ? 12.406 10.429 -15.497 1.00 77.31 326 PRO A C 1
ATOM 2388 O O . PRO A 1 326 ? 11.599 10.070 -16.352 1.00 77.31 326 PRO A O 1
ATOM 2391 N N . ALA A 1 327 ? 13.160 9.549 -14.829 1.00 82.81 327 ALA A N 1
ATOM 2392 C CA . ALA A 1 327 ? 13.070 8.108 -15.049 1.00 82.81 327 ALA A CA 1
ATOM 2393 C C . ALA A 1 327 ? 11.785 7.497 -14.461 1.00 82.81 327 ALA A C 1
ATOM 2395 O O . ALA A 1 327 ? 11.427 6.374 -14.826 1.00 82.81 327 ALA A O 1
ATOM 2396 N N . ILE A 1 328 ? 11.094 8.202 -13.556 1.00 89.25 328 ILE A N 1
ATOM 2397 C CA . ILE A 1 328 ? 9.915 7.688 -12.858 1.00 89.25 328 ILE A CA 1
ATOM 2398 C C . ILE A 1 328 ? 8.647 7.784 -13.720 1.00 89.25 328 ILE A C 1
ATOM 2400 O O . ILE A 1 328 ? 8.336 8.824 -14.300 1.00 89.25 328 ILE A O 1
ATOM 2404 N N . VAL A 1 329 ? 7.889 6.691 -13.802 1.00 89.50 329 VAL A N 1
ATOM 2405 C CA . VAL A 1 329 ? 6.633 6.614 -14.559 1.00 89.50 329 VAL A CA 1
ATOM 2406 C C . VAL A 1 329 ? 5.594 5.845 -13.754 1.00 89.50 329 VAL A C 1
ATOM 2408 O O . VAL A 1 329 ? 5.835 4.719 -13.329 1.00 89.50 329 VAL A O 1
ATOM 2411 N N . ASP A 1 330 ? 4.401 6.409 -13.594 1.00 88.75 330 ASP A N 1
ATOM 2412 C CA . ASP A 1 330 ? 3.321 5.704 -12.907 1.00 88.75 330 ASP A CA 1
ATOM 2413 C C . ASP A 1 330 ? 2.714 4.587 -13.772 1.00 88.75 330 ASP A C 1
ATOM 2415 O O . ASP A 1 330 ? 2.499 4.759 -14.978 1.00 88.75 330 ASP A O 1
ATOM 2419 N N . ALA A 1 331 ? 2.402 3.441 -13.164 1.00 86.31 331 ALA A N 1
ATOM 2420 C CA . ALA A 1 331 ? 1.801 2.308 -13.858 1.00 86.31 331 ALA A CA 1
ATOM 2421 C C . ALA A 1 331 ? 0.440 2.632 -14.490 1.00 86.31 331 ALA A C 1
ATOM 2423 O O . ALA A 1 331 ? 0.136 2.114 -15.567 1.00 86.31 331 ALA A O 1
ATOM 2424 N N . SER A 1 332 ? -0.363 3.501 -13.871 1.00 82.50 332 SER A N 1
ATOM 2425 C CA . SER A 1 332 ? -1.640 3.949 -14.433 1.00 82.50 332 SER A CA 1
ATOM 2426 C C . SER A 1 332 ? -1.428 4.767 -15.713 1.00 82.50 332 SER A C 1
ATOM 2428 O O . SER A 1 332 ? -2.054 4.482 -16.737 1.00 82.50 332 SER A O 1
ATOM 2430 N N . THR A 1 333 ? -0.463 5.690 -15.712 1.00 83.94 333 THR A N 1
ATOM 2431 C CA . THR A 1 333 ? -0.041 6.448 -16.901 1.00 83.94 333 THR A CA 1
ATOM 2432 C C . THR A 1 333 ? 0.500 5.515 -17.979 1.00 83.94 333 THR A C 1
ATOM 2434 O O . THR A 1 333 ? 0.116 5.603 -19.148 1.00 83.94 333 THR A O 1
ATOM 2437 N N . LEU A 1 334 ? 1.347 4.560 -17.594 1.00 85.38 334 LEU A N 1
ATOM 2438 C CA . LEU A 1 334 ? 1.907 3.583 -18.518 1.00 85.38 334 LEU A CA 1
ATOM 2439 C C . LEU A 1 334 ? 0.814 2.720 -19.161 1.00 85.38 334 LEU A C 1
ATOM 2441 O O . LEU A 1 334 ? 0.865 2.474 -20.362 1.00 85.38 334 LEU A O 1
ATOM 2445 N N . ALA A 1 335 ? -0.207 2.308 -18.408 1.00 83.62 335 ALA A N 1
ATOM 2446 C CA . ALA A 1 335 ? -1.341 1.553 -18.937 1.00 83.62 335 ALA A CA 1
ATOM 2447 C C . ALA A 1 335 ? -2.189 2.357 -19.946 1.00 83.62 335 ALA A C 1
ATOM 2449 O O . ALA A 1 335 ? -2.822 1.772 -20.831 1.00 83.62 335 ALA A O 1
ATOM 2450 N N . LEU A 1 336 ? -2.200 3.691 -19.849 1.00 81.62 336 LEU A N 1
ATOM 2451 C CA . LEU A 1 336 ? -2.876 4.567 -20.809 1.00 81.62 336 LEU A CA 1
ATOM 2452 C C . LEU A 1 336 ? -2.068 4.751 -22.098 1.00 81.62 336 LEU A C 1
ATOM 2454 O O . LEU A 1 336 ? -2.643 4.691 -23.184 1.00 81.62 336 LEU A O 1
ATOM 2458 N N . VAL A 1 337 ? -0.751 4.942 -21.986 1.00 82.56 337 VAL A N 1
ATOM 2459 C CA . VAL A 1 337 ? 0.136 5.215 -23.133 1.00 82.56 337 VAL A CA 1
ATOM 2460 C C . VAL A 1 337 ? 0.516 3.933 -23.875 1.00 82.56 337 VAL A C 1
ATOM 2462 O O . VAL A 1 337 ? 0.634 3.926 -25.099 1.00 82.56 337 VAL A O 1
ATOM 2465 N N . TYR A 1 338 ? 0.651 2.813 -23.165 1.00 76.06 338 TYR A N 1
ATOM 2466 C CA . T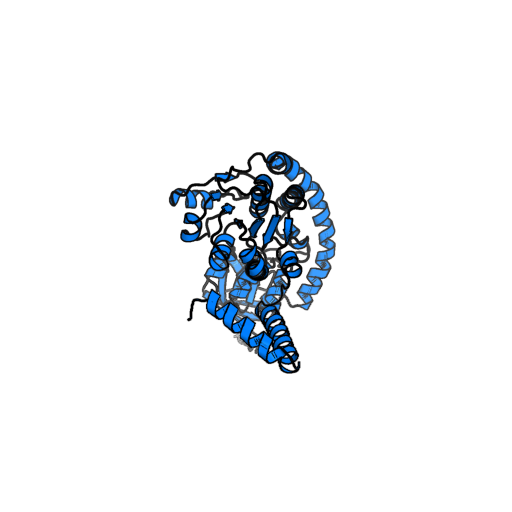YR A 1 338 ? 0.995 1.513 -23.742 1.00 76.06 338 TYR A CA 1
ATOM 2467 C C . TYR A 1 338 ? -0.240 0.801 -24.319 1.00 76.06 338 TYR A C 1
ATOM 2469 O O . TYR A 1 338 ? -0.537 -0.357 -24.006 1.00 76.06 338 TYR A O 1
ATOM 2477 N N . ARG A 1 339 ? -0.989 1.506 -25.176 1.00 64.06 339 ARG A N 1
ATOM 2478 C CA . ARG A 1 339 ? -2.164 0.976 -25.873 1.00 64.06 339 ARG A CA 1
ATOM 2479 C C . ARG A 1 339 ? -1.828 0.576 -27.311 1.00 64.06 339 ARG A C 1
ATOM 2481 O O . ARG A 1 339 ? -1.289 1.345 -28.087 1.00 64.06 339 ARG A O 1
ATOM 2488 N N . HIS A 1 340 ? -2.233 -0.649 -27.639 1.00 52.38 340 HIS A N 1
ATOM 2489 C CA . HIS A 1 340 ? -2.527 -1.153 -28.982 1.00 52.38 340 HIS A CA 1
ATOM 2490 C C . HIS A 1 340 ? -1.419 -1.068 -30.060 1.00 52.38 340 HIS A C 1
ATOM 2492 O O . HIS A 1 340 ? -1.336 -0.124 -30.832 1.00 52.38 340 HIS A O 1
ATOM 2498 N N . GLN A 1 341 ? -0.684 -2.170 -30.250 1.00 55.97 341 GLN A N 1
ATOM 2499 C CA . GLN A 1 341 ? -0.198 -2.550 -31.587 1.00 55.97 341 GLN A CA 1
ATOM 2500 C C . GLN A 1 341 ? -1.186 -3.565 -32.174 1.00 55.97 341 GLN A C 1
ATOM 2502 O O . GLN A 1 341 ? -1.641 -4.440 -31.430 1.00 55.97 341 GLN A O 1
ATOM 2507 N N . PHE A 1 342 ? -1.563 -3.387 -33.446 1.00 62.94 342 PHE A N 1
ATOM 2508 C CA . PHE A 1 342 ? -2.544 -4.196 -34.179 1.00 62.94 342 PHE A CA 1
ATOM 2509 C C . PHE A 1 342 ? -2.389 -5.695 -33.898 1.00 62.94 342 PHE A C 1
ATOM 2511 O O . PHE A 1 342 ? -1.272 -6.207 -33.808 1.00 62.94 342 PHE A O 1
ATOM 2518 N N . SER A 1 343 ? -3.515 -6.404 -33.755 1.00 67.44 343 SER A N 1
ATOM 2519 C CA . SER A 1 343 ? -3.495 -7.864 -33.651 1.00 67.44 343 SER A CA 1
ATOM 2520 C C . SER A 1 343 ? -2.743 -8.413 -34.859 1.00 67.44 343 SER A C 1
ATOM 2522 O O . SER A 1 343 ? -3.037 -8.014 -35.986 1.00 67.44 343 SER A O 1
ATOM 2524 N N . TRP A 1 344 ? -1.787 -9.322 -34.646 1.00 76.81 344 TRP A N 1
ATOM 2525 C CA . TRP A 1 344 ? -1.104 -10.000 -35.752 1.00 76.81 344 TRP A CA 1
ATOM 2526 C C . TRP A 1 344 ? -2.146 -10.571 -36.724 1.00 76.81 344 TRP A C 1
ATOM 2528 O O . TRP A 1 344 ? -1.973 -10.469 -37.927 1.00 76.81 344 TRP A O 1
ATOM 2538 N N . TRP A 1 345 ? -3.297 -11.038 -36.232 1.00 82.69 345 TRP A N 1
ATOM 2539 C CA . TRP A 1 345 ? -4.416 -11.475 -37.068 1.00 82.69 345 TRP A CA 1
ATOM 2540 C C . TRP A 1 345 ? -4.949 -10.400 -38.013 1.00 82.69 345 TRP A C 1
ATOM 2542 O O . TRP A 1 345 ? -5.251 -10.714 -39.156 1.00 82.69 345 TRP A O 1
ATOM 2552 N N . SER A 1 346 ? -5.031 -9.143 -37.575 1.00 86.06 346 SER A N 1
ATOM 2553 C CA . SER A 1 346 ? -5.425 -8.017 -38.427 1.00 86.06 346 SER A CA 1
ATOM 2554 C C . SER A 1 346 ? -4.381 -7.754 -39.511 1.00 86.06 346 SER A C 1
ATOM 2556 O O . SER A 1 346 ? -4.740 -7.530 -40.662 1.00 86.06 346 SER A O 1
ATOM 2558 N N . LEU A 1 347 ? -3.093 -7.829 -39.159 1.00 86.88 347 LEU A N 1
ATOM 2559 C CA . LEU A 1 347 ? -1.998 -7.652 -40.113 1.00 86.88 347 LEU A CA 1
ATOM 2560 C C . LEU A 1 347 ? -1.942 -8.813 -41.117 1.00 86.88 347 LEU A C 1
ATOM 2562 O O . LEU A 1 347 ? -1.867 -8.585 -42.318 1.00 86.88 347 LEU A O 1
ATOM 2566 N N . SER A 1 348 ? -2.070 -10.052 -40.641 1.00 89.62 348 SER A N 1
ATOM 2567 C CA . SER A 1 348 ? -2.173 -11.246 -41.479 1.00 89.62 348 SER A CA 1
ATOM 2568 C C . SER A 1 348 ? -3.393 -11.189 -42.382 1.00 89.62 348 SER A C 1
ATOM 2570 O O . SER A 1 348 ? -3.260 -11.474 -43.562 1.00 89.62 348 SER A O 1
ATOM 2572 N N . ALA A 1 349 ? -4.564 -10.798 -41.870 1.00 92.75 349 ALA A N 1
ATOM 2573 C CA . ALA A 1 349 ? -5.776 -10.661 -42.672 1.00 92.75 349 ALA A CA 1
ATOM 2574 C C . ALA A 1 349 ? -5.617 -9.587 -43.756 1.00 92.75 349 ALA A C 1
ATOM 2576 O O . ALA A 1 349 ? -6.056 -9.797 -44.882 1.00 92.75 349 ALA A O 1
ATOM 2577 N N . LEU A 1 350 ? -4.944 -8.473 -43.450 1.00 93.94 350 LEU A N 1
ATOM 2578 C CA . LEU A 1 350 ? -4.629 -7.433 -44.429 1.00 93.94 350 LEU A CA 1
ATOM 2579 C C . LEU A 1 350 ? -3.683 -7.953 -45.520 1.00 93.94 350 LEU A C 1
ATOM 2581 O O . LEU A 1 350 ? -3.949 -7.758 -46.704 1.00 93.94 350 LEU A O 1
ATOM 2585 N N . VAL A 1 351 ? -2.614 -8.655 -45.132 1.00 94.69 351 VAL A N 1
ATOM 2586 C CA . VAL A 1 351 ? -1.662 -9.266 -46.073 1.00 94.69 351 VAL A CA 1
ATOM 2587 C C . VAL A 1 351 ? -2.354 -10.323 -46.935 1.00 94.69 351 VAL A C 1
ATOM 2589 O O . VAL A 1 351 ? -2.214 -10.299 -48.154 1.00 94.69 351 VAL A O 1
ATOM 2592 N N . LEU A 1 352 ? -3.149 -11.211 -46.333 1.00 95.69 352 LEU A N 1
ATOM 2593 C CA . LEU A 1 352 ? -3.937 -12.228 -47.035 1.00 95.69 352 LEU A CA 1
ATOM 2594 C C . LEU A 1 352 ? -4.948 -11.603 -47.996 1.00 95.69 352 LEU A C 1
ATOM 2596 O O . LEU A 1 352 ? -5.084 -12.082 -49.115 1.00 95.69 352 LEU A O 1
ATOM 2600 N N . SER A 1 353 ? -5.615 -10.522 -47.592 1.00 96.19 353 SER A N 1
ATOM 2601 C CA . SER A 1 353 ? -6.527 -9.773 -48.459 1.00 96.19 353 SER A CA 1
ATOM 2602 C C . SER A 1 353 ? -5.790 -9.181 -49.664 1.00 96.19 353 SER A C 1
ATOM 2604 O O . SER A 1 353 ? -6.234 -9.342 -50.799 1.00 96.19 353 SER A O 1
ATOM 2606 N N . GLY A 1 354 ? -4.611 -8.586 -49.447 1.00 95.69 354 GLY A N 1
ATOM 2607 C CA . GLY A 1 354 ? -3.754 -8.084 -50.524 1.00 95.69 354 GLY A CA 1
ATOM 2608 C C . GLY A 1 354 ? -3.282 -9.186 -51.479 1.00 95.69 354 GLY A C 1
ATOM 2609 O O . GLY A 1 354 ? -3.359 -9.020 -52.695 1.00 95.69 354 GLY A O 1
ATOM 2610 N N . LEU A 1 355 ? -2.857 -10.336 -50.946 1.00 94.31 355 LEU A N 1
ATOM 2611 C CA . LEU A 1 355 ? -2.471 -11.503 -51.747 1.00 94.31 355 LEU A CA 1
ATOM 2612 C C . LEU A 1 355 ? -3.652 -12.068 -52.544 1.00 94.31 355 LEU A C 1
ATOM 2614 O O . LEU A 1 355 ? -3.489 -12.410 -53.713 1.00 94.31 355 LEU A O 1
ATOM 2618 N N . ALA A 1 356 ? -4.841 -12.131 -51.945 1.00 93.94 356 ALA A N 1
ATOM 2619 C CA . ALA A 1 356 ? -6.051 -12.576 -52.626 1.00 93.94 356 ALA A CA 1
ATOM 2620 C C . ALA A 1 356 ? -6.437 -11.616 -53.761 1.00 93.94 356 ALA A C 1
ATOM 2622 O O . ALA A 1 356 ? -6.707 -12.062 -54.874 1.00 93.94 356 ALA A O 1
ATOM 2623 N N . ALA A 1 357 ? -6.392 -10.303 -53.518 1.00 93.56 357 ALA A N 1
ATOM 2624 C CA . ALA A 1 357 ? -6.633 -9.294 -54.546 1.00 93.56 357 ALA A CA 1
ATOM 2625 C C . ALA A 1 357 ? -5.624 -9.408 -55.703 1.00 93.56 357 ALA A C 1
ATOM 2627 O O . ALA A 1 357 ? -6.016 -9.348 -56.868 1.00 93.56 357 ALA A O 1
ATOM 2628 N N . LEU A 1 358 ? -4.344 -9.646 -55.396 1.00 89.19 358 LEU A N 1
ATOM 2629 C CA . LEU A 1 358 ? -3.306 -9.867 -56.402 1.00 89.19 358 LEU A CA 1
ATOM 2630 C C . LEU A 1 358 ? -3.566 -11.143 -57.219 1.00 89.19 358 LEU A C 1
ATOM 2632 O O . LEU A 1 358 ? -3.469 -11.115 -58.444 1.00 89.19 358 LEU A O 1
ATOM 2636 N N . ALA A 1 359 ? -3.947 -12.243 -56.567 1.00 85.19 359 ALA A N 1
ATOM 2637 C CA . ALA A 1 359 ? -4.290 -13.496 -57.240 1.00 85.19 359 ALA A CA 1
ATOM 2638 C C . ALA A 1 359 ? -5.491 -13.328 -58.191 1.00 85.19 359 ALA A C 1
ATOM 2640 O O . ALA A 1 359 ? -5.483 -13.837 -59.316 1.00 85.19 359 ALA A O 1
ATOM 2641 N N . VAL A 1 360 ? -6.499 -12.552 -57.782 1.00 89.12 360 VAL A N 1
ATOM 2642 C CA . VAL A 1 360 ? -7.643 -12.205 -58.637 1.00 89.12 360 VAL A CA 1
ATOM 2643 C C . VAL A 1 360 ? -7.201 -11.332 -59.818 1.00 89.12 360 VAL A C 1
ATOM 2645 O O . VAL A 1 360 ? -7.544 -11.635 -60.957 1.00 89.12 360 VAL A O 1
ATOM 2648 N N . ALA A 1 361 ? -6.381 -10.303 -59.591 1.00 86.06 361 ALA A N 1
ATOM 2649 C CA . ALA A 1 361 ? -5.886 -9.428 -60.658 1.00 86.06 361 ALA A CA 1
ATOM 2650 C C . ALA A 1 361 ? -5.039 -10.181 -61.701 1.00 86.06 361 ALA A C 1
ATOM 2652 O O . ALA A 1 361 ? -5.198 -9.978 -62.907 1.00 86.06 361 ALA A O 1
ATOM 2653 N N . ILE A 1 362 ? -4.172 -11.092 -61.247 1.00 81.31 362 ILE A N 1
ATOM 2654 C CA . ILE A 1 362 ? -3.372 -11.947 -62.130 1.00 81.31 362 ILE A CA 1
ATOM 2655 C C . ILE A 1 362 ? -4.289 -12.867 -62.934 1.00 81.31 362 ILE A C 1
ATOM 2657 O O . ILE A 1 362 ? -4.155 -12.928 -64.152 1.00 81.31 362 ILE A O 1
ATOM 2661 N N . SER A 1 363 ? -5.248 -13.546 -62.297 1.00 77.56 363 SER A N 1
ATOM 2662 C CA . SER A 1 363 ? -6.140 -14.477 -63.007 1.00 77.56 363 SER A CA 1
ATOM 2663 C C . SER A 1 363 ? -7.053 -13.793 -64.034 1.00 77.56 363 SER A C 1
ATOM 2665 O O . SER A 1 363 ? -7.363 -14.398 -65.057 1.00 77.56 363 SER A O 1
ATOM 2667 N N . ALA A 1 364 ? -7.416 -12.526 -63.820 1.00 83.56 364 ALA A N 1
ATOM 2668 C CA . ALA A 1 364 ? -8.183 -11.725 -64.774 1.00 83.56 364 ALA A CA 1
ATOM 2669 C C . ALA A 1 364 ? -7.352 -11.188 -65.963 1.00 83.56 364 ALA A C 1
ATOM 2671 O O . ALA A 1 364 ? -7.926 -10.713 -66.943 1.00 83.56 364 ALA A O 1
ATOM 2672 N N . THR A 1 365 ? -6.016 -11.248 -65.906 1.00 84.38 365 THR A N 1
ATOM 2673 C CA . THR A 1 365 ? -5.137 -10.713 -66.959 1.00 84.38 365 THR A CA 1
ATOM 2674 C C . THR A 1 365 ? -4.825 -11.791 -68.017 1.00 84.38 365 THR A C 1
ATOM 2676 O O . THR A 1 365 ? -4.460 -12.906 -67.641 1.00 84.38 365 THR A O 1
ATOM 2679 N N . PRO A 1 366 ? -4.856 -11.491 -69.337 1.00 71.12 366 PRO A N 1
ATOM 2680 C CA . PRO A 1 366 ? -4.673 -12.483 -70.413 1.00 71.12 366 PRO A CA 1
ATOM 2681 C C . PRO A 1 366 ? -3.352 -13.286 -70.403 1.00 71.12 366 PRO A C 1
ATOM 2683 O O . PRO A 1 366 ? -3.264 -14.309 -71.074 1.00 71.12 366 PRO A O 1
ATOM 2686 N N . GLY A 1 367 ? -2.333 -12.853 -69.647 1.00 70.75 367 GLY A N 1
ATOM 2687 C CA . GLY A 1 367 ? -1.055 -13.563 -69.448 1.00 70.75 367 GLY A CA 1
ATOM 2688 C C . GLY A 1 367 ? -0.856 -14.181 -68.052 1.00 70.75 367 GLY A C 1
ATOM 2689 O O . GLY A 1 367 ? 0.173 -14.801 -67.787 1.00 70.75 367 GLY A O 1
ATOM 2690 N N . GLY A 1 368 ? -1.822 -14.034 -67.143 1.00 67.75 368 GLY A N 1
ATOM 2691 C CA . GLY A 1 368 ? -1.711 -14.481 -65.751 1.00 67.75 368 GLY A CA 1
ATOM 2692 C C . GLY A 1 368 ? -1.496 -15.985 -65.540 1.00 67.75 368 GLY A C 1
ATOM 2693 O O . GLY A 1 368 ? -0.665 -16.351 -64.707 1.00 67.75 368 GLY A O 1
ATOM 2694 N N . PRO A 1 369 ? -2.162 -16.882 -66.297 1.00 69.75 369 PRO A N 1
ATOM 2695 C CA . PRO A 1 369 ? -1.988 -18.326 -66.126 1.00 69.75 369 PRO A CA 1
ATOM 2696 C C . PRO A 1 369 ? -0.565 -18.828 -66.415 1.00 69.75 369 PRO A C 1
ATOM 2698 O O . PRO A 1 369 ? -0.134 -19.815 -65.821 1.00 69.75 369 PRO A O 1
ATOM 2701 N N . GLN A 1 370 ? 0.177 -18.163 -67.310 1.00 71.69 370 GLN A N 1
ATOM 2702 C CA . GLN A 1 370 ? 1.577 -18.503 -67.596 1.00 71.69 370 GLN A CA 1
ATOM 2703 C C . GLN A 1 370 ? 2.510 -18.037 -66.475 1.00 71.69 370 GLN A C 1
ATOM 2705 O O . GLN A 1 370 ? 3.394 -18.783 -66.059 1.00 71.69 370 GLN A O 1
ATOM 2710 N N . TRP A 1 371 ? 2.271 -16.841 -65.936 1.00 73.19 371 TRP A N 1
ATOM 2711 C CA . TRP A 1 371 ? 3.042 -16.309 -64.814 1.00 73.19 371 TRP A CA 1
ATOM 2712 C C . TRP A 1 371 ? 2.832 -17.127 -63.529 1.00 73.19 371 TRP A C 1
ATOM 2714 O O . TRP A 1 371 ? 3.798 -17.466 -62.851 1.00 73.19 371 TRP A O 1
ATOM 2724 N N . TRP A 1 372 ? 1.589 -17.533 -63.238 1.00 71.00 372 TRP A N 1
ATOM 2725 C CA . TRP A 1 372 ? 1.265 -18.368 -62.074 1.00 71.00 372 TRP A CA 1
ATOM 2726 C C . TRP A 1 372 ? 2.006 -19.709 -62.086 1.00 71.00 372 TRP A C 1
ATOM 2728 O O . TRP A 1 372 ? 2.576 -20.101 -61.071 1.00 71.00 372 TRP A O 1
ATOM 2738 N N . ARG A 1 373 ? 2.064 -20.386 -63.241 1.00 72.88 373 ARG A N 1
ATOM 2739 C CA . ARG A 1 373 ? 2.823 -21.639 -63.389 1.00 72.88 373 ARG A CA 1
ATOM 2740 C C . ARG A 1 373 ? 4.313 -21.433 -63.124 1.00 72.88 373 ARG A C 1
ATOM 2742 O O . ARG A 1 373 ? 4.882 -22.182 -62.346 1.00 72.88 373 ARG A O 1
ATOM 2749 N N . SER A 1 374 ? 4.909 -20.362 -63.653 1.00 75.31 374 SER A N 1
ATOM 2750 C CA . SER A 1 374 ? 6.321 -20.047 -63.398 1.00 75.31 374 SER A CA 1
ATOM 2751 C C . SER A 1 374 ? 6.619 -19.803 -61.915 1.00 75.31 374 SER A C 1
ATOM 2753 O O . SER A 1 374 ? 7.675 -20.212 -61.434 1.00 75.31 374 SER A O 1
ATOM 2755 N N . VAL A 1 375 ? 5.716 -19.147 -61.180 1.00 76.81 375 VAL A N 1
ATOM 2756 C CA . VAL A 1 375 ? 5.879 -18.925 -59.734 1.00 76.81 375 VAL A CA 1
ATOM 2757 C C . VAL A 1 375 ? 5.752 -20.238 -58.968 1.00 76.81 375 VAL A C 1
ATOM 2759 O O . VAL A 1 375 ? 6.589 -20.519 -58.114 1.00 76.81 375 VAL A O 1
ATOM 2762 N N . VAL A 1 376 ? 4.752 -21.061 -59.293 1.00 78.38 376 VAL A N 1
ATOM 2763 C CA . VAL A 1 376 ? 4.564 -22.378 -58.669 1.00 78.38 376 VAL A CA 1
ATOM 2764 C C . VAL A 1 376 ? 5.771 -23.281 -58.922 1.00 78.38 376 VAL A C 1
ATOM 2766 O O . VAL A 1 376 ? 6.274 -23.866 -57.970 1.00 78.38 376 VAL A O 1
ATOM 2769 N N . ASP A 1 377 ? 6.305 -23.318 -60.143 1.00 78.69 377 ASP A N 1
ATOM 2770 C CA . ASP A 1 377 ? 7.487 -24.121 -60.489 1.00 78.69 377 ASP A CA 1
ATOM 2771 C C . ASP A 1 377 ? 8.761 -23.616 -59.777 1.00 78.69 377 ASP A C 1
ATOM 2773 O O . ASP A 1 377 ? 9.604 -24.398 -59.327 1.00 78.69 377 ASP A O 1
ATOM 2777 N N . THR A 1 378 ? 8.894 -22.299 -59.590 1.00 77.38 378 THR A N 1
ATOM 2778 C CA . THR A 1 378 ? 10.022 -21.700 -58.850 1.00 77.38 378 THR A CA 1
ATOM 2779 C C . THR A 1 378 ? 9.931 -21.992 -57.349 1.00 77.38 378 THR A C 1
ATOM 2781 O O . THR A 1 378 ? 10.932 -22.288 -56.702 1.00 77.38 378 THR A O 1
ATOM 2784 N N . VAL A 1 379 ? 8.727 -21.956 -56.777 1.00 77.19 379 VAL A N 1
ATOM 2785 C CA . VAL A 1 379 ? 8.516 -22.285 -55.361 1.00 77.19 379 VAL A CA 1
ATOM 2786 C C . VAL A 1 379 ? 8.652 -23.792 -55.126 1.00 77.19 379 VAL A C 1
ATOM 2788 O O . VAL A 1 379 ? 9.284 -24.195 -54.154 1.00 77.19 379 VAL A O 1
ATOM 2791 N N . ALA A 1 380 ? 8.137 -24.633 -56.025 1.00 77.06 380 ALA A N 1
ATOM 2792 C CA . ALA A 1 380 ? 8.278 -26.087 -55.951 1.00 77.06 380 ALA A CA 1
ATOM 2793 C C . ALA A 1 380 ? 9.750 -26.526 -56.031 1.00 77.06 380 ALA A C 1
ATOM 2795 O O . ALA A 1 380 ? 10.181 -27.376 -55.250 1.00 77.06 380 ALA A O 1
ATOM 2796 N N . SER A 1 381 ? 10.550 -25.877 -56.886 1.00 77.69 381 SER A N 1
ATOM 2797 C CA . SER A 1 381 ? 11.998 -26.125 -56.957 1.00 77.69 381 SER A CA 1
ATOM 2798 C C . SER A 1 381 ? 12.765 -25.648 -55.716 1.00 77.69 381 SER A C 1
ATOM 2800 O O . SER A 1 381 ? 13.771 -26.256 -55.359 1.00 77.69 381 SER A O 1
ATOM 2802 N N . TRP A 1 382 ? 12.278 -24.625 -55.005 1.00 75.12 382 TRP A N 1
ATOM 2803 C CA . TRP A 1 382 ? 12.837 -24.188 -53.716 1.00 75.12 382 TRP A CA 1
ATOM 2804 C C . TRP A 1 382 ? 12.441 -25.078 -52.532 1.00 75.12 382 TRP A C 1
ATOM 2806 O O . TRP A 1 382 ? 13.223 -25.236 -51.597 1.00 75.12 382 TRP A O 1
ATOM 2816 N N . VAL A 1 383 ? 11.235 -25.652 -52.549 1.00 76.56 383 VAL A N 1
ATOM 2817 C CA . VAL A 1 383 ? 10.709 -26.503 -51.462 1.00 76.56 383 VAL A CA 1
ATOM 2818 C C . VAL A 1 383 ? 11.129 -27.974 -51.630 1.00 76.56 383 VAL A C 1
ATOM 2820 O O . VAL A 1 383 ? 10.955 -28.775 -50.715 1.00 76.56 383 VAL A O 1
ATOM 2823 N N . GLY A 1 384 ? 11.761 -28.333 -52.753 1.00 58.19 384 GLY A N 1
ATOM 2824 C CA . GLY A 1 384 ? 12.331 -29.666 -52.974 1.00 58.19 384 GLY A CA 1
ATOM 2825 C C . GLY A 1 384 ? 11.283 -30.757 -53.197 1.00 58.19 384 GLY A C 1
ATOM 2826 O O . GLY A 1 384 ? 11.565 -31.930 -52.970 1.00 58.19 384 GLY A O 1
ATOM 2827 N N . VAL A 1 385 ? 10.078 -30.381 -53.628 1.00 57.62 385 VAL A N 1
ATOM 2828 C CA . VAL A 1 385 ? 9.047 -31.328 -54.063 1.00 57.62 385 VAL A CA 1
ATOM 2829 C C . VAL A 1 385 ? 9.099 -31.360 -55.586 1.00 57.62 385 VAL A C 1
ATOM 2831 O O . VAL A 1 385 ? 8.433 -30.568 -56.250 1.00 57.62 385 VAL A O 1
ATOM 2834 N N . ALA A 1 386 ? 9.962 -32.226 -56.114 1.00 46.62 386 ALA A N 1
ATOM 2835 C CA . ALA A 1 386 ? 9.906 -32.691 -57.495 1.00 46.62 386 ALA A CA 1
ATOM 2836 C C . ALA A 1 386 ? 9.317 -34.102 -57.511 1.00 46.62 386 ALA A C 1
ATOM 2838 O O . ALA A 1 386 ? 9.739 -34.910 -56.648 1.00 46.62 386 ALA A O 1
#

Mean predicted aligned error: 13.55 Å

Foldseek 3Di:
DDDDDPDDDDDPPPPKQKAWEDADADLVVSLVVAAAAHEYEYADAQQAQLSLVSVLVRNYQEYEYCAANQPLLAQHCNVVSCVVSNYKYFHNQHPVSNVDDGGFMWIDDQQWIHTPDDDITGGHTDDPVNSVVSNVSSHVSPVVLVVLQVVCLVVLCVPQVCCLPVVPQLDDAPDQQAAAEEEEQEPADCLLVLCLLCQVVCVPRVGAYEYEAPCQVSCVPRHHQHQEYWEQNLPPDPVNQVPHSEYEYEYLVPDCNSVVVCVVSVHDYHYGNRNEDRSLSSLSSSQVSNHQAYEYGNPDDDVRVLSVVDRNHNSSNVSSDVSSPPRYDYSVRCSVVVDDDDDVVVVVVVVVVVVVVVLVVLVPDPCSVVVVVVVVVVVCVVVVPD